Protein AF-0000000070119343 (afdb_homodimer)

Foldseek 3Di:
DFAEEAEDDQPDDLVCLLVLLALLVVLPHQEYEYEDAPPTDDRLVSQLSSPVSDDGHAYEYPAAALQPDALVVVLVSQQVSCQVPPPRYAYEYENHDQVSCVVVPRRFPDSLQSRLVSLVQSQCQLVQHQDADDTPGHGDDGDHDPRRHPHRHFYEYEDQDLVNLLSRLQRGQEYEYEEQDALVSLLVSVVSSVNSPHDLRYAYEYEAEFDADADPVVLCVFCVVVLCVVCVVVVHDSVSRQHNGHHLLCLQVRVVRRVVSPHNYYYYYYTDDDRSVRSSSNSVSNVD/DFAEEAEDDQPDDLVCLLVLLALLVVLPHQEYEYEDAPPTDDRLVSQLSSPVSDDGHAYEYPAAALQPDALVVVLVSQQVSCQVPPPRYAYEYENHDQVSCVVVPRRFPDSLQSRLVSLVQSQCQLVQHQDADDTPGHGDDGDHDPRRHPHRHFYEYEDQDLVNLLSRLQRGQEYEYEEQDALVSLLVSVVSSVNSPHDLRYAYEYEAEFDADADPVVLCVFCVVVLCVVCVVVVHDSVSRQHNGHHLLCLQVRVVRNVVSPHNYYYYYYTDDDRSVRSSSNSVSNVD

pLDDT: mean 97.84, std 2.14, range [75.31, 98.94]

Organism: Actinoplanes teichomyceticus (NCBI:txid1867)

Structure (mmCIF, N/CA/C/O backbone):
data_AF-0000000070119343-model_v1
#
loop_
_entity.id
_entity.type
_entity.pdbx_description
1 polymer 'Luciferase-like monooxygenase'
#
loop_
_atom_site.group_PDB
_atom_site.id
_atom_site.type_symbol
_atom_site.label_atom_id
_atom_site.label_alt_id
_atom_site.label_comp_id
_atom_site.label_asym_id
_atom_site.label_entity_id
_atom_site.label_seq_id
_atom_site.pdbx_PDB_ins_code
_atom_site.Cartn_x
_atom_site.Cartn_y
_atom_site.Cartn_z
_atom_site.occupancy
_atom_site.B_iso_or_equiv
_atom_site.auth_seq_id
_atom_site.auth_comp_id
_atom_site.auth_asym_id
_atom_site.auth_atom_id
_atom_site.pdbx_PDB_model_num
ATOM 1 N N . MET A 1 1 ? -13.539 -30.094 0.557 1 75.31 1 MET A N 1
ATOM 2 C CA . MET A 1 1 ? -13.406 -29.531 -0.785 1 75.31 1 MET A CA 1
ATOM 3 C C . MET A 1 1 ? -12.453 -28.344 -0.785 1 75.31 1 MET A C 1
ATOM 5 O O . MET A 1 1 ? -12.414 -27.562 0.171 1 75.31 1 MET A O 1
ATOM 9 N N . SER A 1 2 ? -11.508 -28.312 -1.777 1 90.38 2 SER A N 1
ATOM 10 C CA . SER A 1 2 ? -10.492 -27.266 -1.873 1 90.38 2 SER A CA 1
ATOM 11 C C . SER A 1 2 ? -11.117 -25.906 -2.176 1 90.38 2 SER A C 1
ATOM 13 O O . SER A 1 2 ? -12.219 -25.844 -2.732 1 90.38 2 SER A O 1
ATOM 15 N N . ARG A 1 3 ? -10.562 -24.875 -1.613 1 97.69 3 ARG A N 1
ATOM 16 C CA . ARG A 1 3 ? -10.938 -23.516 -1.998 1 97.69 3 ARG A CA 1
ATOM 17 C C . ARG A 1 3 ? -10.594 -23.25 -3.461 1 97.69 3 ARG A C 1
ATOM 19 O O . ARG A 1 3 ? -9.586 -23.734 -3.969 1 97.69 3 ARG A O 1
ATOM 26 N N . ILE A 1 4 ? -11.453 -22.547 -4.113 1 98.81 4 ILE A N 1
ATOM 27 C CA . ILE A 1 4 ? -11.203 -22.141 -5.496 1 98.81 4 ILE A CA 1
ATOM 28 C C . ILE A 1 4 ? -11.039 -20.625 -5.57 1 98.81 4 ILE A C 1
ATOM 30 O O . ILE A 1 4 ? -11.945 -19.875 -5.203 1 98.81 4 ILE A O 1
ATOM 34 N N . GLY A 1 5 ? -9.875 -20.219 -5.977 1 98.81 5 GLY A N 1
ATOM 35 C CA . GLY A 1 5 ? -9.594 -18.797 -6.176 1 98.81 5 GLY A CA 1
ATOM 36 C C . GLY A 1 5 ? -9.43 -18.422 -7.637 1 98.81 5 GLY A C 1
ATOM 37 O O . GLY A 1 5 ? -9.359 -19.297 -8.5 1 98.81 5 GLY A O 1
ATOM 38 N N . VAL A 1 6 ? -9.445 -17.203 -7.938 1 98.94 6 VAL A N 1
ATOM 39 C CA . VAL A 1 6 ? -9.227 -16.656 -9.273 1 98.94 6 VAL A CA 1
ATOM 40 C C . VAL A 1 6 ? -8.188 -15.539 -9.203 1 98.94 6 VAL A C 1
ATOM 42 O O . VAL A 1 6 ? -8.219 -14.719 -8.289 1 98.94 6 VAL A O 1
ATOM 45 N N . MET A 1 7 ? -7.301 -15.539 -10.141 1 98.81 7 MET A N 1
ATOM 46 C CA . MET A 1 7 ? -6.27 -14.508 -10.18 1 98.81 7 MET A CA 1
ATOM 47 C C . MET A 1 7 ? -6.672 -13.375 -11.125 1 98.81 7 MET A C 1
ATOM 49 O O . MET A 1 7 ? -7.156 -13.625 -12.227 1 98.81 7 MET A O 1
ATOM 53 N N . PHE A 1 8 ? -6.586 -12.172 -10.688 1 98.75 8 PHE A N 1
ATOM 54 C CA . PHE A 1 8 ? -6.633 -11 -11.562 1 98.75 8 PHE A CA 1
ATOM 55 C C . PHE A 1 8 ? -5.301 -10.812 -12.281 1 98.75 8 PHE A C 1
ATOM 57 O O . PHE A 1 8 ? -4.301 -10.453 -11.656 1 98.75 8 PHE A O 1
ATOM 64 N N . ASP A 1 9 ? -5.344 -11.039 -13.531 1 97.06 9 ASP A N 1
ATOM 65 C CA . ASP A 1 9 ? -4.098 -11.008 -14.297 1 97.06 9 ASP A CA 1
ATOM 66 C C . ASP A 1 9 ? -3.477 -9.609 -14.281 1 97.06 9 ASP A C 1
ATOM 68 O O . ASP A 1 9 ? -4.184 -8.609 -14.422 1 97.06 9 ASP A O 1
ATOM 72 N N . ARG A 1 10 ? -2.184 -9.539 -14.188 1 95 10 ARG A N 1
ATOM 73 C CA . ARG A 1 10 ? -1.462 -8.273 -14.031 1 95 10 ARG A CA 1
ATOM 74 C C . ARG A 1 10 ? -1.562 -7.434 -15.297 1 95 10 ARG A C 1
ATOM 76 O O . ARG A 1 10 ? -1.349 -6.219 -15.266 1 95 10 ARG A O 1
ATOM 83 N N . ASP A 1 11 ? -1.849 -8.062 -16.453 1 95.5 11 ASP A N 1
ATOM 84 C CA . ASP A 1 11 ? -1.909 -7.332 -17.719 1 95.5 11 ASP A CA 1
ATOM 85 C C . ASP A 1 11 ? -3.238 -6.594 -17.859 1 95.5 11 ASP A C 1
ATOM 87 O O . ASP A 1 11 ? -3.383 -5.723 -18.719 1 95.5 11 ASP A O 1
ATOM 91 N N . LEU A 1 12 ? -4.238 -7 -17.062 1 97.19 12 LEU A N 1
ATOM 92 C CA . LEU A 1 12 ? -5.512 -6.285 -17.078 1 97.19 12 LEU A CA 1
ATOM 93 C C . LEU A 1 12 ? -5.363 -4.891 -16.484 1 97.19 12 LEU A C 1
ATOM 95 O O . LEU A 1 12 ? -4.508 -4.668 -15.625 1 97.19 12 LEU A O 1
ATOM 99 N N . SER A 1 13 ? -6.203 -3.994 -16.969 1 97.38 13 SER A N 1
ATOM 100 C CA . SER A 1 13 ? -6.152 -2.625 -16.469 1 97.38 13 SER A CA 1
ATOM 101 C C . SER A 1 13 ? -6.566 -2.562 -15 1 97.38 13 SER A C 1
ATOM 103 O O . SER A 1 13 ? -7.582 -3.146 -14.609 1 97.38 13 SER A O 1
ATOM 105 N N . PRO A 1 14 ? -5.797 -1.797 -14.188 1 98.38 14 PRO A N 1
ATOM 106 C CA . PRO A 1 14 ? -6.129 -1.702 -12.766 1 98.38 14 PRO A CA 1
ATOM 107 C C . PRO A 1 14 ? -7.57 -1.261 -12.523 1 98.38 14 PRO A C 1
ATOM 109 O O . PRO A 1 14 ? -8.203 -1.705 -11.562 1 98.38 14 PRO A O 1
ATOM 112 N N . GLU A 1 15 ? -8.156 -0.382 -13.359 1 97.94 15 GLU A N 1
ATOM 113 C CA . GLU A 1 15 ? -9.508 0.128 -13.156 1 97.94 15 GLU A CA 1
ATOM 114 C C . GLU A 1 15 ? -10.555 -0.965 -13.383 1 97.94 15 GLU A C 1
ATOM 116 O O . GLU A 1 15 ? -11.719 -0.793 -13.039 1 97.94 15 GLU A O 1
ATOM 121 N N . ASP A 1 16 ? -10.148 -2.16 -13.938 1 98.12 16 ASP A N 1
ATOM 122 C CA . ASP A 1 16 ? -11.062 -3.277 -14.133 1 98.12 16 ASP A CA 1
ATOM 123 C C . ASP A 1 16 ? -11.133 -4.16 -12.891 1 98.12 16 ASP A C 1
ATOM 125 O O . ASP A 1 16 ? -12 -5.027 -12.789 1 98.12 16 ASP A O 1
ATOM 129 N N . LEU A 1 17 ? -10.273 -3.955 -11.93 1 98.75 17 LEU A N 1
ATOM 130 C CA . LEU A 1 17 ? -10.086 -4.859 -10.805 1 98.75 17 LEU A CA 1
ATOM 131 C C . LEU A 1 17 ? -11.367 -4.961 -9.969 1 98.75 17 LEU A C 1
ATOM 133 O O . LEU A 1 17 ? -11.797 -6.062 -9.617 1 98.75 17 LEU A O 1
ATOM 137 N N . GLN A 1 18 ? -11.977 -3.82 -9.641 1 98.81 18 GLN A N 1
ATOM 138 C CA . GLN A 1 18 ? -13.133 -3.836 -8.75 1 98.81 18 GLN A CA 1
ATOM 139 C C . GLN A 1 18 ? -14.312 -4.57 -9.383 1 98.81 18 GLN A C 1
ATOM 141 O O . GLN A 1 18 ? -14.945 -5.41 -8.742 1 98.81 18 GLN A O 1
ATOM 146 N N . THR A 1 19 ? -14.594 -4.262 -10.68 1 98.56 19 THR A N 1
ATOM 147 C CA . THR A 1 19 ? -15.664 -4.953 -11.391 1 98.56 19 THR A CA 1
ATOM 148 C C . THR A 1 19 ? -15.359 -6.441 -11.516 1 98.56 19 THR A C 1
ATOM 150 O O . THR A 1 19 ? -16.234 -7.285 -11.352 1 98.56 19 THR A O 1
ATOM 153 N N . PHE A 1 20 ? -14.117 -6.738 -11.797 1 98.81 20 PHE A N 1
ATOM 154 C CA . PHE A 1 20 ? -13.664 -8.117 -11.875 1 98.81 20 PHE A CA 1
ATOM 155 C C . PHE A 1 20 ? -13.875 -8.836 -10.547 1 98.81 20 PHE A C 1
ATOM 157 O O . PHE A 1 20 ? -14.383 -9.961 -10.523 1 98.81 20 PHE A O 1
ATOM 164 N N . ALA A 1 21 ? -13.5 -8.227 -9.43 1 98.94 21 ALA A N 1
ATOM 165 C CA . ALA A 1 21 ? -13.617 -8.797 -8.094 1 98.94 21 ALA A CA 1
ATOM 166 C C . ALA A 1 21 ? -15.07 -9.125 -7.77 1 98.94 21 ALA A C 1
ATOM 168 O O . ALA A 1 21 ? -15.367 -10.211 -7.254 1 98.94 21 ALA A O 1
ATOM 169 N N . VAL A 1 22 ? -15.961 -8.234 -8.078 1 98.81 22 VAL A N 1
ATOM 170 C CA . VAL A 1 22 ? -17.391 -8.43 -7.832 1 98.81 22 VAL A CA 1
ATOM 171 C C . VAL A 1 22 ? -17.891 -9.625 -8.648 1 98.81 22 VAL A C 1
ATOM 173 O O . VAL A 1 22 ? -18.594 -10.484 -8.117 1 98.81 22 VAL A O 1
ATOM 176 N N . ALA A 1 23 ? -17.469 -9.672 -9.906 1 98.75 23 ALA A N 1
ATOM 177 C CA . ALA A 1 23 ? -17.891 -10.758 -10.789 1 98.75 23 ALA A CA 1
ATOM 178 C C . ALA A 1 23 ? -17.406 -12.109 -10.273 1 98.75 23 ALA A C 1
ATOM 180 O O . ALA A 1 23 ? -18.156 -13.094 -10.297 1 98.75 23 ALA A O 1
ATOM 181 N N . VAL A 1 24 ? -16.188 -12.156 -9.836 1 98.69 24 VAL A N 1
ATOM 182 C CA . VAL A 1 24 ? -15.586 -13.375 -9.328 1 98.69 24 VAL A CA 1
ATOM 183 C C . VAL A 1 24 ? -16.312 -13.828 -8.062 1 98.69 24 VAL A C 1
ATOM 185 O O . VAL A 1 24 ? -16.609 -15.008 -7.898 1 98.69 24 VAL A O 1
ATOM 188 N N . GLU A 1 25 ? -16.594 -12.891 -7.152 1 98.69 25 GLU A N 1
ATOM 189 C CA . GLU A 1 25 ? -17.328 -13.195 -5.938 1 98.69 25 GLU A CA 1
ATOM 190 C C . GLU A 1 25 ? -18.734 -13.719 -6.266 1 98.69 25 GLU A C 1
ATOM 192 O O . GLU A 1 25 ? -19.172 -14.719 -5.703 1 98.69 25 GLU A O 1
ATOM 197 N N . GLU A 1 26 ? -19.406 -13.047 -7.203 1 98.25 26 GLU A N 1
ATOM 198 C CA . GLU A 1 26 ? -20.766 -13.438 -7.605 1 98.25 26 GLU A CA 1
ATOM 199 C C . GLU A 1 26 ? -20.766 -14.812 -8.258 1 98.25 26 GLU A C 1
ATOM 201 O O . GLU A 1 26 ? -21.734 -15.562 -8.117 1 98.25 26 GLU A O 1
ATOM 206 N N . ALA A 1 27 ? -19.656 -15.156 -8.914 1 98.19 27 ALA A N 1
ATOM 207 C CA . ALA A 1 27 ? -19.547 -16.438 -9.602 1 98.19 27 ALA A CA 1
ATOM 208 C C . ALA A 1 27 ? -19.328 -17.578 -8.602 1 98.19 27 ALA A C 1
ATOM 210 O O . ALA A 1 27 ? -19.453 -18.75 -8.961 1 98.19 27 ALA A O 1
ATOM 211 N N . GLY A 1 28 ? -19 -17.234 -7.379 1 98.06 28 GLY A N 1
ATOM 212 C CA . GLY A 1 28 ? -18.938 -18.234 -6.34 1 98.06 28 GLY A CA 1
ATOM 213 C C . GLY A 1 28 ? -17.516 -18.641 -5.977 1 98.06 28 GLY A C 1
ATOM 214 O O . GLY A 1 28 ? -17.297 -19.672 -5.336 1 98.06 28 GLY A O 1
ATOM 215 N N . ALA A 1 29 ? -16.531 -17.875 -6.379 1 98.75 29 ALA A N 1
ATOM 216 C CA . ALA A 1 29 ? -15.141 -18.156 -5.996 1 98.75 29 ALA A CA 1
ATOM 217 C C . ALA A 1 29 ? -14.938 -17.938 -4.5 1 98.75 29 ALA A C 1
ATOM 219 O O . ALA A 1 29 ? -15.648 -17.156 -3.873 1 98.75 29 ALA A O 1
ATOM 220 N N . ASP A 1 30 ? -14.008 -18.609 -3.934 1 98.75 30 ASP A N 1
ATOM 221 C CA . ASP A 1 30 ? -13.656 -18.484 -2.523 1 98.75 30 ASP A CA 1
ATOM 222 C C . ASP A 1 30 ? -12.625 -17.375 -2.318 1 98.75 30 ASP A C 1
ATOM 224 O O . ASP A 1 30 ? -12.578 -16.75 -1.255 1 98.75 30 ASP A O 1
ATOM 228 N N . ASP A 1 31 ? -11.766 -17.172 -3.35 1 98.81 31 ASP A N 1
ATOM 229 C CA . ASP A 1 31 ? -10.672 -16.219 -3.244 1 98.81 31 ASP A CA 1
ATOM 230 C C . ASP A 1 31 ? -10.523 -15.406 -4.527 1 98.81 31 ASP A C 1
ATOM 232 O O . ASP A 1 31 ? -10.883 -15.883 -5.609 1 98.81 31 ASP A O 1
ATOM 236 N N . LEU A 1 32 ? -10.016 -14.234 -4.387 1 98.94 32 LEU A N 1
ATOM 237 C CA . LEU A 1 32 ? -9.406 -13.453 -5.449 1 98.94 32 LEU A CA 1
ATOM 238 C C . LEU A 1 32 ? -7.938 -13.164 -5.141 1 98.94 32 LEU A C 1
ATOM 240 O O . LEU A 1 32 ? -7.598 -12.758 -4.031 1 98.94 32 LEU A O 1
ATOM 244 N N . TRP A 1 33 ? -7.086 -13.438 -6.129 1 98.94 33 TRP A N 1
ATOM 245 C CA . TRP A 1 33 ? -5.66 -13.234 -5.906 1 98.94 33 TRP A CA 1
ATOM 246 C C . TRP A 1 33 ? -5.121 -12.133 -6.809 1 98.94 33 TRP A C 1
ATOM 248 O O . TRP A 1 33 ? -5.473 -12.062 -7.988 1 98.94 33 TRP A O 1
ATOM 258 N N . VAL A 1 34 ? -4.352 -11.219 -6.23 1 98.88 34 VAL A N 1
ATOM 259 C CA . VAL A 1 34 ? -3.639 -10.172 -6.953 1 98.88 34 VAL A CA 1
ATOM 260 C C . VAL A 1 34 ? -2.133 -10.422 -6.863 1 98.88 34 VAL A C 1
ATOM 262 O O . VAL A 1 34 ? -1.676 -11.219 -6.047 1 98.88 34 VAL A O 1
ATOM 265 N N . VAL A 1 35 ? -1.377 -9.773 -7.711 1 97.56 35 VAL A N 1
ATOM 266 C CA . VAL A 1 35 ? 0.054 -10.047 -7.785 1 97.56 35 VAL A CA 1
ATOM 267 C C . VAL A 1 35 ? 0.831 -8.727 -7.809 1 97.56 35 VAL A C 1
ATOM 269 O O . VAL A 1 35 ? 0.301 -7.695 -8.219 1 97.56 35 VAL A O 1
ATOM 272 N N . GLU A 1 36 ? 2.014 -8.719 -7.293 1 98.5 36 GLU A N 1
ATOM 273 C CA . GLU A 1 36 ? 2.959 -7.605 -7.34 1 98.5 36 GLU A CA 1
ATOM 274 C C . GLU A 1 36 ? 4.223 -7.988 -8.109 1 98.5 36 GLU A C 1
ATOM 276 O O . GLU A 1 36 ? 5.094 -8.68 -7.57 1 98.5 36 GLU A O 1
ATOM 281 N N . ASP A 1 37 ? 4.293 -7.652 -9.352 1 98.19 37 ASP A N 1
ATOM 282 C CA . ASP A 1 37 ? 5.473 -7.754 -10.203 1 98.19 37 ASP A CA 1
ATOM 283 C C . ASP A 1 37 ? 6.039 -6.375 -10.523 1 98.19 37 ASP A C 1
ATOM 285 O O . ASP A 1 37 ? 5.293 -5.398 -10.625 1 98.19 37 ASP A O 1
ATOM 289 N N . LEU A 1 38 ? 7.34 -6.312 -10.633 1 98.69 38 LEU A N 1
ATOM 290 C CA . LEU A 1 38 ? 7.961 -5.023 -10.906 1 98.69 38 LEU A CA 1
ATOM 291 C C . LEU A 1 38 ? 7.426 -4.426 -12.203 1 98.69 38 LEU A C 1
ATOM 293 O O . LEU A 1 38 ? 7.418 -5.094 -13.242 1 98.69 38 LEU A O 1
ATOM 297 N N . GLY A 1 39 ? 6.941 -3.246 -12.102 1 98.69 39 GLY A N 1
ATOM 298 C CA . GLY A 1 39 ? 6.469 -2.52 -13.266 1 98.69 39 GLY A CA 1
ATOM 299 C C . GLY A 1 39 ? 4.965 -2.594 -13.445 1 98.69 39 GLY A C 1
ATOM 300 O O . GLY A 1 39 ? 4.391 -1.834 -14.227 1 98.69 39 GLY A O 1
ATOM 301 N N . TRP A 1 40 ? 4.305 -3.451 -12.766 1 98.56 40 TRP A N 1
ATOM 302 C CA . TRP A 1 40 ? 2.854 -3.586 -12.844 1 98.56 40 TRP A CA 1
ATOM 303 C C . TRP A 1 40 ? 2.182 -2.936 -11.633 1 98.56 40 TRP A C 1
ATOM 305 O O . TRP A 1 40 ? 2.619 -1.88 -11.172 1 98.56 40 TRP A O 1
ATOM 315 N N . ALA A 1 41 ? 1.044 -3.455 -11.195 1 98.38 41 ALA A N 1
ATOM 316 C CA . ALA A 1 41 ? 0.293 -2.885 -10.086 1 98.38 41 ALA A CA 1
ATOM 317 C C . ALA A 1 41 ? 0.941 -3.238 -8.75 1 98.38 41 ALA A C 1
ATOM 319 O O . ALA A 1 41 ? 1.562 -4.297 -8.609 1 98.38 41 ALA A O 1
ATOM 320 N N . GLY A 1 42 ? 0.848 -2.336 -7.809 1 98.44 42 GLY A N 1
ATOM 321 C CA . GLY A 1 42 ? 1.185 -2.688 -6.441 1 98.44 42 GLY A CA 1
ATOM 322 C C . GLY A 1 42 ? 0.166 -3.605 -5.793 1 98.44 42 GLY A C 1
ATOM 323 O O . GLY A 1 42 ? -1.017 -3.572 -6.137 1 98.44 42 GLY A O 1
ATOM 324 N N . SER A 1 43 ? 0.597 -4.359 -4.828 1 98.62 43 SER A N 1
ATOM 325 C CA . SER A 1 43 ? -0.262 -5.395 -4.262 1 98.62 43 SER A CA 1
ATOM 326 C C . SER A 1 43 ? -1.165 -4.828 -3.17 1 98.62 43 SER A C 1
ATOM 328 O O . SER A 1 43 ? -2.309 -5.262 -3.016 1 98.62 43 SER A O 1
ATOM 330 N N . ILE A 1 44 ? -0.645 -3.889 -2.348 1 98.94 44 ILE A N 1
ATOM 331 C CA . ILE A 1 44 ? -1.421 -3.361 -1.23 1 98.94 44 ILE A CA 1
ATOM 332 C C . ILE A 1 44 ? -2.617 -2.574 -1.76 1 98.94 44 ILE A C 1
ATOM 334 O O . ILE A 1 44 ? -3.746 -2.77 -1.302 1 98.94 44 ILE A O 1
ATOM 338 N N . SER A 1 45 ? -2.361 -1.71 -2.75 1 98.94 45 SER A N 1
ATOM 339 C CA . SER A 1 45 ? -3.447 -0.968 -3.381 1 98.94 45 SER A CA 1
ATOM 340 C C . SER A 1 45 ? -4.461 -1.91 -4.023 1 98.94 45 SER A C 1
ATOM 342 O O . SER A 1 45 ? -5.668 -1.77 -3.814 1 98.94 45 SER A O 1
ATOM 344 N N . ALA A 1 46 ? -3.969 -2.93 -4.758 1 98.94 46 ALA A N 1
ATOM 345 C CA . ALA A 1 46 ? -4.852 -3.871 -5.445 1 98.94 46 ALA A CA 1
ATOM 346 C C . ALA A 1 46 ? -5.695 -4.656 -4.449 1 98.94 46 ALA A C 1
ATOM 348 O O . ALA A 1 46 ? -6.906 -4.812 -4.637 1 98.94 46 ALA A O 1
ATOM 349 N N . ALA A 1 47 ? -5.059 -5.148 -3.424 1 98.94 47 ALA A N 1
ATOM 350 C CA . ALA A 1 47 ? -5.789 -5.906 -2.408 1 98.94 47 ALA A CA 1
ATOM 351 C C . ALA A 1 47 ? -6.848 -5.039 -1.733 1 98.94 47 ALA A C 1
ATOM 353 O O . ALA A 1 47 ? -7.977 -5.488 -1.511 1 98.94 47 ALA A O 1
ATOM 354 N N . ALA A 1 48 ? -6.473 -3.801 -1.369 1 98.94 48 ALA A N 1
ATOM 355 C CA . ALA A 1 48 ? -7.414 -2.881 -0.735 1 98.94 48 ALA A CA 1
ATOM 356 C C . ALA A 1 48 ? -8.633 -2.643 -1.623 1 98.94 48 ALA A C 1
ATOM 358 O O . ALA A 1 48 ? -9.766 -2.666 -1.147 1 98.94 48 ALA A O 1
ATOM 359 N N . LEU A 1 49 ? -8.391 -2.404 -2.918 1 98.94 49 LEU A N 1
ATOM 360 C CA . LEU A 1 49 ? -9.461 -2.143 -3.875 1 98.94 49 LEU A CA 1
ATOM 361 C C . LEU A 1 49 ? -10.383 -3.352 -4.004 1 98.94 49 LEU A C 1
ATOM 363 O O . LEU A 1 49 ? -11.609 -3.205 -4.039 1 98.94 49 LEU A O 1
ATOM 367 N N . ALA A 1 50 ? -9.773 -4.535 -4.086 1 98.94 50 ALA A N 1
ATOM 368 C CA . ALA A 1 50 ? -10.555 -5.766 -4.195 1 98.94 50 ALA A CA 1
ATOM 369 C C . ALA A 1 50 ? -11.398 -5.996 -2.939 1 98.94 50 ALA A C 1
ATOM 371 O O . ALA A 1 50 ? -12.578 -6.336 -3.027 1 98.94 50 ALA A O 1
ATOM 372 N N . LEU A 1 51 ? -10.789 -5.844 -1.768 1 98.94 51 LEU A N 1
ATOM 373 C CA . LEU A 1 51 ? -11.484 -6.023 -0.497 1 98.94 51 LEU A CA 1
ATOM 374 C C . LEU A 1 51 ? -12.641 -5.043 -0.367 1 98.94 51 LEU A C 1
ATOM 376 O O . LEU A 1 51 ? -13.742 -5.43 0.038 1 98.94 51 LEU A O 1
ATOM 380 N N . ALA A 1 52 ? -12.406 -3.807 -0.744 1 98.81 52 ALA A N 1
ATOM 381 C CA . ALA A 1 52 ? -13.422 -2.762 -0.613 1 98.81 52 ALA A CA 1
ATOM 382 C C . ALA A 1 52 ? -14.594 -3.02 -1.553 1 98.81 52 ALA A C 1
ATOM 384 O O . ALA A 1 52 ? -15.727 -2.609 -1.272 1 98.81 52 ALA A O 1
ATOM 385 N N . ALA A 1 53 ? -14.375 -3.732 -2.664 1 98.81 53 ALA A N 1
ATOM 386 C CA . ALA A 1 53 ? -15.391 -3.938 -3.695 1 98.81 53 ALA A CA 1
ATOM 387 C C . ALA A 1 53 ? -16.219 -5.184 -3.406 1 98.81 53 ALA A C 1
ATOM 389 O O . ALA A 1 53 ? -17.219 -5.449 -4.09 1 98.81 53 ALA A O 1
ATOM 390 N N . THR A 1 54 ? -15.781 -6.023 -2.428 1 98.88 54 THR A N 1
ATOM 391 C CA . THR A 1 54 ? -16.422 -7.312 -2.168 1 98.88 54 THR A CA 1
ATOM 392 C C . THR A 1 54 ? -16.781 -7.445 -0.694 1 98.88 54 THR A C 1
ATOM 394 O O . THR A 1 54 ? -16.422 -6.602 0.123 1 98.88 54 THR A O 1
ATOM 397 N N . SER A 1 55 ? -17.5 -8.508 -0.312 1 98.19 55 SER A N 1
ATOM 398 C CA . SER A 1 55 ? -18.016 -8.594 1.048 1 98.19 55 SER A CA 1
ATOM 399 C C . SER A 1 55 ? -17.656 -9.93 1.691 1 98.19 55 SER A C 1
ATOM 401 O O . SER A 1 55 ? -17.672 -10.055 2.918 1 98.19 55 SER A O 1
ATOM 403 N N . ARG A 1 56 ? -17.281 -10.938 0.89 1 97.5 56 ARG A N 1
ATOM 404 C CA . ARG A 1 56 ? -17.156 -12.273 1.459 1 97.5 56 ARG A CA 1
ATOM 405 C C . ARG A 1 56 ? -15.852 -12.938 1.033 1 97.5 56 ARG A C 1
ATOM 407 O O . ARG A 1 56 ? -15.227 -13.656 1.817 1 97.5 56 ARG A O 1
ATOM 414 N N . ILE A 1 57 ? -15.438 -12.656 -0.201 1 98.5 57 ILE A N 1
ATOM 415 C CA . ILE A 1 57 ? -14.32 -13.375 -0.8 1 98.5 57 ILE A CA 1
ATOM 416 C C . ILE A 1 57 ? -13.031 -13.047 -0.051 1 98.5 57 ILE A C 1
ATOM 418 O O . ILE A 1 57 ? -12.844 -11.914 0.41 1 98.5 57 ILE A O 1
ATOM 422 N N . ARG A 1 58 ? -12.203 -14.031 0.163 1 98.75 58 ARG A N 1
ATOM 423 C CA . ARG A 1 58 ? -10.844 -13.812 0.655 1 98.75 58 ARG A CA 1
ATOM 424 C C . ARG A 1 58 ? -9.953 -13.242 -0.442 1 98.75 58 ARG A C 1
ATOM 426 O O . ARG A 1 58 ? -10.039 -13.656 -1.6 1 98.75 58 ARG A O 1
ATOM 433 N N . VAL A 1 59 ? -9.141 -12.305 -0.111 1 98.94 59 VAL A N 1
ATOM 434 C CA . VAL A 1 59 ? -8.219 -11.711 -1.073 1 98.94 59 VAL A CA 1
ATOM 435 C C . VAL A 1 59 ? -6.785 -12.102 -0.72 1 98.94 59 VAL A C 1
ATOM 437 O O . VAL A 1 59 ? -6.328 -11.867 0.401 1 98.94 59 VAL A O 1
ATOM 440 N N . GLY A 1 60 ? -6.094 -12.758 -1.64 1 98.94 60 GLY A N 1
ATOM 441 C CA . GLY A 1 60 ? -4.707 -13.148 -1.464 1 98.94 60 GLY A CA 1
ATOM 442 C C . GLY A 1 60 ? -3.742 -12.328 -2.301 1 98.94 60 GLY A C 1
ATOM 443 O O . GLY A 1 60 ? -4.082 -11.898 -3.404 1 98.94 60 GLY A O 1
ATOM 444 N N . ILE A 1 61 ? -2.59 -12.109 -1.766 1 98.94 61 ILE A N 1
ATOM 445 C CA . ILE A 1 61 ? -1.484 -11.508 -2.504 1 98.94 61 ILE A CA 1
ATOM 446 C C . ILE A 1 61 ? -0.48 -12.586 -2.902 1 98.94 61 ILE A C 1
ATOM 448 O O . ILE A 1 61 ? 0.099 -13.25 -2.041 1 98.94 61 ILE A O 1
ATOM 452 N N . GLY A 1 62 ? -0.321 -12.859 -4.137 1 98.5 62 GLY A N 1
ATOM 453 C CA . GLY A 1 62 ? 0.621 -13.852 -4.637 1 98.5 62 GLY A CA 1
ATOM 454 C C . GLY A 1 62 ? 1.66 -13.266 -5.574 1 98.5 62 GLY A C 1
ATOM 455 O O . GLY A 1 62 ? 1.572 -13.438 -6.793 1 98.5 62 GLY A O 1
ATOM 456 N N . ILE A 1 63 ? 2.506 -12.477 -5.008 1 98.06 63 ILE A N 1
ATOM 457 C CA . ILE A 1 63 ? 3.158 -12.289 -3.717 1 98.06 63 ILE A CA 1
ATOM 458 C C . ILE A 1 63 ? 3.744 -10.883 -3.639 1 98.06 63 ILE A C 1
ATOM 460 O O . ILE A 1 63 ? 3.842 -10.188 -4.652 1 98.06 63 ILE A O 1
ATOM 464 N N . THR A 1 64 ? 4.082 -10.438 -2.479 1 98.44 64 THR A N 1
ATOM 465 C CA . THR A 1 64 ? 4.91 -9.258 -2.252 1 98.44 64 THR A CA 1
ATOM 466 C C . THR A 1 64 ? 6.387 -9.633 -2.219 1 98.44 64 THR A C 1
ATOM 468 O O . THR A 1 64 ? 6.809 -10.438 -1.385 1 98.44 64 THR A O 1
ATOM 471 N N . PRO A 1 65 ? 7.242 -9.094 -3.141 1 98.81 65 PRO A N 1
ATOM 472 C CA . PRO A 1 65 ? 8.68 -9.32 -2.99 1 98.81 65 PRO A CA 1
ATOM 473 C C . PRO A 1 65 ? 9.25 -8.695 -1.717 1 98.81 65 PRO A C 1
ATOM 475 O O . PRO A 1 65 ? 9.117 -7.484 -1.506 1 98.81 65 PRO A O 1
ATOM 478 N N . ALA A 1 66 ? 9.883 -9.438 -0.887 1 98.75 66 ALA A N 1
ATOM 479 C CA . ALA A 1 66 ? 10.297 -9.062 0.462 1 98.75 66 ALA A CA 1
ATOM 480 C C . ALA A 1 66 ? 11.242 -7.863 0.433 1 98.75 66 ALA A C 1
ATOM 482 O O . ALA A 1 66 ? 11.133 -6.961 1.264 1 98.75 66 ALA A O 1
ATOM 483 N N . PRO A 1 67 ? 12.125 -7.742 -0.567 1 98.62 67 PRO A N 1
ATOM 484 C CA . PRO A 1 67 ? 13.148 -6.695 -0.475 1 98.62 67 PRO A CA 1
ATOM 485 C C . PRO A 1 67 ? 12.609 -5.316 -0.856 1 98.62 67 PRO A C 1
ATOM 487 O O . PRO A 1 67 ? 13.289 -4.309 -0.642 1 98.62 67 PRO A O 1
ATOM 490 N N . LEU A 1 68 ? 11.422 -5.227 -1.391 1 98.81 68 LEU A N 1
ATOM 491 C CA . LEU A 1 68 ? 10.984 -3.986 -2.023 1 98.81 68 LEU A CA 1
ATOM 492 C C . LEU A 1 68 ? 10.555 -2.965 -0.977 1 98.81 68 LEU A C 1
ATOM 494 O O . LEU A 1 68 ? 10.344 -1.791 -1.297 1 98.81 68 LEU A O 1
ATOM 498 N N . ARG A 1 69 ? 10.375 -3.359 0.267 1 98.81 69 ARG A N 1
ATOM 499 C CA . ARG A 1 69 ? 9.961 -2.457 1.335 1 98.81 69 ARG A CA 1
ATOM 500 C C . ARG A 1 69 ? 10.461 -2.945 2.691 1 98.81 69 ARG A C 1
ATOM 502 O O . ARG A 1 69 ? 10.836 -4.109 2.836 1 98.81 69 ARG A O 1
ATOM 509 N N . SER A 1 70 ? 10.461 -2.066 3.656 1 98.81 70 SER A N 1
ATOM 510 C CA . SER A 1 70 ? 10.695 -2.459 5.043 1 98.81 70 SER A CA 1
ATOM 511 C C . SER A 1 70 ? 9.633 -3.443 5.523 1 98.81 70 SER A C 1
ATOM 513 O O . SER A 1 70 ? 8.445 -3.268 5.254 1 98.81 70 SER A O 1
ATOM 515 N N . PRO A 1 71 ? 10.078 -4.516 6.281 1 98.88 71 PRO A N 1
ATOM 516 C CA . PRO A 1 71 ? 9.078 -5.422 6.855 1 98.88 71 PRO A CA 1
ATOM 517 C C . PRO A 1 71 ? 8.102 -4.703 7.777 1 98.88 71 PRO A C 1
ATOM 519 O O . PRO A 1 71 ? 6.934 -5.102 7.875 1 98.88 71 PRO A O 1
ATOM 522 N N . ALA A 1 72 ? 8.57 -3.666 8.453 1 98.94 72 ALA A N 1
ATOM 523 C CA . ALA A 1 72 ? 7.68 -2.893 9.312 1 98.94 72 ALA A CA 1
ATOM 524 C C . ALA A 1 72 ? 6.57 -2.232 8.5 1 98.94 72 ALA A C 1
ATOM 526 O O . ALA A 1 72 ? 5.398 -2.27 8.891 1 98.94 72 ALA A O 1
ATOM 527 N N . LEU A 1 73 ? 6.918 -1.656 7.375 1 98.94 73 LEU A N 1
ATOM 528 C CA . LEU A 1 73 ? 5.918 -1.041 6.508 1 98.94 73 LEU A CA 1
ATOM 529 C C . LEU A 1 73 ? 4.926 -2.082 6 1 98.94 73 LEU A C 1
ATOM 531 O O . LEU A 1 73 ? 3.721 -1.825 5.949 1 98.94 73 LEU A O 1
ATOM 535 N N . LEU A 1 74 ? 5.477 -3.225 5.594 1 98.94 74 LEU A N 1
ATOM 536 C CA . LEU A 1 74 ? 4.582 -4.277 5.129 1 98.94 74 LEU A CA 1
ATOM 537 C C . LEU A 1 74 ? 3.576 -4.652 6.215 1 98.94 74 LEU A C 1
ATOM 539 O O . LEU A 1 74 ? 2.383 -4.789 5.941 1 98.94 74 LEU A O 1
ATOM 543 N N . ALA A 1 75 ? 4.035 -4.809 7.414 1 98.94 75 ALA A N 1
ATOM 544 C CA . ALA A 1 75 ? 3.154 -5.137 8.531 1 98.94 75 ALA A CA 1
ATOM 545 C C . ALA A 1 75 ? 2.105 -4.047 8.742 1 98.94 75 ALA A C 1
ATOM 547 O O . ALA A 1 75 ? 0.94 -4.34 9.016 1 98.94 75 ALA A O 1
ATOM 548 N N . MET A 1 76 ? 2.498 -2.768 8.672 1 98.94 76 MET A N 1
ATOM 549 C CA . MET A 1 76 ? 1.577 -1.646 8.828 1 98.94 76 MET A CA 1
ATOM 550 C C . MET A 1 76 ? 0.463 -1.708 7.789 1 98.94 76 MET A C 1
ATOM 552 O O . MET A 1 76 ? -0.713 -1.549 8.125 1 98.94 76 MET A O 1
ATOM 556 N N . GLU A 1 77 ? 0.834 -1.94 6.527 1 98.94 77 GLU A N 1
ATOM 557 C CA . GLU A 1 77 ? -0.121 -2.025 5.426 1 98.94 77 GLU A CA 1
ATOM 558 C C . GLU A 1 77 ? -1.074 -3.203 5.613 1 98.94 77 GLU A C 1
ATOM 560 O O . GLU A 1 77 ? -2.291 -3.049 5.496 1 98.94 77 GLU A O 1
ATOM 565 N N . LEU A 1 78 ? -0.524 -4.359 5.926 1 98.94 78 LEU A N 1
ATOM 566 C CA . LEU A 1 78 ? -1.329 -5.562 6.109 1 98.94 78 LEU A CA 1
ATOM 567 C C . LEU A 1 78 ? -2.26 -5.418 7.309 1 98.94 78 LEU A C 1
ATOM 569 O O . LEU A 1 78 ? -3.426 -5.816 7.25 1 98.94 78 LEU A O 1
ATOM 573 N N . ALA A 1 79 ? -1.754 -4.875 8.383 1 98.94 79 ALA A N 1
ATOM 574 C CA . ALA A 1 79 ? -2.555 -4.68 9.586 1 98.94 79 ALA A CA 1
ATOM 575 C C . ALA A 1 79 ? -3.738 -3.754 9.32 1 98.94 79 ALA A C 1
ATOM 577 O O . ALA A 1 79 ? -4.848 -4 9.797 1 98.94 79 ALA A O 1
ATOM 578 N N . THR A 1 80 ? -3.512 -2.705 8.57 1 98.94 80 THR A N 1
ATOM 579 C CA . THR A 1 80 ? -4.578 -1.775 8.219 1 98.94 80 THR A CA 1
ATOM 580 C C . THR A 1 80 ? -5.711 -2.498 7.496 1 98.94 80 THR A C 1
ATOM 582 O O . THR A 1 80 ? -6.875 -2.385 7.879 1 98.94 80 THR A O 1
ATOM 585 N N . LEU A 1 81 ? -5.367 -3.271 6.492 1 98.94 81 LEU A N 1
ATOM 586 C CA . LEU A 1 81 ? -6.371 -3.996 5.719 1 98.94 81 LEU A CA 1
ATOM 587 C C . LEU A 1 81 ? -7.066 -5.047 6.582 1 98.94 81 LEU A C 1
ATOM 589 O O . LEU A 1 81 ? -8.281 -5.219 6.492 1 98.94 81 LEU A O 1
ATOM 593 N N . ALA A 1 82 ? -6.324 -5.727 7.43 1 98.88 82 ALA A N 1
ATOM 594 C CA . ALA A 1 82 ? -6.879 -6.793 8.258 1 98.88 82 ALA A CA 1
ATOM 595 C C . ALA A 1 82 ? -7.809 -6.223 9.328 1 98.88 82 ALA A C 1
ATOM 597 O O . ALA A 1 82 ? -8.75 -6.895 9.758 1 98.88 82 ALA A O 1
ATOM 598 N N . ARG A 1 83 ? -7.527 -4.98 9.844 1 98.75 83 ARG A N 1
ATOM 599 C CA . ARG A 1 83 ? -8.414 -4.316 10.789 1 98.75 83 ARG A CA 1
ATOM 600 C C . ARG A 1 83 ? -9.75 -3.963 10.133 1 98.75 83 ARG A C 1
ATOM 602 O O . ARG A 1 83 ? -10.805 -4.094 10.758 1 98.75 83 ARG A O 1
ATOM 609 N N . VAL A 1 84 ? -9.688 -3.549 8.922 1 98.81 84 VAL A N 1
ATOM 610 C CA . VAL A 1 84 ? -10.883 -3.102 8.211 1 98.81 84 VAL A CA 1
ATOM 611 C C . VAL A 1 84 ? -11.664 -4.309 7.703 1 98.81 84 VAL A C 1
ATOM 613 O O . VAL A 1 84 ? -12.898 -4.289 7.672 1 98.81 84 VAL A O 1
ATOM 616 N N . TYR A 1 85 ? -10.977 -5.383 7.301 1 98.81 85 TYR A N 1
ATOM 617 C CA . TYR A 1 85 ? -11.586 -6.582 6.73 1 98.81 85 TYR A CA 1
ATOM 618 C C . TYR A 1 85 ? -11.086 -7.836 7.43 1 98.81 85 TYR A C 1
ATOM 620 O O . TYR A 1 85 ? -10.383 -8.656 6.828 1 98.81 85 TYR A O 1
ATOM 628 N N . PRO A 1 86 ? -11.508 -8.094 8.664 1 98.56 86 PRO A N 1
ATOM 629 C CA . PRO A 1 86 ? -10.977 -9.219 9.445 1 98.56 86 PRO A CA 1
ATOM 630 C C . PRO A 1 86 ? -11.266 -10.57 8.797 1 98.56 86 PRO A C 1
ATOM 632 O O . PRO A 1 86 ? -12.406 -10.852 8.422 1 98.56 86 PRO A O 1
ATOM 635 N N . GLY A 1 87 ? -10.195 -11.32 8.586 1 98.56 87 GLY A N 1
ATOM 636 C CA . GLY A 1 87 ? -10.336 -12.695 8.156 1 98.56 87 GLY A CA 1
ATOM 637 C C . GLY A 1 87 ? -10.383 -12.852 6.645 1 98.56 87 GLY A C 1
ATOM 638 O O . GLY A 1 87 ? -10.547 -13.961 6.129 1 98.56 87 GLY A O 1
ATOM 639 N N . ARG A 1 88 ? -10.148 -11.797 5.891 1 98.81 88 ARG A N 1
ATOM 640 C CA . ARG A 1 88 ? -10.359 -11.891 4.449 1 98.81 88 ARG A CA 1
ATOM 641 C C . ARG A 1 88 ? -9.07 -11.648 3.684 1 98.81 88 ARG A C 1
ATOM 643 O O . ARG A 1 88 ? -9.086 -11.5 2.459 1 98.81 88 ARG A O 1
ATOM 650 N N . LEU A 1 89 ? -7.957 -11.562 4.371 1 98.94 89 LEU A N 1
ATOM 651 C CA . LEU A 1 89 ? -6.688 -11.258 3.719 1 98.94 89 LEU A CA 1
ATOM 652 C C . LEU A 1 89 ? -5.695 -12.406 3.9 1 98.94 89 LEU A C 1
ATOM 654 O O . LEU A 1 89 ? -5.574 -12.961 4.996 1 98.94 89 LEU A O 1
ATOM 658 N N . VAL A 1 90 ? -5.016 -12.82 2.824 1 98.94 90 VAL A N 1
ATOM 659 C CA . VAL A 1 90 ? -3.861 -13.719 2.838 1 98.94 90 VAL A CA 1
ATOM 660 C C . VAL A 1 90 ? -2.646 -13 2.252 1 98.94 90 VAL A C 1
ATOM 662 O O . VAL A 1 90 ? -2.705 -12.477 1.139 1 98.94 90 VAL A O 1
ATOM 665 N N . ALA A 1 91 ? -1.62 -12.938 2.975 1 98.88 91 ALA A N 1
ATOM 666 C CA . ALA A 1 91 ? -0.44 -12.188 2.547 1 98.88 91 ALA A CA 1
ATOM 667 C C . ALA A 1 91 ? 0.657 -13.133 2.059 1 98.88 91 ALA A C 1
ATOM 669 O O . ALA A 1 91 ? 1.275 -13.836 2.855 1 98.88 91 ALA A O 1
ATOM 670 N N . GLY A 1 92 ? 0.877 -13.102 0.764 1 98.94 92 GLY A N 1
ATOM 671 C CA . GLY A 1 92 ? 1.965 -13.883 0.203 1 98.94 92 GLY A CA 1
ATOM 672 C C . GLY A 1 92 ? 3.246 -13.094 0.028 1 98.94 92 GLY A C 1
ATOM 673 O O . GLY A 1 92 ? 3.225 -11.969 -0.488 1 98.94 92 GLY A O 1
ATOM 674 N N . LEU A 1 93 ? 4.32 -13.672 0.464 1 98.94 93 LEU A N 1
ATOM 675 C CA . LEU A 1 93 ? 5.652 -13.086 0.34 1 98.94 93 LEU A CA 1
ATOM 676 C C . LEU A 1 93 ? 6.57 -14 -0.464 1 98.94 93 LEU A C 1
ATOM 678 O O . LEU A 1 93 ? 6.363 -15.211 -0.512 1 98.94 93 LEU A O 1
ATOM 682 N N . GLY A 1 94 ? 7.504 -13.453 -1.071 1 98.75 94 GLY A N 1
ATOM 683 C CA . GLY A 1 94 ? 8.531 -14.195 -1.785 1 98.75 94 GLY A CA 1
ATOM 684 C C . GLY A 1 94 ? 9.82 -13.406 -1.957 1 98.75 94 GLY A C 1
ATOM 685 O O . GLY A 1 94 ? 9.953 -12.297 -1.435 1 98.75 94 GLY A O 1
ATOM 686 N N . HIS A 1 95 ? 10.781 -13.977 -2.664 1 97.94 95 HIS A N 1
ATOM 687 C CA . HIS A 1 95 ? 12.109 -13.398 -2.84 1 97.94 95 HIS A CA 1
ATOM 688 C C . HIS A 1 95 ? 12.078 -12.258 -3.852 1 97.94 95 HIS A C 1
ATOM 690 O O . HIS A 1 95 ? 12.961 -11.391 -3.846 1 97.94 95 HIS A O 1
ATOM 696 N N . GLY A 1 96 ? 11.055 -12.281 -4.711 1 97.19 96 GLY A N 1
ATOM 697 C CA . GLY A 1 96 ? 11.117 -11.461 -5.91 1 97.19 96 GLY A CA 1
ATOM 698 C C . GLY A 1 96 ? 12.023 -12.047 -6.98 1 97.19 96 GLY A C 1
ATOM 699 O O . GLY A 1 96 ? 12.812 -12.945 -6.707 1 97.19 96 GLY A O 1
ATOM 700 N N . VAL A 1 97 ? 11.797 -11.641 -8.242 1 97 97 VAL A N 1
ATOM 701 C CA . VAL A 1 97 ? 12.68 -12.023 -9.344 1 97 97 VAL A CA 1
ATOM 702 C C . VAL A 1 97 ? 14.039 -11.352 -9.18 1 97 97 VAL A C 1
ATOM 704 O O . VAL A 1 97 ? 14.125 -10.117 -9.133 1 97 97 VAL A O 1
ATOM 707 N N . PRO A 1 98 ? 15.141 -12.125 -9.094 1 97 98 PRO A N 1
ATOM 708 C CA . PRO A 1 98 ? 16.453 -11.547 -8.781 1 97 98 PRO A CA 1
ATOM 709 C C . PRO A 1 98 ? 16.828 -10.414 -9.719 1 97 98 PRO A C 1
ATOM 711 O O . PRO A 1 98 ? 17.328 -9.375 -9.273 1 97 98 PRO A O 1
ATOM 714 N N . GLU A 1 99 ? 16.594 -10.586 -11 1 97.56 99 GLU A N 1
ATOM 715 C CA . GLU A 1 99 ? 16.906 -9.562 -11.992 1 97.56 99 GLU A CA 1
ATOM 716 C C . GLU A 1 99 ? 16.156 -8.266 -11.719 1 97.56 99 GLU A C 1
ATOM 718 O O . GLU A 1 99 ? 16.719 -7.176 -11.875 1 97.56 99 GLU A O 1
ATOM 723 N N . TRP A 1 100 ? 14.922 -8.352 -11.32 1 98.62 100 TRP A N 1
ATOM 724 C CA . TRP A 1 100 ? 14.117 -7.172 -11.023 1 98.62 100 TRP A CA 1
ATOM 725 C C . TRP A 1 100 ? 14.594 -6.488 -9.742 1 98.62 100 TRP A C 1
ATOM 727 O O . TRP A 1 100 ? 14.617 -5.262 -9.664 1 98.62 100 TRP A O 1
ATOM 737 N N . MET A 1 101 ? 14.961 -7.246 -8.734 1 98.62 101 MET A N 1
ATOM 738 C CA . MET A 1 101 ? 15.484 -6.676 -7.5 1 98.62 101 MET A CA 1
ATOM 739 C C . MET A 1 101 ? 16.766 -5.895 -7.762 1 98.62 101 MET A C 1
ATOM 741 O O . MET A 1 101 ? 16.969 -4.816 -7.203 1 98.62 101 MET A O 1
ATOM 745 N N . ARG A 1 102 ? 17.578 -6.441 -8.656 1 98.19 102 ARG A N 1
ATOM 746 C CA . ARG A 1 102 ? 18.812 -5.762 -9.031 1 98.19 102 ARG A CA 1
ATOM 747 C C . ARG A 1 102 ? 18.516 -4.461 -9.773 1 98.19 102 ARG A C 1
ATOM 749 O O . ARG A 1 102 ? 19.188 -3.451 -9.562 1 98.19 102 ARG A O 1
ATOM 756 N N . GLN A 1 103 ? 17.5 -4.488 -10.617 1 98.38 103 GLN A N 1
ATOM 757 C CA . GLN A 1 103 ? 17.109 -3.34 -11.422 1 98.38 103 GLN A CA 1
ATOM 758 C C . GLN A 1 103 ? 16.766 -2.141 -10.547 1 98.38 103 GLN A C 1
ATOM 760 O O . GLN A 1 103 ? 16.906 -0.992 -10.969 1 98.38 103 GLN A O 1
ATOM 765 N N . VAL A 1 104 ? 16.297 -2.486 -9.312 1 98.75 104 VAL A N 1
ATOM 766 C CA . VAL A 1 104 ? 15.859 -1.371 -8.477 1 98.75 104 VAL A CA 1
ATOM 767 C C . VAL A 1 104 ? 16.75 -1.273 -7.238 1 98.75 104 VAL A C 1
ATOM 769 O O . VAL A 1 104 ? 16.375 -0.647 -6.242 1 98.75 104 VAL A O 1
ATOM 772 N N . GLY A 1 105 ? 17.859 -1.938 -7.23 1 98.12 105 GLY A N 1
ATOM 773 C CA . GLY A 1 105 ? 18.938 -1.729 -6.277 1 98.12 105 GLY A CA 1
ATOM 774 C C . GLY A 1 105 ? 18.672 -2.344 -4.918 1 98.12 105 GLY A C 1
ATOM 775 O O . GLY A 1 105 ? 19.219 -1.896 -3.908 1 98.12 105 GLY A O 1
ATOM 776 N N . VAL A 1 106 ? 17.766 -3.377 -4.852 1 98.31 106 VAL A N 1
ATOM 777 C CA . VAL A 1 106 ? 17.391 -3.883 -3.533 1 98.31 106 VAL A CA 1
ATOM 778 C C . VAL A 1 106 ? 17.734 -5.367 -3.438 1 98.31 106 VAL A C 1
ATOM 780 O O . VAL A 1 106 ? 17.234 -6.074 -2.561 1 98.31 106 VAL A O 1
ATOM 783 N N . GLU A 1 107 ? 18.516 -5.898 -4.34 1 98.25 107 GLU A N 1
ATOM 784 C CA . GLU A 1 107 ? 18.906 -7.305 -4.273 1 98.25 107 GLU A CA 1
ATOM 785 C C . GLU A 1 107 ? 19.594 -7.621 -2.953 1 98.25 107 GLU A C 1
ATOM 787 O O . GLU A 1 107 ? 20.609 -7.012 -2.619 1 98.25 107 GLU A O 1
ATOM 792 N N . PRO A 1 108 ? 19.078 -8.555 -2.223 1 98.31 108 PRO A N 1
ATOM 793 C CA . PRO A 1 108 ? 19.734 -8.914 -0.962 1 98.31 108 PRO A CA 1
ATOM 794 C C . PRO A 1 108 ? 20.984 -9.766 -1.17 1 98.31 108 PRO A C 1
ATOM 796 O O . PRO A 1 108 ? 21.172 -10.344 -2.244 1 98.31 108 PRO A O 1
ATOM 799 N N . LYS A 1 109 ? 21.844 -9.828 -0.103 1 97.81 109 LYS A N 1
ATOM 800 C CA . LYS A 1 109 ? 22.984 -10.75 -0.108 1 97.81 109 LYS A CA 1
ATOM 801 C C . LYS A 1 109 ? 22.516 -12.195 0.06 1 97.81 109 LYS A C 1
ATOM 803 O O . LYS A 1 109 ? 23.016 -13.094 -0.609 1 97.81 109 LYS A O 1
ATOM 808 N N . SER A 1 110 ? 21.516 -12.359 0.874 1 98.44 110 SER A N 1
ATOM 809 C CA . SER A 1 110 ? 20.906 -13.664 1.099 1 98.44 110 SER A CA 1
ATOM 810 C C . SER A 1 110 ? 19.391 -13.602 0.929 1 98.44 110 SER A C 1
ATOM 812 O O . SER A 1 110 ? 18.688 -13.109 1.81 1 98.44 110 SER A O 1
ATOM 814 N N . LYS A 1 111 ? 18.953 -14.195 -0.152 1 97.81 111 LYS A N 1
ATOM 815 C CA . LYS A 1 111 ? 17.516 -14.18 -0.429 1 97.81 111 LYS A CA 1
ATOM 816 C C . LYS A 1 111 ? 16.75 -14.945 0.638 1 97.81 111 LYS A C 1
ATOM 818 O O . LYS A 1 111 ? 15.648 -14.539 1.024 1 97.81 111 LYS A O 1
ATOM 823 N N . LEU A 1 112 ? 17.312 -16.062 1.121 1 98.44 112 LEU A N 1
ATOM 824 C CA . LEU A 1 112 ? 16.656 -16.891 2.131 1 98.44 112 LEU A CA 1
ATOM 825 C C . LEU A 1 112 ? 16.547 -16.141 3.455 1 98.44 112 LEU A C 1
ATOM 827 O O . LEU A 1 112 ? 15.484 -16.141 4.086 1 98.44 112 LEU A O 1
ATOM 831 N N . ALA A 1 113 ? 17.641 -15.461 3.846 1 98.75 113 ALA A N 1
ATOM 832 C CA . ALA A 1 113 ? 17.625 -14.695 5.086 1 98.75 113 ALA A CA 1
ATOM 833 C C . ALA A 1 113 ? 16.641 -13.523 4.992 1 98.75 113 ALA A C 1
ATOM 835 O O . ALA A 1 113 ? 15.898 -13.25 5.938 1 98.75 113 ALA A O 1
ATOM 836 N N . MET A 1 114 ? 16.672 -12.891 3.844 1 98.81 114 MET A N 1
ATOM 837 C CA . MET A 1 114 ? 15.766 -11.773 3.635 1 98.81 114 MET A CA 1
ATOM 838 C C . MET A 1 114 ? 14.312 -12.211 3.803 1 98.81 114 MET A C 1
ATOM 840 O O . MET A 1 114 ? 13.547 -11.57 4.52 1 98.81 114 MET A O 1
ATOM 844 N N . LEU A 1 115 ? 13.961 -13.297 3.186 1 98.88 115 LEU A N 1
ATOM 845 C CA . LEU A 1 115 ? 12.586 -13.789 3.246 1 98.88 115 LEU A CA 1
ATOM 846 C C . LEU A 1 115 ? 12.227 -14.227 4.664 1 98.88 115 LEU A C 1
ATOM 848 O O . LEU A 1 115 ? 11.195 -13.82 5.203 1 98.88 115 LEU A O 1
ATOM 852 N N . GLU A 1 116 ? 13.07 -15.016 5.293 1 98.88 116 GLU A N 1
ATOM 853 C CA . GLU A 1 116 ? 12.805 -15.539 6.633 1 98.88 116 GLU A CA 1
ATOM 854 C C . GLU A 1 116 ? 12.664 -14.406 7.645 1 98.88 116 GLU A C 1
ATOM 856 O O . GLU A 1 116 ? 11.688 -14.352 8.398 1 98.88 116 GLU A O 1
ATOM 861 N N . GLU A 1 117 ? 13.641 -13.516 7.66 1 98.94 117 GLU A N 1
ATOM 862 C CA . GLU A 1 117 ? 13.656 -12.43 8.633 1 98.94 117 GLU A CA 1
ATOM 863 C C . GLU A 1 117 ? 12.477 -11.484 8.422 1 98.94 117 GLU A C 1
ATOM 865 O O . GLU A 1 117 ? 11.891 -10.984 9.391 1 98.94 117 GLU A O 1
ATOM 870 N N . THR A 1 118 ? 12.078 -11.25 7.156 1 98.94 118 THR A N 1
ATOM 871 C CA . THR A 1 118 ? 10.898 -10.445 6.863 1 98.94 118 THR A CA 1
ATOM 872 C C . THR A 1 118 ? 9.641 -11.102 7.426 1 98.94 118 THR A C 1
ATOM 874 O O . THR A 1 118 ? 8.836 -10.445 8.086 1 98.94 118 THR A O 1
ATOM 877 N N . ILE A 1 119 ? 9.5 -12.398 7.191 1 98.94 119 ILE A N 1
ATOM 878 C CA . ILE A 1 119 ? 8.312 -13.125 7.641 1 98.94 119 ILE A CA 1
ATOM 879 C C . ILE A 1 119 ? 8.219 -13.07 9.164 1 98.94 119 ILE A C 1
ATOM 881 O O . ILE A 1 119 ? 7.156 -12.789 9.719 1 98.94 119 ILE A O 1
ATOM 885 N N . LEU A 1 120 ? 9.312 -13.289 9.844 1 98.88 120 LEU A N 1
ATOM 886 C CA . LEU A 1 120 ? 9.336 -13.297 11.297 1 98.88 120 LEU A CA 1
ATOM 887 C C . LEU A 1 120 ? 8.945 -11.93 11.859 1 98.88 120 LEU A C 1
ATOM 889 O O . LEU A 1 120 ? 8.156 -11.844 12.797 1 98.88 120 LEU A O 1
ATOM 893 N N . VAL A 1 121 ? 9.5 -10.906 11.289 1 98.94 121 VAL A N 1
ATOM 894 C CA . VAL A 1 121 ? 9.203 -9.555 11.734 1 98.94 121 VAL A CA 1
ATOM 895 C C . VAL A 1 121 ? 7.723 -9.242 11.5 1 98.94 121 VAL A C 1
ATOM 897 O O . VAL A 1 121 ? 7.027 -8.781 12.406 1 98.94 121 VAL A O 1
ATOM 900 N N . VAL A 1 122 ? 7.223 -9.516 10.289 1 98.94 122 VAL A N 1
ATOM 901 C CA . VAL A 1 122 ? 5.844 -9.203 9.922 1 98.94 122 VAL A CA 1
ATOM 902 C C . VAL A 1 122 ? 4.879 -9.969 10.82 1 98.94 122 VAL A C 1
ATOM 904 O O . VAL A 1 122 ? 3.92 -9.398 11.344 1 98.94 122 VAL A O 1
ATOM 907 N N . GLN A 1 123 ? 5.141 -11.234 11.062 1 98.88 123 GLN A N 1
ATOM 908 C CA . GLN A 1 123 ? 4.285 -12.047 11.922 1 98.88 123 GLN A CA 1
ATOM 909 C C . GLN A 1 123 ? 4.246 -11.492 13.344 1 98.88 123 GLN A C 1
ATOM 911 O O . GLN A 1 123 ? 3.168 -11.352 13.93 1 98.88 123 GLN A O 1
ATOM 916 N N . GLY A 1 124 ? 5.438 -11.211 13.906 1 98.88 124 GLY A N 1
ATOM 917 C CA . GLY A 1 124 ? 5.492 -10.648 15.242 1 98.88 124 GLY A CA 1
ATOM 918 C C . GLY A 1 124 ? 4.715 -9.352 15.375 1 98.88 124 GLY A C 1
ATOM 919 O O . GLY A 1 124 ? 3.953 -9.18 16.328 1 98.88 124 GLY A O 1
ATOM 920 N N . LEU A 1 125 ? 4.879 -8.461 14.438 1 98.94 125 LEU A N 1
ATOM 921 C CA . LEU A 1 125 ? 4.195 -7.172 14.469 1 98.94 125 LEU A CA 1
ATOM 922 C C . LEU A 1 125 ? 2.686 -7.355 14.328 1 98.94 125 LEU A C 1
ATOM 924 O O . LEU A 1 125 ? 1.91 -6.707 15.031 1 98.94 125 LEU A O 1
ATOM 928 N N . LEU A 1 126 ? 2.252 -8.258 13.445 1 98.94 126 LEU A N 1
ATOM 929 C CA . LEU A 1 126 ? 0.826 -8.492 13.242 1 98.94 126 LEU A CA 1
ATOM 930 C C . LEU A 1 126 ? 0.194 -9.109 14.484 1 98.94 126 LEU A C 1
ATOM 932 O O . LEU A 1 126 ? -0.983 -8.875 14.773 1 98.94 126 LEU A O 1
ATOM 936 N N . ARG A 1 127 ? 0.932 -9.844 15.242 1 98.75 127 ARG A N 1
ATOM 937 C CA . ARG A 1 127 ? 0.442 -10.445 16.484 1 98.75 127 ARG A CA 1
ATOM 938 C C . ARG A 1 127 ? 0.428 -9.43 17.609 1 98.75 127 ARG A C 1
ATOM 940 O O . ARG A 1 127 ? 0.084 -9.758 18.75 1 98.75 127 ARG A O 1
ATOM 947 N N . GLY A 1 128 ? 0.905 -8.203 17.391 1 98.75 128 GLY A N 1
ATOM 948 C CA . GLY A 1 128 ? 0.886 -7.148 18.391 1 98.75 128 GLY A CA 1
ATOM 949 C C . GLY A 1 128 ? 2.111 -7.148 19.281 1 98.75 128 GLY A C 1
ATOM 950 O O . GLY A 1 128 ? 2.137 -6.473 20.312 1 98.75 128 GLY A O 1
ATOM 951 N N . GLU A 1 129 ? 3.15 -7.867 18.906 1 98.88 129 GLU A N 1
ATOM 952 C CA . GLU A 1 129 ? 4.371 -7.957 19.703 1 98.88 129 GLU A CA 1
ATOM 953 C C . GLU A 1 129 ? 5.289 -6.762 19.438 1 98.88 129 GLU A C 1
ATOM 955 O O . GLU A 1 129 ? 5.172 -6.102 18.406 1 98.88 129 GLU A O 1
ATOM 960 N N . THR A 1 130 ? 6.109 -6.402 20.453 1 98.88 130 THR A N 1
ATOM 961 C CA . THR A 1 130 ? 7.273 -5.559 20.188 1 98.88 130 THR A CA 1
ATOM 962 C C . THR A 1 130 ? 8.406 -6.379 19.578 1 98.88 130 THR A C 1
ATOM 964 O O . THR A 1 130 ? 8.891 -7.332 20.203 1 98.88 130 THR A O 1
ATOM 967 N N . VAL A 1 131 ? 8.852 -6.039 18.406 1 98.88 131 VAL A N 1
ATOM 968 C CA . VAL A 1 131 ? 9.789 -6.887 17.672 1 98.88 131 VAL A CA 1
ATOM 969 C C . VAL A 1 131 ? 11.172 -6.223 17.641 1 98.88 131 VAL A C 1
ATOM 971 O O . VAL A 1 131 ? 11.281 -5.027 17.375 1 98.88 131 VAL A O 1
ATOM 974 N N . THR A 1 132 ? 12.172 -6.895 17.984 1 98.88 132 THR A N 1
ATOM 975 C CA . THR A 1 132 ? 13.578 -6.594 17.797 1 98.88 132 THR A CA 1
ATOM 976 C C . THR A 1 132 ? 14.281 -7.734 17.062 1 98.88 132 THR A C 1
ATOM 978 O O . THR A 1 132 ? 14.133 -8.898 17.438 1 98.88 132 THR A O 1
ATOM 981 N N . LEU A 1 133 ? 14.844 -7.449 16 1 98.75 133 LEU A N 1
ATOM 982 C CA . LEU A 1 133 ? 15.586 -8.414 15.203 1 98.75 133 LEU A CA 1
ATOM 983 C C . LEU A 1 133 ? 16.812 -7.773 14.578 1 98.75 133 LEU A C 1
ATOM 985 O O . LEU A 1 133 ? 16.719 -6.758 13.883 1 98.75 133 LEU A O 1
ATOM 989 N N . ASN A 1 134 ? 17.922 -8.219 14.906 1 98.31 134 ASN A N 1
ATOM 990 C CA . ASN A 1 134 ? 19.172 -7.883 14.234 1 98.31 134 ASN A CA 1
ATOM 991 C C . ASN A 1 134 ? 19.672 -9.039 13.383 1 98.31 134 ASN A C 1
ATOM 993 O O . ASN A 1 134 ? 20.562 -9.789 13.797 1 98.31 134 ASN A O 1
ATOM 997 N N . GLY A 1 135 ? 19.047 -9.125 12.227 1 98.5 135 GLY A N 1
ATOM 998 C CA . GLY A 1 135 ? 19.328 -10.258 11.359 1 98.5 135 GLY A CA 1
ATOM 999 C C . GLY A 1 135 ? 20.438 -9.984 10.359 1 98.5 135 GLY A C 1
ATOM 1000 O O . GLY A 1 135 ? 21.156 -8.992 10.477 1 98.5 135 GLY A O 1
ATOM 1001 N N . ARG A 1 136 ? 20.625 -10.922 9.398 1 98.25 136 ARG A N 1
ATOM 1002 C CA . ARG A 1 136 ? 21.594 -10.789 8.32 1 98.25 136 ARG A CA 1
ATOM 1003 C C . ARG A 1 136 ? 21.172 -9.719 7.324 1 98.25 136 ARG A C 1
ATOM 1005 O O . ARG A 1 136 ? 22 -8.969 6.812 1 98.25 136 ARG A O 1
ATOM 1012 N N . GLU A 1 137 ? 19.828 -9.68 7.035 1 98.62 137 GLU A N 1
ATOM 1013 C CA . GLU A 1 137 ? 19.312 -8.82 5.977 1 98.62 137 GLU A CA 1
ATOM 1014 C C . GLU A 1 137 ? 18.375 -7.754 6.543 1 98.62 137 GLU A C 1
ATOM 1016 O O . GLU A 1 137 ? 18.188 -6.695 5.938 1 98.62 137 GLU A O 1
ATOM 1021 N N . VAL A 1 138 ? 17.75 -8.023 7.77 1 98.69 138 VAL A N 1
ATOM 1022 C CA . VAL A 1 138 ? 16.719 -7.148 8.32 1 98.69 138 VAL A CA 1
ATOM 1023 C C . VAL A 1 138 ? 17.125 -6.672 9.711 1 98.69 138 VAL A C 1
ATOM 1025 O O . VAL A 1 138 ? 17.656 -7.449 10.508 1 98.69 138 VAL A O 1
ATOM 1028 N N . CYS A 1 139 ? 16.906 -5.391 9.891 1 98.38 139 CYS A N 1
ATOM 1029 C CA . CYS A 1 139 ? 17.109 -4.809 11.211 1 98.38 139 CYS A CA 1
ATOM 1030 C C . CYS A 1 139 ? 15.828 -4.129 11.703 1 98.38 139 CYS A C 1
ATOM 1032 O O . CYS A 1 139 ? 15.234 -3.328 10.977 1 98.38 139 CYS A O 1
ATOM 1034 N N . ILE A 1 140 ? 15.367 -4.477 12.828 1 98.75 140 ILE A N 1
ATOM 1035 C CA . ILE A 1 140 ? 14.227 -3.895 13.531 1 98.75 140 ILE A CA 1
ATOM 1036 C C . ILE A 1 140 ? 14.562 -3.738 15.008 1 98.75 140 ILE A C 1
ATOM 1038 O O . ILE A 1 140 ? 14.992 -4.695 15.664 1 98.75 140 ILE A O 1
ATOM 1042 N N . ASP A 1 141 ? 14.367 -2.561 15.477 1 98.75 141 ASP A N 1
ATOM 1043 C CA . ASP A 1 141 ? 14.719 -2.285 16.859 1 98.75 141 ASP A CA 1
ATOM 1044 C C . ASP A 1 141 ? 13.516 -1.769 17.641 1 98.75 141 ASP A C 1
ATOM 1046 O O . ASP A 1 141 ? 13.281 -0.56 17.703 1 98.75 141 ASP A O 1
ATOM 1050 N N . GLY A 1 142 ? 12.789 -2.596 18.266 1 98.75 142 GLY A N 1
ATOM 1051 C CA . GLY A 1 142 ? 11.742 -2.248 19.219 1 98.75 142 GLY A CA 1
ATOM 1052 C C . GLY A 1 142 ? 10.539 -1.604 18.562 1 98.75 142 GLY A C 1
ATOM 1053 O O . GLY A 1 142 ? 10.062 -0.564 19.016 1 98.75 142 GLY A O 1
ATOM 1054 N N . VAL A 1 143 ? 9.992 -2.195 17.547 1 98.88 143 VAL A N 1
ATOM 1055 C CA . VAL A 1 143 ? 8.828 -1.648 16.859 1 98.88 143 VAL A CA 1
ATOM 1056 C C . VAL A 1 143 ? 7.578 -2.438 17.234 1 98.88 143 VAL A C 1
ATOM 1058 O O . VAL A 1 143 ? 7.633 -3.66 17.391 1 98.88 143 VAL A O 1
ATOM 1061 N N . ARG A 1 144 ? 6.535 -1.792 17.484 1 98.88 144 ARG A N 1
ATOM 1062 C CA . ARG A 1 144 ? 5.227 -2.375 17.766 1 98.88 144 ARG A CA 1
ATOM 1063 C C . ARG A 1 144 ? 4.125 -1.633 17.016 1 98.88 144 ARG A C 1
ATOM 1065 O O . ARG A 1 144 ? 4.156 -0.405 16.906 1 98.88 144 ARG A O 1
ATOM 1072 N N . LEU A 1 145 ? 3.176 -2.354 16.531 1 98.88 145 LEU A N 1
ATOM 1073 C CA . LEU A 1 145 ? 2.047 -1.704 15.875 1 98.88 145 LEU A CA 1
ATOM 1074 C C . LEU A 1 145 ? 1.103 -1.086 16.906 1 98.88 145 LEU A C 1
ATOM 1076 O O . LEU A 1 145 ? 0.844 -1.68 17.953 1 98.88 145 LEU A O 1
ATOM 1080 N N . VAL A 1 146 ? 0.544 0.038 16.578 1 98.81 146 VAL A N 1
ATOM 1081 C CA . VAL A 1 146 ? -0.446 0.709 17.422 1 98.81 146 VAL A CA 1
ATOM 1082 C C . VAL A 1 146 ? -1.81 0.047 17.234 1 98.81 146 VAL A C 1
ATOM 1084 O O . VAL A 1 146 ? -2.586 -0.057 18.188 1 98.81 146 VAL A O 1
ATOM 1087 N N . HIS A 1 147 ? -2.08 -0.384 15.961 1 98.5 147 HIS A N 1
ATOM 1088 C CA . HIS A 1 147 ? -3.357 -1.004 15.625 1 98.5 147 HIS A CA 1
ATOM 1089 C C . HIS A 1 147 ? -3.156 -2.418 15.086 1 98.5 147 HIS A C 1
ATOM 1091 O O . HIS A 1 147 ? -3.488 -2.699 13.93 1 98.5 147 HIS A O 1
ATOM 1097 N N . PRO A 1 148 ? -2.682 -3.33 15.906 1 98.62 148 PRO A N 1
ATOM 1098 C CA . PRO A 1 148 ? -2.586 -4.699 15.398 1 98.62 148 PRO A CA 1
ATOM 1099 C C . PRO A 1 148 ? -3.939 -5.277 14.992 1 98.62 148 PRO A C 1
ATOM 1101 O O . PRO A 1 148 ? -4.973 -4.871 15.531 1 98.62 148 PRO A O 1
ATOM 1104 N N . PRO A 1 149 ? -3.928 -6.152 14.07 1 98.5 149 PRO A N 1
ATOM 1105 C CA . PRO A 1 149 ? -5.207 -6.699 13.617 1 98.5 149 PRO A CA 1
ATOM 1106 C C . PRO A 1 149 ? -5.883 -7.574 14.664 1 98.5 149 PRO A C 1
ATOM 1108 O O . PRO A 1 149 ? -5.203 -8.156 15.516 1 98.5 149 PRO A O 1
ATOM 1111 N N . VAL A 1 150 ? -7.195 -7.641 14.586 1 97.25 150 VAL A N 1
ATOM 1112 C CA . VAL A 1 150 ? -7.984 -8.523 15.445 1 97.25 150 VAL A CA 1
ATOM 1113 C C . VAL A 1 150 ? -7.816 -9.969 14.984 1 97.25 150 VAL A C 1
ATOM 1115 O O . VAL A 1 150 ? -7.684 -10.875 15.812 1 97.25 150 VAL A O 1
ATOM 1118 N N . ALA A 1 151 ? -7.859 -10.188 13.727 1 97.94 151 ALA A N 1
ATOM 1119 C CA . ALA A 1 151 ? -7.559 -11.469 13.086 1 97.94 151 ALA A CA 1
ATOM 1120 C C . ALA A 1 151 ? -6.277 -11.383 12.266 1 97.94 151 ALA A C 1
ATOM 1122 O O . ALA A 1 151 ? -6.25 -10.734 11.211 1 97.94 151 ALA A O 1
ATOM 1123 N N . VAL A 1 152 ? -5.25 -12.062 12.711 1 98.69 152 VAL A N 1
ATOM 1124 C CA . VAL A 1 152 ? -3.963 -12.031 12.016 1 98.69 152 VAL A CA 1
ATOM 1125 C C . VAL A 1 152 ? -4.086 -12.734 10.664 1 98.69 152 VAL A C 1
ATOM 1127 O O . VAL A 1 152 ? -4.477 -13.898 10.602 1 98.69 152 VAL A O 1
ATOM 1130 N N . PRO A 1 153 ? -3.789 -12.016 9.602 1 98.81 153 PRO A N 1
ATOM 1131 C CA . PRO A 1 153 ? -3.848 -12.703 8.305 1 98.81 153 PRO A CA 1
ATOM 1132 C C . PRO A 1 153 ? -2.766 -13.766 8.148 1 98.81 153 PRO A C 1
ATOM 1134 O O . PRO A 1 153 ? -1.643 -13.586 8.633 1 98.81 153 PRO A O 1
ATOM 1137 N N . PRO A 1 154 ? -3.1 -14.906 7.488 1 98.75 154 PRO A N 1
ATOM 1138 C CA . PRO A 1 154 ? -2.057 -15.891 7.188 1 98.75 154 PRO A CA 1
ATOM 1139 C C . PRO A 1 154 ? -0.936 -15.312 6.324 1 98.75 154 PRO A C 1
ATOM 1141 O O . PRO A 1 154 ? -1.198 -14.531 5.41 1 98.75 154 PRO A O 1
ATOM 1144 N N . ILE A 1 155 ? 0.25 -15.664 6.668 1 98.88 155 ILE A N 1
ATOM 1145 C CA . ILE A 1 155 ? 1.424 -15.375 5.855 1 98.88 155 ILE A CA 1
ATOM 1146 C C . ILE A 1 155 ? 1.848 -16.625 5.086 1 98.88 155 ILE A C 1
ATOM 1148 O O . ILE A 1 155 ? 2.189 -17.641 5.688 1 98.88 155 ILE A O 1
ATOM 1152 N N . VAL A 1 156 ? 1.796 -16.531 3.785 1 98.94 156 VAL A N 1
ATOM 1153 C CA . VAL A 1 156 ? 2.211 -17.641 2.938 1 98.94 156 VAL A CA 1
ATOM 1154 C C . VAL A 1 156 ? 3.41 -17.234 2.09 1 98.94 156 VAL A C 1
ATOM 1156 O O . VAL A 1 156 ? 3.764 -16.047 2.039 1 98.94 156 VAL A O 1
ATOM 1159 N N . THR A 1 157 ? 4.094 -18.203 1.503 1 98.94 157 THR A N 1
ATOM 1160 C CA . THR A 1 157 ? 5.281 -17.891 0.717 1 98.94 157 THR A CA 1
ATOM 1161 C C . THR A 1 157 ? 5.16 -18.438 -0.698 1 98.94 157 THR A C 1
ATOM 1163 O O . THR A 1 157 ? 4.633 -19.531 -0.897 1 98.94 157 THR A O 1
ATOM 1166 N N . GLY A 1 158 ? 5.449 -17.625 -1.68 1 98.69 158 GLY A N 1
ATOM 1167 C CA . GLY A 1 158 ? 5.664 -18.125 -3.033 1 98.69 158 GLY A CA 1
ATOM 1168 C C . GLY A 1 158 ? 7.105 -18.516 -3.303 1 98.69 158 GLY A C 1
ATOM 1169 O O . GLY A 1 158 ? 7.957 -17.656 -3.535 1 98.69 158 GLY A O 1
ATOM 1170 N N . VAL A 1 159 ? 7.398 -19.812 -3.291 1 98.19 159 VAL A N 1
ATOM 1171 C CA . VAL A 1 159 ? 8.773 -20.297 -3.406 1 98.19 159 VAL A CA 1
ATOM 1172 C C . VAL A 1 159 ? 8.797 -21.578 -4.223 1 98.19 159 VAL A C 1
ATOM 1174 O O . VAL A 1 159 ? 7.77 -22.25 -4.371 1 98.19 159 VAL A O 1
ATOM 1177 N N . VAL A 1 160 ? 9.922 -21.953 -4.75 1 94.81 160 VAL A N 1
ATOM 1178 C CA . VAL A 1 160 ? 9.984 -23.062 -5.688 1 94.81 160 VAL A CA 1
ATOM 1179 C C . VAL A 1 160 ? 11.047 -24.078 -5.238 1 94.81 160 VAL A C 1
ATOM 1181 O O . VAL A 1 160 ? 10.797 -25.281 -5.211 1 94.81 160 VAL A O 1
ATOM 1184 N N . ARG A 1 161 ? 12.281 -23.625 -4.797 1 96.12 161 ARG A N 1
ATOM 1185 C CA . ARG A 1 161 ? 13.43 -24.5 -4.586 1 96.12 161 ARG A CA 1
ATOM 1186 C C . ARG A 1 161 ? 13.359 -25.188 -3.223 1 96.12 161 ARG A C 1
ATOM 1188 O O . ARG A 1 161 ? 12.727 -24.672 -2.297 1 96.12 161 ARG A O 1
ATOM 1195 N N . PRO A 1 162 ? 14.008 -26.312 -3.098 1 97.81 162 PRO A N 1
ATOM 1196 C CA . PRO A 1 162 ? 13.891 -27.141 -1.892 1 97.81 162 PRO A CA 1
ATOM 1197 C C . PRO A 1 162 ? 14.188 -26.359 -0.614 1 97.81 162 PRO A C 1
ATOM 1199 O O . PRO A 1 162 ? 13.438 -26.438 0.356 1 97.81 162 PRO A O 1
ATOM 1202 N N . ARG A 1 163 ? 15.32 -25.641 -0.567 1 97.88 163 ARG A N 1
ATOM 1203 C CA . ARG A 1 163 ? 15.688 -24.906 0.643 1 97.88 163 ARG A CA 1
ATOM 1204 C C . ARG A 1 163 ? 14.617 -23.891 1.01 1 97.88 163 ARG A C 1
ATOM 1206 O O . ARG A 1 163 ? 14.32 -23.688 2.189 1 97.88 163 ARG A O 1
ATOM 1213 N N . SER A 1 164 ? 14.031 -23.203 0.001 1 98.69 164 SER A N 1
ATOM 1214 C CA . SER A 1 164 ? 12.977 -22.219 0.241 1 98.69 164 SER A CA 1
ATOM 1215 C C . SER A 1 164 ? 11.672 -22.891 0.652 1 98.69 164 SER A C 1
ATOM 1217 O O . SER A 1 164 ? 10.906 -22.344 1.447 1 98.69 164 SER A O 1
ATOM 1219 N N . LEU A 1 165 ? 11.445 -24.047 0.086 1 98.81 165 LEU A N 1
ATOM 1220 C CA . LEU A 1 165 ? 10.258 -24.812 0.484 1 98.81 165 LEU A CA 1
ATOM 1221 C C . LEU A 1 165 ? 10.367 -25.25 1.939 1 98.81 165 LEU A C 1
ATOM 1223 O O . LEU A 1 165 ? 9.383 -25.203 2.68 1 98.81 165 LEU A O 1
ATOM 1227 N N . GLU A 1 166 ? 11.508 -25.688 2.316 1 98.88 166 GLU A N 1
ATOM 1228 C CA . GLU A 1 166 ? 11.727 -26.047 3.713 1 98.88 166 GLU A CA 1
ATOM 1229 C C . GLU A 1 166 ? 11.578 -24.844 4.633 1 98.88 166 GLU A C 1
ATOM 1231 O O . GLU A 1 166 ? 10.992 -24.938 5.711 1 98.88 166 GLU A O 1
ATOM 1236 N N . LEU A 1 167 ? 12.125 -23.703 4.191 1 98.81 167 LEU A N 1
ATOM 1237 C CA . LEU A 1 167 ? 11.945 -22.469 4.938 1 98.81 167 LEU A CA 1
ATOM 1238 C C . LEU A 1 167 ? 10.461 -22.156 5.109 1 98.81 167 LEU A C 1
ATOM 1240 O O . LEU A 1 167 ? 10.031 -21.766 6.195 1 98.81 167 LEU A O 1
ATOM 1244 N N . SER A 1 168 ? 9.727 -22.266 4.039 1 98.88 168 SER A N 1
ATOM 1245 C CA . SER A 1 168 ? 8.281 -22.047 4.09 1 98.88 168 SER A CA 1
ATOM 1246 C C . SER A 1 168 ? 7.625 -22.906 5.16 1 98.88 168 SER A C 1
ATOM 1248 O O . SER A 1 168 ? 6.828 -22.406 5.961 1 98.88 168 SER A O 1
ATOM 1250 N N . GLY A 1 169 ? 7.969 -24.156 5.121 1 98.81 169 GLY A N 1
ATOM 1251 C CA . GLY A 1 169 ? 7.426 -25.078 6.113 1 98.81 169 GLY A CA 1
ATOM 1252 C C . GLY A 1 169 ? 7.73 -24.656 7.539 1 98.81 169 GLY A C 1
ATOM 1253 O O . GLY A 1 169 ? 6.918 -24.875 8.445 1 98.81 169 GLY A O 1
ATOM 1254 N N . ARG A 1 170 ? 8.852 -24.062 7.719 1 98.5 170 ARG A N 1
ATOM 1255 C CA . ARG A 1 170 ? 9.328 -23.703 9.047 1 98.5 170 ARG A CA 1
ATOM 1256 C C . ARG A 1 170 ? 8.633 -22.438 9.562 1 98.5 170 ARG A C 1
ATOM 1258 O O . ARG A 1 170 ? 8.312 -22.344 10.75 1 98.5 170 ARG A O 1
ATOM 1265 N N . VAL A 1 171 ? 8.289 -21.484 8.672 1 98.5 171 VAL A N 1
ATOM 1266 C CA . VAL A 1 171 ? 7.984 -20.188 9.242 1 98.5 171 VAL A CA 1
ATOM 1267 C C . VAL A 1 171 ? 6.641 -19.688 8.711 1 98.5 171 VAL A C 1
ATOM 1269 O O . VAL A 1 171 ? 6.059 -18.75 9.25 1 98.5 171 VAL A O 1
ATOM 1272 N N . ALA A 1 172 ? 6.141 -20.219 7.617 1 98.75 172 ALA A N 1
ATOM 1273 C CA . ALA A 1 172 ? 4.957 -19.656 6.973 1 98.75 172 ALA A CA 1
ATOM 1274 C C . ALA A 1 172 ? 3.713 -20.484 7.305 1 98.75 172 ALA A C 1
ATOM 1276 O O . ALA A 1 172 ? 3.816 -21.625 7.758 1 98.75 172 ALA A O 1
ATOM 1277 N N . ASP A 1 173 ? 2.568 -19.906 7.09 1 98.69 173 ASP A N 1
ATOM 1278 C CA . ASP A 1 173 ? 1.286 -20.562 7.297 1 98.69 173 ASP A CA 1
ATOM 1279 C C . ASP A 1 173 ? 0.877 -21.375 6.062 1 98.69 173 ASP A C 1
ATOM 1281 O O . ASP A 1 173 ? -0.039 -22.188 6.125 1 98.69 173 ASP A O 1
ATOM 1285 N N . GLY A 1 174 ? 1.531 -21.156 4.961 1 98.88 174 GLY A N 1
ATOM 1286 C CA . GLY A 1 174 ? 1.232 -21.828 3.705 1 98.88 174 GLY A CA 1
ATOM 1287 C C . GLY A 1 174 ? 2.26 -21.547 2.623 1 98.88 174 GLY A C 1
ATOM 1288 O O . GLY A 1 174 ? 3.195 -20.766 2.832 1 98.88 174 GLY A O 1
ATOM 1289 N N . THR A 1 175 ? 2.121 -22.203 1.53 1 98.94 175 THR A N 1
ATOM 1290 C CA . THR A 1 175 ? 3.031 -22.078 0.397 1 98.94 175 THR A CA 1
ATOM 1291 C C . THR A 1 175 ? 2.252 -21.953 -0.91 1 98.94 175 THR A C 1
ATOM 1293 O O . THR A 1 175 ? 1.28 -22.672 -1.132 1 98.94 175 THR A O 1
ATOM 1296 N N . ILE A 1 176 ? 2.613 -21.016 -1.717 1 98.94 176 ILE A N 1
ATOM 1297 C CA . ILE A 1 176 ? 2.078 -20.828 -3.062 1 98.94 176 ILE A CA 1
ATOM 1298 C C . ILE A 1 176 ? 2.988 -21.516 -4.074 1 98.94 176 ILE A C 1
ATOM 1300 O O . ILE A 1 176 ? 4.188 -21.234 -4.133 1 98.94 176 ILE A O 1
ATOM 1304 N N . ILE A 1 177 ? 2.434 -22.375 -4.863 1 98.69 177 ILE A N 1
ATOM 1305 C CA . ILE A 1 177 ? 3.148 -23.062 -5.93 1 98.69 177 ILE A CA 1
ATOM 1306 C C . ILE A 1 177 ? 2.752 -22.469 -7.281 1 98.69 177 ILE A C 1
ATOM 1308 O O . ILE A 1 177 ? 1.564 -22.297 -7.566 1 98.69 177 ILE A O 1
ATOM 1312 N N . ALA A 1 178 ? 3.719 -22.203 -8.125 1 97.75 178 ALA A N 1
ATOM 1313 C CA . ALA A 1 178 ? 3.531 -21.5 -9.391 1 97.75 178 ALA A CA 1
ATOM 1314 C C . ALA A 1 178 ? 2.762 -22.344 -10.391 1 97.75 178 ALA A C 1
ATOM 1316 O O . ALA A 1 178 ? 2.656 -23.562 -10.219 1 97.75 178 ALA A O 1
ATOM 1317 N N . GLU A 1 179 ? 2.307 -21.719 -11.375 1 98 179 GLU A N 1
ATOM 1318 C CA . GLU A 1 179 ? 1.564 -22.375 -12.453 1 98 179 GLU A CA 1
ATOM 1319 C C . GLU A 1 179 ? 2.393 -23.469 -13.102 1 98 179 GLU A C 1
ATOM 1321 O O . GLU A 1 179 ? 3.621 -23.391 -13.156 1 98 179 GLU A O 1
ATOM 1326 N N . GLY A 1 180 ? 1.725 -24.453 -13.594 1 98.19 180 GLY A N 1
ATOM 1327 C CA . GLY A 1 180 ? 2.375 -25.5 -14.367 1 98.19 180 GLY A CA 1
ATOM 1328 C C . GLY A 1 180 ? 2.715 -26.734 -13.539 1 98.19 180 GLY A C 1
ATOM 1329 O O . GLY A 1 180 ? 2.996 -27.797 -14.086 1 98.19 180 GLY A O 1
ATOM 1330 N N . ASN A 1 181 ? 2.748 -26.594 -12.273 1 98.06 181 ASN A N 1
ATOM 1331 C CA . ASN A 1 181 ? 3.008 -27.719 -11.383 1 98.06 181 ASN A CA 1
ATOM 1332 C C . ASN A 1 181 ? 1.754 -28.562 -11.164 1 98.06 181 ASN A C 1
ATOM 1334 O O . ASN A 1 181 ? 0.699 -28.031 -10.805 1 98.06 181 ASN A O 1
ATOM 1338 N N . GLY A 1 182 ? 1.896 -29.875 -11.422 1 97.88 182 GLY A N 1
ATOM 1339 C CA . GLY A 1 182 ? 0.805 -30.812 -11.227 1 97.88 182 GLY A CA 1
ATOM 1340 C C . GLY A 1 182 ? 0.942 -31.625 -9.953 1 97.88 182 GLY A C 1
ATOM 1341 O O . GLY A 1 182 ? 1.698 -31.266 -9.055 1 97.88 182 GLY A O 1
ATOM 1342 N N . PRO A 1 183 ? 0.121 -32.688 -9.891 1 98.19 183 PRO A N 1
ATOM 1343 C CA . PRO A 1 183 ? 0.049 -33.5 -8.664 1 98.19 183 PRO A CA 1
ATOM 1344 C C . PRO A 1 183 ? 1.412 -34.031 -8.219 1 98.19 183 PRO A C 1
ATOM 1346 O O . PRO A 1 183 ? 1.742 -33.969 -7.035 1 98.19 183 PRO A O 1
ATOM 1349 N N . ALA A 1 184 ? 2.209 -34.438 -9.141 1 97 184 ALA A N 1
ATOM 1350 C CA . ALA A 1 184 ? 3.512 -35 -8.781 1 97 184 ALA A CA 1
ATOM 1351 C C . ALA A 1 184 ? 4.418 -33.938 -8.18 1 97 184 ALA A C 1
ATOM 1353 O O . ALA A 1 184 ? 5.074 -34.188 -7.16 1 97 184 ALA A O 1
ATOM 1354 N N . GLN A 1 185 ? 4.48 -32.812 -8.844 1 97.12 185 GLN A N 1
ATOM 1355 C CA . GLN A 1 185 ? 5.301 -31.703 -8.352 1 97.12 185 GLN A CA 1
ATOM 1356 C C . GLN A 1 185 ? 4.797 -31.203 -6.996 1 97.12 185 GLN A C 1
ATOM 1358 O O . GLN A 1 185 ? 5.594 -30.812 -6.141 1 97.12 185 GLN A O 1
ATOM 1363 N N . LEU A 1 186 ? 3.457 -31.188 -6.801 1 98.06 186 LEU A N 1
ATOM 1364 C CA . LEU A 1 186 ? 2.887 -30.797 -5.516 1 98.06 186 LEU A CA 1
ATOM 1365 C C . LEU A 1 186 ? 3.332 -31.734 -4.41 1 98.06 186 LEU A C 1
ATOM 1367 O O . LEU A 1 186 ? 3.689 -31.297 -3.314 1 98.06 186 LEU A O 1
ATOM 1371 N N . ALA A 1 187 ? 3.271 -33.031 -4.684 1 97.44 187 ALA A N 1
ATOM 1372 C CA . ALA A 1 187 ? 3.701 -34 -3.705 1 97.44 187 ALA A CA 1
ATOM 1373 C C . ALA A 1 187 ? 5.164 -33.812 -3.324 1 97.44 187 ALA A C 1
ATOM 1375 O O . ALA A 1 187 ? 5.523 -33.906 -2.148 1 97.44 187 ALA A O 1
ATOM 1376 N N . ASP A 1 188 ? 5.961 -33.562 -4.332 1 97.38 188 ASP A N 1
ATOM 1377 C CA . ASP A 1 188 ? 7.379 -33.281 -4.09 1 97.38 188 ASP A CA 1
ATOM 1378 C C . ASP A 1 188 ? 7.566 -32.062 -3.221 1 97.38 188 ASP A C 1
ATOM 1380 O O . ASP A 1 188 ? 8.352 -32.062 -2.268 1 97.38 188 ASP A O 1
ATOM 1384 N N . ALA A 1 189 ? 6.875 -30.984 -3.596 1 98.25 189 ALA A N 1
ATOM 1385 C CA . ALA A 1 189 ? 6.953 -29.734 -2.83 1 98.25 189 ALA A CA 1
ATOM 1386 C C . ALA A 1 189 ? 6.543 -29.953 -1.379 1 98.25 189 ALA A C 1
ATOM 1388 O O . ALA A 1 189 ? 7.211 -29.484 -0.458 1 98.25 189 ALA A O 1
ATOM 1389 N N . LEU A 1 190 ? 5.469 -30.703 -1.181 1 98.12 190 LEU A N 1
ATOM 1390 C CA . LEU A 1 190 ? 4.977 -30.984 0.163 1 98.12 190 LEU A CA 1
ATOM 1391 C C . LEU A 1 190 ? 6.012 -31.75 0.976 1 98.12 190 LEU A C 1
ATOM 1393 O O . LEU A 1 190 ? 6.121 -31.562 2.189 1 98.12 190 LEU A O 1
ATOM 1397 N N . GLY A 1 191 ? 6.707 -32.656 0.308 1 98.19 191 GLY A N 1
ATOM 1398 C CA . GLY A 1 191 ? 7.785 -33.344 0.985 1 98.19 191 GLY A CA 1
ATOM 1399 C C . GLY A 1 191 ? 8.812 -32.406 1.597 1 98.19 191 GLY A C 1
ATOM 1400 O O . GLY A 1 191 ? 9.188 -32.562 2.76 1 98.19 191 GLY A O 1
ATOM 1401 N N . HIS A 1 192 ? 9.289 -31.438 0.843 1 98.62 192 HIS A N 1
ATOM 1402 C CA . HIS A 1 192 ? 10.258 -30.453 1.325 1 98.62 192 HIS A CA 1
ATOM 1403 C C . HIS A 1 192 ? 9.656 -29.578 2.42 1 98.62 192 HIS A C 1
ATOM 1405 O O . HIS A 1 192 ? 10.312 -29.297 3.424 1 98.62 192 HIS A O 1
ATOM 1411 N N . ILE A 1 193 ? 8.414 -29.156 2.236 1 98.81 193 ILE A N 1
ATOM 1412 C CA . ILE A 1 193 ? 7.715 -28.297 3.188 1 98.81 193 ILE A CA 1
ATOM 1413 C C . ILE A 1 193 ? 7.605 -29.016 4.535 1 98.81 193 ILE A C 1
ATOM 1415 O O . ILE A 1 193 ? 7.875 -28.422 5.582 1 98.81 193 ILE A O 1
ATOM 1419 N N . ARG A 1 194 ? 7.27 -30.281 4.492 1 98.38 194 ARG A N 1
ATOM 1420 C CA . ARG A 1 194 ? 7.145 -31.078 5.711 1 98.38 194 ARG A CA 1
ATOM 1421 C C . ARG A 1 194 ? 8.5 -31.266 6.383 1 98.38 194 ARG A C 1
ATOM 1423 O O . ARG A 1 194 ? 8.602 -31.25 7.609 1 98.38 194 ARG A O 1
ATOM 1430 N N . ARG A 1 195 ? 9.484 -31.438 5.605 1 98.31 195 ARG A N 1
ATOM 1431 C CA . ARG A 1 195 ? 10.836 -31.547 6.148 1 98.31 195 ARG A CA 1
ATOM 1432 C C . ARG A 1 195 ? 11.227 -30.281 6.895 1 98.31 195 ARG A C 1
ATOM 1434 O O . ARG A 1 195 ? 11.984 -30.328 7.863 1 98.31 195 ARG A O 1
ATOM 1441 N N . GLY A 1 196 ? 10.664 -29.203 6.445 1 98.31 196 GLY A N 1
ATOM 1442 C CA . GLY A 1 196 ? 10.906 -27.922 7.098 1 98.31 196 GLY A CA 1
ATOM 1443 C C . GLY A 1 196 ? 10.164 -27.766 8.414 1 98.31 196 GLY A C 1
ATOM 1444 O O . GLY A 1 196 ? 10.414 -26.828 9.172 1 98.31 196 GLY A O 1
ATOM 1445 N N . GLY A 1 197 ? 9.156 -28.594 8.633 1 97.88 197 GLY A N 1
ATOM 1446 C CA . GLY A 1 197 ? 8.469 -28.562 9.914 1 97.88 197 GLY A CA 1
ATOM 1447 C C . GLY A 1 197 ? 6.996 -28.234 9.805 1 97.88 197 GLY A C 1
ATOM 1448 O O . GLY A 1 197 ? 6.309 -28.078 10.812 1 97.88 197 GLY A O 1
ATOM 1449 N N . ALA A 1 198 ? 6.535 -28.156 8.578 1 96.75 198 ALA A N 1
ATOM 1450 C CA . ALA A 1 198 ? 5.125 -27.828 8.398 1 96.75 198 ALA A CA 1
ATOM 1451 C C . ALA A 1 198 ? 4.23 -28.906 9.008 1 96.75 198 ALA A C 1
ATOM 1453 O O . ALA A 1 198 ? 4.531 -30.094 8.922 1 96.75 198 ALA A O 1
ATOM 1454 N N . THR A 1 199 ? 3.131 -28.422 9.562 1 91.38 199 THR A N 1
ATOM 1455 C CA . THR A 1 199 ? 2.117 -29.328 10.109 1 91.38 199 THR A CA 1
ATOM 1456 C C . THR A 1 199 ? 0.905 -29.391 9.18 1 91.38 199 THR A C 1
ATOM 1458 O O . THR A 1 199 ? 0.921 -28.844 8.086 1 91.38 199 THR A O 1
ATOM 1461 N N . GLY A 1 200 ? -0.171 -30.109 9.656 1 88.69 200 GLY A N 1
ATOM 1462 C CA . GLY A 1 200 ? -1.381 -30.297 8.867 1 88.69 200 GLY A CA 1
ATOM 1463 C C . GLY A 1 200 ? -2.115 -28.984 8.602 1 88.69 200 GLY A C 1
ATOM 1464 O O . GLY A 1 200 ? -2.951 -28.922 7.695 1 88.69 200 GLY A O 1
ATOM 1465 N N . GLY A 1 201 ? -1.799 -27.906 9.242 1 94.12 201 GLY A N 1
ATOM 1466 C CA . GLY A 1 201 ? -2.467 -26.625 9.062 1 94.12 201 GLY A CA 1
ATOM 1467 C C . GLY A 1 201 ? -1.821 -25.766 7.988 1 94.12 201 GLY A C 1
ATOM 1468 O O . GLY A 1 201 ? -2.355 -24.719 7.621 1 94.12 201 GLY A O 1
ATOM 1469 N N . HIS A 1 202 ? -0.718 -26.203 7.441 1 98.31 202 HIS A N 1
ATOM 1470 C CA . HIS A 1 202 ? -0.019 -25.469 6.391 1 98.31 202 HIS A CA 1
ATOM 1471 C C . HIS A 1 202 ? -0.796 -25.516 5.082 1 98.31 202 HIS A C 1
ATOM 1473 O O . HIS A 1 202 ? -1.015 -26.594 4.516 1 98.31 202 HIS A O 1
ATOM 1479 N N . GLU A 1 203 ? -1.19 -24.406 4.582 1 98.62 203 GLU A N 1
ATOM 1480 C CA . GLU A 1 203 ? -2.047 -24.328 3.402 1 98.62 203 GLU A CA 1
ATOM 1481 C C . GLU A 1 203 ? -1.222 -24.375 2.119 1 98.62 203 GLU A C 1
ATOM 1483 O O . GLU A 1 203 ? -0.393 -23.5 1.872 1 98.62 203 GLU A O 1
ATOM 1488 N N . LEU A 1 204 ? -1.419 -25.391 1.346 1 98.75 204 LEU A N 1
ATOM 1489 C CA . LEU A 1 204 ? -0.805 -25.453 0.024 1 98.75 204 LEU A CA 1
ATOM 1490 C C . LEU A 1 204 ? -1.71 -24.812 -1.024 1 98.75 204 LEU A C 1
ATOM 1492 O O . LEU A 1 204 ? -2.824 -25.281 -1.261 1 98.75 204 LEU A O 1
ATOM 1496 N N . ILE A 1 205 ? -1.28 -23.75 -1.654 1 98.94 205 ILE A N 1
ATOM 1497 C CA . ILE A 1 205 ? -1.989 -22.984 -2.674 1 98.94 205 ILE A CA 1
ATOM 1498 C C . ILE A 1 205 ? -1.317 -23.188 -4.031 1 98.94 205 ILE A C 1
ATOM 1500 O O . ILE A 1 205 ? -0.105 -23 -4.164 1 98.94 205 ILE A O 1
ATOM 1504 N N . VAL A 1 206 ? -2.033 -23.578 -5.008 1 98.81 206 VAL A N 1
ATOM 1505 C CA . VAL A 1 206 ? -1.433 -23.812 -6.316 1 98.81 206 VAL A CA 1
ATOM 1506 C C . VAL A 1 206 ? -2.104 -22.906 -7.355 1 98.81 206 VAL A C 1
ATOM 1508 O O . VAL A 1 206 ? -3.332 -22.859 -7.438 1 98.81 206 VAL A O 1
ATOM 1511 N N . LEU A 1 207 ? -1.338 -22.125 -8.07 1 98.75 207 LEU A N 1
ATOM 1512 C CA . LEU A 1 207 ? -1.815 -21.375 -9.227 1 98.75 207 LEU A CA 1
ATOM 1513 C C . LEU A 1 207 ? -1.876 -22.281 -10.461 1 98.75 207 LEU A C 1
ATOM 1515 O O . LEU A 1 207 ? -0.985 -23.094 -10.68 1 98.75 207 LEU A O 1
ATOM 1519 N N . THR A 1 208 ? -2.863 -22.156 -11.234 1 98.62 208 THR A N 1
ATOM 1520 C CA . THR A 1 208 ? -3.006 -22.969 -12.438 1 98.62 208 THR A CA 1
ATOM 1521 C C . THR A 1 208 ? -3.582 -22.141 -13.586 1 98.62 208 THR A C 1
ATOM 1523 O O . THR A 1 208 ? -4.531 -21.391 -13.398 1 98.62 208 THR A O 1
ATOM 1526 N N . TYR A 1 209 ? -3.023 -22.328 -14.797 1 98.56 209 TYR A N 1
ATOM 1527 C CA . TYR A 1 209 ? -3.553 -21.672 -15.984 1 98.56 209 TYR A CA 1
ATOM 1528 C C . TYR A 1 209 ? -4.941 -22.188 -16.328 1 98.56 209 TYR A C 1
ATOM 1530 O O . TYR A 1 209 ? -5.195 -23.391 -16.25 1 98.56 209 TYR A O 1
ATOM 1538 N N . LEU A 1 210 ? -5.785 -21.297 -16.688 1 98.81 210 LEU A N 1
ATOM 1539 C CA . LEU A 1 210 ? -7.133 -21.625 -17.141 1 98.81 210 LEU A CA 1
ATOM 1540 C C . LEU A 1 210 ? -7.387 -21.078 -18.531 1 98.81 210 LEU A C 1
ATOM 1542 O O . LEU A 1 210 ? -7.125 -19.906 -18.797 1 98.81 210 LEU A O 1
ATOM 1546 N N . HIS A 1 211 ? -7.875 -21.844 -19.422 1 98.62 211 HIS A N 1
ATOM 1547 C CA . HIS A 1 211 ? -8.445 -21.422 -20.688 1 98.62 211 HIS A CA 1
ATOM 1548 C C . HIS A 1 211 ? -9.516 -22.406 -21.172 1 98.62 211 HIS A C 1
ATOM 1550 O O . HIS A 1 211 ? -9.203 -23.5 -21.625 1 98.62 211 HIS A O 1
ATOM 1556 N N . VAL A 1 212 ? -10.742 -21.953 -21.094 1 98.25 212 VAL A N 1
ATOM 1557 C CA . VAL A 1 212 ? -11.859 -22.828 -21.469 1 98.25 212 VAL A CA 1
ATOM 1558 C C . VAL A 1 212 ? -12.094 -22.75 -22.969 1 98.25 212 VAL A C 1
ATOM 1560 O O . VAL A 1 212 ? -12.477 -21.688 -23.5 1 98.25 212 VAL A O 1
ATOM 1563 N N . ASN A 1 213 ? -11.836 -23.75 -23.625 1 96.94 213 ASN A N 1
ATOM 1564 C CA . ASN A 1 213 ? -11.945 -23.828 -25.078 1 96.94 213 ASN A CA 1
ATOM 1565 C C . ASN A 1 213 ? -12.086 -25.281 -25.547 1 96.94 213 ASN A C 1
ATOM 1567 O O . ASN A 1 213 ? -11.281 -26.125 -25.172 1 96.94 213 ASN A O 1
ATOM 1571 N N . ASP A 1 214 ? -13.062 -25.656 -26.453 1 96.81 214 ASP A N 1
ATOM 1572 C CA . ASP A 1 214 ? -13.352 -27.031 -26.891 1 96.81 214 ASP A CA 1
ATOM 1573 C C . ASP A 1 214 ? -12.469 -27.438 -28.062 1 96.81 214 ASP A C 1
ATOM 1575 O O . ASP A 1 214 ? -12.375 -28.609 -28.391 1 96.81 214 ASP A O 1
ATOM 1579 N N . ASP A 1 215 ? -11.852 -26.484 -28.672 1 96.94 215 ASP A N 1
ATOM 1580 C CA . ASP A 1 215 ? -10.984 -26.734 -29.828 1 96.94 215 ASP A CA 1
ATOM 1581 C C . ASP A 1 215 ? -9.508 -26.641 -29.438 1 96.94 215 ASP A C 1
ATOM 1583 O O . ASP A 1 215 ? -8.984 -25.531 -29.25 1 96.94 215 ASP A O 1
ATOM 1587 N N . PRO A 1 216 ? -8.859 -27.75 -29.375 1 94.44 216 PRO A N 1
ATOM 1588 C CA . PRO A 1 216 ? -7.469 -27.75 -28.938 1 94.44 216 PRO A CA 1
ATOM 1589 C C . PRO A 1 216 ? -6.574 -26.844 -29.781 1 94.44 216 PRO A C 1
ATOM 1591 O O . PRO A 1 216 ? -5.645 -26.219 -29.266 1 94.44 216 PRO A O 1
ATOM 1594 N N . ALA A 1 217 ? -6.824 -26.781 -31.047 1 96.44 217 ALA A N 1
ATOM 1595 C CA . ALA A 1 217 ? -6.012 -25.953 -31.938 1 96.44 217 ALA A CA 1
ATOM 1596 C C . ALA A 1 217 ? -6.211 -24.484 -31.641 1 96.44 217 ALA A C 1
ATOM 1598 O O . ALA A 1 217 ? -5.25 -23.703 -31.609 1 96.44 217 ALA A O 1
ATOM 1599 N N . ASP A 1 218 ? -7.422 -24.109 -31.422 1 96.06 218 ASP A N 1
ATOM 1600 C CA . ASP A 1 218 ? -7.723 -22.719 -31.078 1 96.06 218 ASP A CA 1
ATOM 1601 C C . ASP A 1 218 ? -7.141 -22.344 -29.719 1 96.06 218 ASP A C 1
ATOM 1603 O O . ASP A 1 218 ? -6.602 -21.25 -29.547 1 96.06 218 ASP A O 1
ATOM 1607 N N . ALA A 1 219 ? -7.246 -23.25 -28.734 1 96.31 219 ALA A N 1
ATOM 1608 C CA . ALA A 1 219 ? -6.68 -23.031 -27.406 1 96.31 219 ALA A CA 1
ATOM 1609 C C . ALA A 1 219 ? -5.172 -22.812 -27.484 1 96.31 219 ALA A C 1
ATOM 1611 O O . ALA A 1 219 ? -4.629 -21.922 -26.828 1 96.31 219 ALA A O 1
ATOM 1612 N N . ALA A 1 220 ? -4.516 -23.609 -28.281 1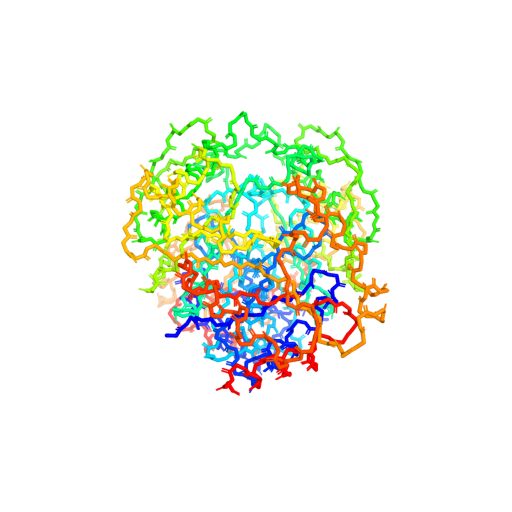 95.62 220 ALA A N 1
ATOM 1613 C CA . ALA A 1 220 ? -3.062 -23.531 -28.406 1 95.62 220 ALA A CA 1
ATOM 1614 C C . ALA A 1 220 ? -2.631 -22.203 -29.016 1 95.62 220 ALA A C 1
ATOM 1616 O O . ALA A 1 220 ? -1.577 -21.672 -28.672 1 95.62 220 ALA A O 1
ATOM 1617 N N . LYS A 1 221 ? -3.445 -21.688 -29.938 1 96.88 221 LYS A N 1
ATOM 1618 C CA . LYS A 1 221 ? -3.154 -20.391 -30.547 1 96.88 221 LYS A CA 1
ATOM 1619 C C . LYS A 1 221 ? -3.111 -19.281 -29.5 1 96.88 221 LYS A C 1
ATOM 1621 O O . LYS A 1 221 ? -2.283 -18.375 -29.578 1 96.88 221 LYS A O 1
ATOM 1626 N N . VAL A 1 222 ? -3.957 -19.453 -28.562 1 95.25 222 VAL A N 1
ATOM 1627 C CA . VAL A 1 222 ? -4.125 -18.406 -27.562 1 95.25 222 VAL A CA 1
ATOM 1628 C C . VAL A 1 222 ? -3.115 -18.594 -26.438 1 95.25 222 VAL A C 1
ATOM 1630 O O . VAL A 1 222 ? -2.547 -17.625 -25.922 1 95.25 222 VAL A O 1
ATOM 1633 N N . THR A 1 223 ? -2.832 -19.812 -26.062 1 96.69 223 THR A N 1
ATOM 1634 C CA . THR A 1 223 ? -2.158 -20.062 -24.797 1 96.69 223 THR A CA 1
ATOM 1635 C C . THR A 1 223 ? -0.75 -20.609 -25.031 1 96.69 223 THR A C 1
ATOM 1637 O O . THR A 1 223 ? 0.064 -20.656 -24.109 1 96.69 223 THR A O 1
ATOM 1640 N N . GLY A 1 224 ? -0.424 -21.047 -26.203 1 96.12 224 GLY A N 1
ATOM 1641 C CA . GLY A 1 224 ? 0.783 -21.797 -26.516 1 96.12 224 GLY A CA 1
ATOM 1642 C C . GLY A 1 224 ? 2.051 -21.094 -26.062 1 96.12 224 GLY A C 1
ATOM 1643 O O . GLY A 1 224 ? 2.926 -21.734 -25.469 1 96.12 224 GLY A O 1
ATOM 1644 N N . ALA A 1 225 ? 2.17 -19.844 -26.344 1 95.56 225 ALA A N 1
ATOM 1645 C CA . ALA A 1 225 ? 3.369 -19.078 -25.984 1 95.56 225 ALA A CA 1
ATOM 1646 C C . ALA A 1 225 ? 3.568 -19.031 -24.469 1 95.56 225 ALA A C 1
ATOM 1648 O O . ALA A 1 225 ? 4.688 -19.203 -23.984 1 95.56 225 ALA A O 1
ATOM 1649 N N . MET A 1 226 ? 2.504 -18.797 -23.719 1 95.31 226 MET A N 1
ATOM 1650 C CA . MET A 1 226 ? 2.574 -18.75 -22.266 1 95.31 226 MET A CA 1
ATOM 1651 C C . MET A 1 226 ? 2.969 -20.109 -21.688 1 95.31 226 MET A C 1
ATOM 1653 O O . MET A 1 226 ? 3.795 -20.188 -20.781 1 95.31 226 MET A O 1
ATOM 1657 N N . VAL A 1 227 ? 2.4 -21.109 -22.219 1 96.75 227 VAL A N 1
ATOM 1658 C CA . VAL A 1 227 ? 2.697 -22.469 -21.75 1 96.75 227 VAL A CA 1
ATOM 1659 C C . VAL A 1 227 ? 4.156 -22.812 -22.047 1 96.75 227 VAL A C 1
ATOM 1661 O O . VAL A 1 227 ? 4.848 -23.375 -21.203 1 96.75 227 VAL A O 1
ATOM 1664 N N . ALA A 1 228 ? 4.613 -22.422 -23.219 1 96.75 228 ALA A N 1
ATOM 1665 C CA . ALA A 1 228 ? 5.996 -22.672 -23.594 1 96.75 228 ALA A CA 1
ATOM 1666 C C . ALA A 1 228 ? 6.969 -21.938 -22.672 1 96.75 228 ALA A C 1
ATOM 1668 O O . ALA A 1 228 ? 7.984 -22.5 -22.266 1 96.75 228 ALA A O 1
ATOM 1669 N N . ASP A 1 229 ? 6.688 -20.734 -22.391 1 95.81 229 ASP A N 1
ATOM 1670 C CA . ASP A 1 229 ? 7.523 -19.938 -21.484 1 95.81 229 ASP A CA 1
ATOM 1671 C C . ASP A 1 229 ? 7.59 -20.562 -20.094 1 95.81 229 ASP A C 1
ATOM 1673 O O . ASP A 1 229 ? 8.664 -20.688 -19.516 1 95.81 229 ASP A O 1
ATOM 1677 N N . GLN A 1 230 ? 6.406 -20.969 -19.656 1 96.38 230 GLN A N 1
ATOM 1678 C CA . GLN A 1 230 ? 6.336 -21.578 -18.328 1 96.38 230 GLN A CA 1
ATOM 1679 C C . GLN A 1 230 ? 7.082 -22.906 -18.297 1 96.38 230 GLN A C 1
ATOM 1681 O O . GLN A 1 230 ? 7.754 -23.234 -17.312 1 96.38 230 GLN A O 1
ATOM 1686 N N . ALA A 1 231 ? 6.941 -23.672 -19.328 1 96.44 231 ALA A N 1
ATOM 1687 C CA . ALA A 1 231 ? 7.672 -24.922 -19.469 1 96.44 231 ALA A CA 1
ATOM 1688 C C . ALA A 1 231 ? 9.18 -24.703 -19.359 1 96.44 231 ALA A C 1
ATOM 1690 O O . ALA A 1 231 ? 9.867 -25.438 -18.656 1 96.44 231 ALA A O 1
ATOM 1691 N N . GLY A 1 232 ? 9.625 -23.672 -20.047 1 95.38 232 GLY A N 1
ATOM 1692 C CA . GLY A 1 232 ? 11.031 -23.312 -19.953 1 95.38 232 GLY A CA 1
ATOM 1693 C C . GLY A 1 232 ? 11.477 -22.969 -18.547 1 95.38 232 GLY A C 1
ATOM 1694 O O . GLY A 1 232 ? 12.523 -23.438 -18.094 1 95.38 232 GLY A O 1
ATOM 1695 N N . TRP A 1 233 ? 10.68 -22.203 -17.875 1 92.81 233 TRP A N 1
ATOM 1696 C CA . TRP A 1 233 ? 10.992 -21.781 -16.516 1 92.81 233 TRP A CA 1
ATOM 1697 C C . TRP A 1 233 ? 11.031 -22.969 -15.57 1 92.81 233 TRP A C 1
ATOM 1699 O O . TRP A 1 233 ? 11.875 -23.031 -14.68 1 92.81 233 TRP A O 1
ATOM 1709 N N . LEU A 1 234 ? 10.133 -23.953 -15.758 1 93.38 234 LEU A N 1
ATOM 1710 C CA . LEU A 1 234 ? 10.008 -25.094 -14.867 1 93.38 234 LEU A CA 1
ATOM 1711 C C . LEU A 1 234 ? 11 -26.188 -15.258 1 93.38 234 LEU A C 1
ATOM 1713 O O . LEU A 1 234 ? 11.227 -27.125 -14.484 1 93.38 234 LEU A O 1
ATOM 1717 N N . GLY A 1 235 ? 11.586 -26.078 -16.453 1 93.06 235 GLY A N 1
ATOM 1718 C CA . GLY A 1 235 ? 12.438 -27.141 -16.969 1 93.06 235 GLY A CA 1
ATOM 1719 C C . GLY A 1 235 ? 11.672 -28.391 -17.359 1 93.06 235 GLY A C 1
ATOM 1720 O O . GLY A 1 235 ? 12.141 -29.5 -17.125 1 93.06 235 GLY A O 1
ATOM 1721 N N . LEU A 1 236 ? 10.445 -28.219 -17.812 1 94 236 LEU A N 1
ATOM 1722 C CA . LEU A 1 236 ? 9.586 -29.312 -18.25 1 94 236 LEU A CA 1
ATOM 1723 C C . LEU A 1 236 ? 9.297 -29.203 -19.75 1 94 236 LEU A C 1
ATOM 1725 O O . LEU A 1 236 ? 9.352 -28.125 -20.328 1 94 236 LEU A O 1
ATOM 1729 N N . PRO A 1 237 ? 9.055 -30.391 -20.391 1 94.12 237 PRO A N 1
ATOM 1730 C CA . PRO A 1 237 ? 8.445 -30.281 -21.719 1 94.12 237 PRO A CA 1
ATOM 1731 C C . PRO A 1 237 ? 7.07 -29.625 -21.688 1 94.12 237 PRO A C 1
ATOM 1733 O O . PRO A 1 237 ? 6.312 -29.812 -20.734 1 94.12 237 PRO A O 1
ATOM 1736 N N . PRO A 1 238 ? 6.773 -28.844 -22.703 1 93.81 238 PRO A N 1
ATOM 1737 C CA . PRO A 1 238 ? 5.492 -28.125 -22.734 1 93.81 238 PRO A CA 1
ATOM 1738 C C . PRO A 1 238 ? 4.301 -29.047 -22.469 1 93.81 238 PRO A C 1
ATOM 1740 O O . PRO A 1 238 ? 3.342 -28.641 -21.812 1 93.81 238 PRO A O 1
ATOM 1743 N N . GLU A 1 239 ? 4.398 -30.25 -22.922 1 92.19 239 GLU A N 1
ATOM 1744 C CA . GLU A 1 239 ? 3.281 -31.188 -22.812 1 92.19 239 GLU A CA 1
ATOM 1745 C C . GLU A 1 239 ? 3.102 -31.672 -21.375 1 92.19 239 GLU A C 1
ATOM 1747 O O . GLU A 1 239 ? 2.062 -32.25 -21.031 1 92.19 239 GLU A O 1
ATOM 1752 N N . GLU A 1 240 ? 4.059 -31.406 -20.531 1 95.12 240 GLU A N 1
ATOM 1753 C CA . GLU A 1 240 ? 4.008 -31.859 -19.156 1 95.12 240 GLU A CA 1
ATOM 1754 C C . GLU A 1 240 ? 3.584 -30.734 -18.203 1 95.12 240 GLU A C 1
ATOM 1756 O O . GLU A 1 240 ? 3.406 -30.969 -17.016 1 95.12 240 GLU A O 1
ATOM 1761 N N . VAL A 1 241 ? 3.443 -29.547 -18.781 1 97.56 241 VAL A N 1
ATOM 1762 C CA . VAL A 1 241 ? 2.959 -28.422 -17.984 1 97.56 241 VAL A CA 1
ATOM 1763 C C . VAL A 1 241 ? 1.498 -28.656 -17.594 1 97.56 241 VAL A C 1
ATOM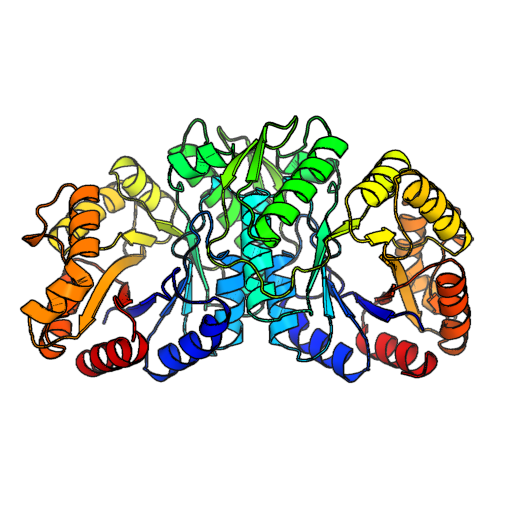 1765 O O . VAL A 1 241 ? 0.649 -28.859 -18.469 1 97.56 241 VAL A O 1
ATOM 1768 N N . PHE A 1 242 ? 1.229 -28.734 -16.328 1 98.44 242 PHE A N 1
ATOM 1769 C CA . PHE A 1 242 ? -0.134 -28.938 -15.852 1 98.44 242 PHE A CA 1
ATOM 1770 C C . PHE A 1 242 ? -0.976 -27.688 -16.062 1 98.44 242 PHE A C 1
ATOM 1772 O O . PHE A 1 242 ? -0.583 -26.578 -15.648 1 98.44 242 PHE A O 1
ATOM 1779 N N . THR A 1 243 ? -2.059 -27.766 -16.781 1 98.31 243 THR A N 1
ATOM 1780 C CA . THR A 1 243 ? -2.959 -26.656 -17.031 1 98.31 243 THR A CA 1
ATOM 1781 C C . THR A 1 243 ? -4.414 -27.109 -17 1 98.31 243 THR A C 1
ATOM 1783 O O . THR A 1 243 ? -4.691 -28.312 -16.938 1 98.31 243 THR A O 1
ATOM 1786 N N . LEU A 1 244 ? -5.305 -26.188 -16.922 1 98.5 244 LEU A N 1
ATOM 1787 C CA . LEU A 1 244 ? -6.734 -26.391 -17.109 1 98.5 244 LEU A CA 1
ATOM 1788 C C . LEU A 1 244 ? -7.199 -25.828 -18.453 1 98.5 244 LEU A C 1
ATOM 1790 O O . LEU A 1 244 ? -8.234 -25.172 -18.516 1 98.5 244 LEU A O 1
ATOM 1794 N N . ILE A 1 245 ? -6.398 -25.984 -19.469 1 98.12 245 ILE A N 1
ATOM 1795 C CA . ILE A 1 245 ? -6.715 -25.562 -20.812 1 98.12 245 ILE A CA 1
ATOM 1796 C C . ILE A 1 245 ? -7.473 -26.672 -21.547 1 98.12 245 ILE A C 1
ATOM 1798 O O . ILE A 1 245 ? -6.977 -27.781 -21.672 1 98.12 245 ILE A O 1
ATOM 1802 N N . GLY A 1 246 ? -8.641 -26.406 -22.047 1 97.75 246 GLY A N 1
ATOM 1803 C CA . GLY A 1 246 ? -9.484 -27.391 -22.688 1 97.75 246 GLY A CA 1
ATOM 1804 C C . GLY A 1 246 ? -10.953 -27.234 -22.359 1 97.75 246 GLY A C 1
ATOM 1805 O O . GLY A 1 246 ? -11.383 -26.172 -21.906 1 97.75 246 GLY A O 1
ATOM 1806 N N . PRO A 1 247 ? -11.766 -28.312 -22.641 1 97.94 247 PRO A N 1
ATOM 1807 C CA . PRO A 1 247 ? -13.195 -28.234 -22.344 1 97.94 247 PRO A CA 1
ATOM 1808 C C . PRO A 1 247 ? -13.484 -28.125 -20.859 1 97.94 247 PRO A C 1
ATOM 1810 O O . PRO A 1 247 ? -12.789 -28.719 -20.031 1 97.94 247 PRO A O 1
ATOM 1813 N N . ALA A 1 248 ? -14.516 -27.359 -20.5 1 98.12 248 ALA A N 1
ATOM 1814 C CA . ALA A 1 248 ? -14.922 -27.125 -19.109 1 98.12 248 ALA A CA 1
ATOM 1815 C C . ALA A 1 248 ? -15.18 -28.453 -18.391 1 98.12 248 ALA A C 1
ATOM 1817 O O . ALA A 1 248 ? -14.914 -28.578 -17.188 1 98.12 248 ALA A O 1
ATOM 1818 N N . ALA A 1 249 ? -15.625 -29.391 -19.141 1 97.69 249 ALA A N 1
ATOM 1819 C CA . ALA A 1 249 ? -16.016 -30.672 -18.578 1 97.69 249 ALA A CA 1
ATOM 1820 C C . ALA A 1 249 ? -14.828 -31.391 -17.953 1 97.69 249 ALA A C 1
ATOM 1822 O O . ALA A 1 249 ? -15 -32.281 -17.109 1 97.69 249 ALA A O 1
ATOM 1823 N N . GLU A 1 250 ? -13.617 -31.016 -18.281 1 97.88 250 GLU A N 1
ATOM 1824 C CA . GLU A 1 250 ? -12.414 -31.688 -17.797 1 97.88 250 GLU A CA 1
ATOM 1825 C C . GLU A 1 250 ? -11.891 -31.031 -16.531 1 97.88 250 GLU A C 1
ATOM 1827 O O . GLU A 1 250 ? -11.047 -31.594 -15.828 1 97.88 250 GLU A O 1
ATOM 1832 N N . ILE A 1 251 ? -12.344 -29.906 -16.188 1 98.5 251 ILE A N 1
ATOM 1833 C CA . ILE A 1 251 ? -11.789 -29.062 -15.141 1 98.5 251 ILE A CA 1
ATOM 1834 C C . ILE A 1 251 ? -11.969 -29.734 -13.781 1 98.5 251 ILE A C 1
ATOM 1836 O O . ILE A 1 251 ? -11.023 -29.844 -13 1 98.5 251 ILE A O 1
ATOM 1840 N N . PRO A 1 252 ? -13.156 -30.328 -13.453 1 98.38 252 PRO A N 1
ATOM 1841 C CA . PRO A 1 252 ? -13.336 -30.922 -12.125 1 98.38 252 PRO A CA 1
ATOM 1842 C C . PRO A 1 252 ? -12.352 -32.062 -11.852 1 98.38 252 PRO A C 1
ATOM 1844 O O . PRO A 1 252 ? -11.797 -32.125 -10.75 1 98.38 252 PRO A O 1
ATOM 1847 N N . GLY A 1 253 ? -12.172 -32.906 -12.859 1 98.44 253 GLY A N 1
ATOM 1848 C CA . GLY A 1 253 ? -11.234 -34 -12.688 1 98.44 253 GLY A CA 1
ATOM 1849 C C . GLY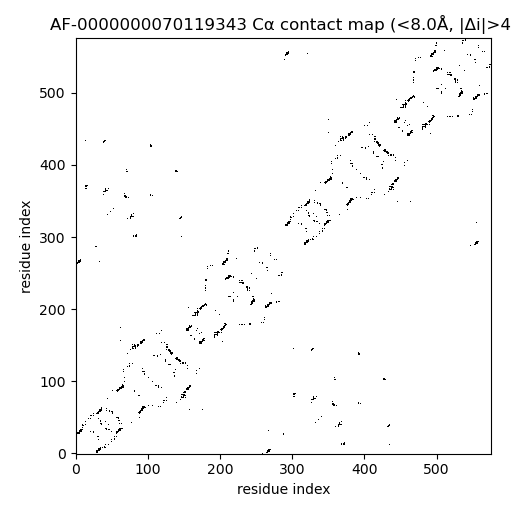 A 1 253 ? -9.812 -33.531 -12.438 1 98.44 253 GLY A C 1
ATOM 1850 O O . GLY A 1 253 ? -9.117 -34.094 -11.57 1 98.44 253 GLY A O 1
ATOM 1851 N N . ARG A 1 254 ? -9.359 -32.562 -13.156 1 98.25 254 ARG A N 1
ATOM 1852 C CA . ARG A 1 254 ? -8.008 -32.031 -13.008 1 98.25 254 ARG A CA 1
ATOM 1853 C C . ARG A 1 254 ? -7.844 -31.312 -11.672 1 98.25 254 ARG A C 1
ATOM 1855 O O . ARG A 1 254 ? -6.809 -31.453 -11.016 1 98.25 254 ARG A O 1
ATOM 1862 N N . VAL A 1 255 ? -8.812 -30.531 -11.234 1 98.62 255 VAL A N 1
ATOM 1863 C CA . VAL A 1 255 ? -8.766 -29.875 -9.938 1 98.62 255 VAL A CA 1
ATOM 1864 C C . VAL A 1 255 ? -8.727 -30.922 -8.82 1 98.62 255 VAL A C 1
ATOM 1866 O O . VAL A 1 255 ? -7.98 -30.766 -7.852 1 98.62 255 VAL A O 1
ATOM 1869 N N . ARG A 1 256 ? -9.547 -31.969 -8.969 1 98.38 256 ARG A N 1
ATOM 1870 C CA . ARG A 1 256 ? -9.555 -33.062 -7.988 1 98.38 256 ARG A CA 1
ATOM 1871 C C . ARG A 1 256 ? -8.172 -33.656 -7.848 1 98.38 256 ARG A C 1
ATOM 1873 O O . ARG A 1 256 ? -7.746 -34 -6.742 1 98.38 256 ARG A O 1
ATOM 1880 N N . SER A 1 257 ? -7.473 -33.844 -8.977 1 98.62 257 SER A N 1
ATOM 1881 C CA . SER A 1 257 ? -6.141 -34.438 -8.922 1 98.62 257 SER A CA 1
ATOM 1882 C C . SER A 1 257 ? -5.184 -33.562 -8.109 1 98.62 257 SER A C 1
ATOM 1884 O O . SER A 1 257 ? -4.316 -34.062 -7.402 1 98.62 257 SER A O 1
ATOM 1886 N N . LEU A 1 258 ? -5.293 -32.219 -8.203 1 98.62 258 LEU A N 1
ATOM 1887 C CA . LEU A 1 258 ? -4.48 -31.312 -7.41 1 98.62 258 LEU A CA 1
ATOM 1888 C C . LEU A 1 258 ? -4.855 -31.406 -5.934 1 98.62 258 LEU A C 1
ATOM 1890 O O . LEU A 1 258 ? -3.979 -31.438 -5.066 1 98.62 258 LEU A O 1
ATOM 1894 N N . THR A 1 259 ? -6.176 -31.469 -5.707 1 98.12 259 THR A N 1
ATOM 1895 C CA . THR A 1 259 ? -6.672 -31.531 -4.34 1 98.12 259 THR A CA 1
ATOM 1896 C C . THR A 1 259 ? -6.199 -32.812 -3.66 1 98.12 259 THR A C 1
ATOM 1898 O O . THR A 1 259 ? -5.773 -32.781 -2.502 1 98.12 259 THR A O 1
ATOM 1901 N N . GLU A 1 260 ? -6.258 -33.875 -4.383 1 98 260 GLU A N 1
ATOM 1902 C CA . GLU A 1 260 ? -5.812 -35.156 -3.859 1 98 260 GLU A CA 1
ATOM 1903 C C . GLU A 1 260 ? -4.312 -35.156 -3.582 1 98 260 GLU A C 1
ATOM 1905 O O . GLU A 1 260 ? -3.838 -35.875 -2.697 1 98 260 GLU A O 1
ATOM 1910 N N . ALA A 1 261 ? -3.604 -34.312 -4.316 1 97.88 261 ALA A N 1
ATOM 1911 C CA . ALA A 1 261 ? -2.158 -34.219 -4.133 1 97.88 261 ALA A CA 1
ATOM 1912 C C . ALA A 1 261 ? -1.821 -33.25 -2.986 1 97.88 261 ALA A C 1
ATOM 1914 O O . ALA A 1 261 ? -0.651 -33.094 -2.637 1 97.88 261 ALA A O 1
ATOM 1915 N N . GLY A 1 262 ? -2.824 -32.625 -2.408 1 96.94 262 GLY A N 1
ATOM 1916 C CA . GLY A 1 262 ? -2.576 -31.875 -1.189 1 96.94 262 GLY A CA 1
ATOM 1917 C C . GLY A 1 262 ? -2.938 -30.406 -1.313 1 96.94 262 GLY A C 1
ATOM 1918 O O . GLY A 1 262 ? -2.848 -29.656 -0.34 1 96.94 262 GLY A O 1
ATOM 1919 N N . ALA A 1 263 ? -3.385 -29.969 -2.49 1 98.31 263 ALA A N 1
ATOM 1920 C CA . ALA A 1 263 ? -3.742 -28.562 -2.668 1 98.31 263 ALA A CA 1
ATOM 1921 C C . ALA A 1 263 ? -4.965 -28.203 -1.831 1 98.31 263 ALA A C 1
ATOM 1923 O O . ALA A 1 263 ? -6.047 -28.766 -2.023 1 98.31 263 ALA A O 1
ATOM 1924 N N . ALA A 1 264 ? -4.738 -27.297 -0.898 1 98.31 264 ALA A N 1
ATOM 1925 C CA . ALA A 1 264 ? -5.855 -26.781 -0.107 1 98.31 264 ALA A CA 1
ATOM 1926 C C . ALA A 1 264 ? -6.621 -25.703 -0.872 1 98.31 264 ALA A C 1
ATOM 1928 O O . ALA A 1 264 ? -7.828 -25.531 -0.675 1 98.31 264 ALA A O 1
ATOM 1929 N N . THR A 1 265 ? -5.961 -24.969 -1.708 1 98.81 265 THR A N 1
ATOM 1930 C CA . THR A 1 265 ? -6.516 -23.906 -2.547 1 98.81 265 THR A CA 1
ATOM 1931 C C . THR A 1 265 ? -5.996 -24.016 -3.975 1 98.81 265 THR A C 1
ATOM 1933 O O . THR A 1 265 ? -4.793 -24.188 -4.191 1 98.81 265 THR A O 1
ATOM 1936 N N . VAL A 1 266 ? -6.855 -24.016 -4.93 1 98.88 266 VAL A N 1
ATOM 1937 C CA . VAL A 1 266 ? -6.512 -23.969 -6.348 1 98.88 266 VAL A CA 1
ATOM 1938 C C . VAL A 1 266 ? -6.922 -22.609 -6.922 1 98.88 266 VAL A C 1
ATOM 1940 O O . VAL A 1 266 ? -8.102 -22.25 -6.902 1 98.88 266 VAL A O 1
ATOM 1943 N N . VAL A 1 267 ? -5.969 -21.859 -7.402 1 98.94 267 VAL A N 1
ATOM 1944 C CA . VAL A 1 267 ? -6.219 -20.531 -7.938 1 98.94 267 VAL A CA 1
ATOM 1945 C C . VAL A 1 267 ? -6.164 -20.562 -9.461 1 98.94 267 VAL A C 1
ATOM 1947 O O . VAL A 1 267 ? -5.121 -20.859 -10.047 1 98.94 267 VAL A O 1
ATOM 1950 N N . LEU A 1 268 ? -7.25 -20.234 -10.062 1 98.88 268 LEU A N 1
ATOM 1951 C CA . LEU A 1 268 ? -7.379 -20.219 -11.516 1 98.88 268 LEU A CA 1
ATOM 1952 C C . LEU A 1 268 ? -6.863 -18.906 -12.102 1 98.88 268 LEU A C 1
ATOM 1954 O O . LEU A 1 268 ? -7.262 -17.828 -11.656 1 98.88 268 LEU A O 1
ATOM 1958 N N . ARG A 1 269 ? -5.984 -18.953 -13.023 1 98.62 269 ARG A N 1
ATOM 1959 C CA . ARG A 1 269 ? -5.473 -17.812 -13.773 1 98.62 269 ARG A CA 1
ATOM 1960 C C . ARG A 1 269 ? -5.926 -17.859 -15.227 1 98.62 269 ARG A C 1
ATOM 1962 O O . ARG A 1 269 ? -5.27 -18.469 -16.078 1 98.62 269 ARG A O 1
ATOM 1969 N N . PRO A 1 270 ? -7.004 -17.172 -15.516 1 98.31 270 PRO A N 1
ATOM 1970 C CA . PRO A 1 270 ? -7.512 -17.219 -16.891 1 98.31 270 PRO A CA 1
ATOM 1971 C C . PRO A 1 270 ? -6.555 -16.594 -17.891 1 98.31 270 PRO A C 1
ATOM 1973 O O . PRO A 1 270 ? -5.996 -15.523 -17.625 1 98.31 270 PRO A O 1
ATOM 1976 N N . LEU A 1 271 ? -6.336 -17.297 -18.969 1 97.06 271 LEU A N 1
ATOM 1977 C CA . LEU A 1 271 ? -5.539 -16.797 -20.078 1 97.06 271 LEU A CA 1
ATOM 1978 C C . LEU A 1 271 ? -6.438 -16.359 -21.234 1 97.06 271 LEU A C 1
ATOM 1980 O O . LEU A 1 271 ? -7.469 -16.969 -21.5 1 97.06 271 LEU A O 1
ATOM 1984 N N . GLY A 1 272 ? -5.996 -15.266 -21.906 1 91.5 272 GLY A N 1
ATOM 1985 C CA . GLY A 1 272 ? -6.762 -14.766 -23.031 1 91.5 272 GLY A CA 1
ATOM 1986 C C . GLY A 1 272 ? -7.594 -13.539 -22.688 1 91.5 272 GLY A C 1
ATOM 1987 O O . GLY A 1 272 ? -7.547 -13.047 -21.562 1 91.5 272 GLY A O 1
ATOM 1988 N N . PRO A 1 273 ? -8.312 -12.938 -23.594 1 87.62 273 PRO A N 1
ATOM 1989 C CA . PRO A 1 273 ? -8.93 -11.617 -23.469 1 87.62 273 PRO A CA 1
ATOM 1990 C C . PRO A 1 273 ? -10.227 -11.641 -22.656 1 87.62 273 PRO A C 1
ATOM 1992 O O . PRO A 1 273 ? -10.68 -10.602 -22.172 1 87.62 273 PRO A O 1
ATOM 1995 N N . ASP A 1 274 ? -10.906 -12.727 -22.469 1 91 274 ASP A N 1
ATOM 1996 C CA . ASP A 1 274 ? -12.211 -12.781 -21.797 1 91 274 ASP A CA 1
ATOM 1997 C C . ASP A 1 274 ? -12.164 -13.688 -20.578 1 91 274 ASP A C 1
ATOM 1999 O O . ASP A 1 274 ? -12.719 -14.789 -20.594 1 91 274 ASP A O 1
ATOM 2003 N N . PRO A 1 275 ? -11.68 -13.055 -19.484 1 97.12 275 PRO A N 1
ATOM 2004 C CA . PRO A 1 275 ? -11.438 -13.922 -18.328 1 97.12 275 PRO A CA 1
ATOM 2005 C C . PRO A 1 275 ? -12.727 -14.312 -17.609 1 97.12 275 PRO A C 1
ATOM 2007 O O . PRO A 1 275 ? -12.867 -15.453 -17.172 1 97.12 275 PRO A O 1
ATOM 2010 N N . ILE A 1 276 ? -13.734 -13.422 -17.531 1 98 276 ILE A N 1
ATOM 2011 C CA . ILE A 1 276 ? -14.875 -13.625 -16.641 1 98 276 ILE A CA 1
ATOM 2012 C C . ILE A 1 276 ? -15.727 -14.781 -17.172 1 98 276 ILE A C 1
ATOM 2014 O O . ILE A 1 276 ? -16.094 -15.68 -16.406 1 98 276 ILE A O 1
ATOM 2018 N N . PRO A 1 277 ? -16.047 -14.852 -18.5 1 97.81 277 PRO A N 1
ATOM 2019 C CA . PRO A 1 277 ? -16.781 -16.016 -19 1 97.81 277 PRO A CA 1
ATOM 2020 C C . PRO A 1 277 ? -16.078 -17.328 -18.719 1 97.81 277 PRO A C 1
ATOM 2022 O O . PRO A 1 277 ? -16.719 -18.328 -18.406 1 97.81 277 PRO A O 1
ATOM 2025 N N . GLN A 1 278 ? -14.773 -17.406 -18.797 1 97.88 278 GLN A N 1
ATOM 2026 C CA . GLN A 1 278 ? -14 -18.609 -18.5 1 97.88 278 GLN A CA 1
ATOM 2027 C C . GLN A 1 278 ? -14.125 -19 -17.031 1 97.88 278 GLN A C 1
ATOM 2029 O O . GLN A 1 278 ? -14.305 -20.172 -16.703 1 97.88 278 GLN A O 1
ATOM 2034 N N . VAL A 1 279 ? -14.008 -18 -16.156 1 98.38 279 VAL A N 1
ATOM 2035 C CA . VAL A 1 279 ? -14.109 -18.203 -14.719 1 98.38 279 VAL A CA 1
ATOM 2036 C C . VAL A 1 279 ? -15.484 -18.766 -14.367 1 98.38 279 VAL A C 1
ATOM 2038 O O . VAL A 1 279 ? -15.586 -19.734 -13.617 1 98.38 279 VAL A O 1
ATOM 2041 N N . ARG A 1 280 ? -16.516 -18.172 -14.961 1 98.44 280 ARG A N 1
ATOM 2042 C CA . ARG A 1 280 ? -17.875 -18.641 -14.711 1 98.44 280 ARG A CA 1
ATOM 2043 C C . ARG A 1 280 ? -18.047 -20.078 -15.164 1 98.44 280 ARG A C 1
ATOM 2045 O O . ARG A 1 280 ? -18.656 -20.891 -14.461 1 98.44 280 ARG A O 1
ATOM 2052 N N . ALA A 1 281 ? -17.547 -20.391 -16.344 1 98.12 281 ALA A N 1
ATOM 2053 C CA . ALA A 1 281 ? -17.641 -21.75 -16.875 1 98.12 281 ALA A CA 1
ATOM 2054 C C . ALA A 1 281 ? -16.922 -22.734 -15.977 1 98.12 281 ALA A C 1
ATOM 2056 O O . ALA A 1 281 ? -17.438 -23.828 -15.695 1 98.12 281 ALA A O 1
ATOM 2057 N N . ALA A 1 282 ? -15.727 -22.359 -15.555 1 98.62 282 ALA A N 1
ATOM 2058 C CA . ALA A 1 282 ? -14.93 -23.219 -14.695 1 98.62 282 ALA A CA 1
ATOM 2059 C C . ALA A 1 282 ? -15.625 -23.453 -13.359 1 98.62 282 ALA A C 1
ATOM 2061 O O . ALA A 1 282 ? -15.727 -24.594 -12.891 1 98.62 282 ALA A O 1
ATOM 2062 N N . LEU A 1 283 ? -16.109 -22.359 -12.727 1 98.5 283 LEU A N 1
ATOM 2063 C CA . LEU A 1 283 ? -16.766 -22.453 -11.43 1 98.5 283 LEU A CA 1
ATOM 2064 C C . LEU A 1 283 ? -18.062 -23.266 -11.531 1 98.5 283 LEU A C 1
ATOM 2066 O O . LEU A 1 283 ? -18.375 -24.062 -10.648 1 98.5 283 LEU A O 1
ATOM 2070 N N . GLN A 1 284 ? -18.766 -23.062 -12.633 1 98.12 284 GLN A N 1
ATOM 2071 C CA . GLN A 1 284 ? -19.969 -23.859 -12.875 1 98.12 284 GLN A CA 1
ATOM 2072 C C . GLN A 1 284 ? -19.625 -25.344 -12.977 1 98.12 284 GLN A C 1
ATOM 2074 O O . GLN A 1 284 ? -20.297 -26.188 -12.383 1 98.12 284 GLN A O 1
ATOM 2079 N N . ALA A 1 285 ? -18.625 -25.672 -13.734 1 98.31 285 ALA A N 1
ATOM 2080 C CA . ALA A 1 285 ? -18.188 -27.047 -13.883 1 98.31 285 ALA A CA 1
ATOM 2081 C C . ALA A 1 285 ? -17.781 -27.656 -12.539 1 98.31 285 ALA A C 1
ATOM 2083 O O . ALA A 1 285 ? -17.906 -28.859 -12.32 1 98.31 285 ALA A O 1
ATOM 2084 N N . LEU A 1 286 ? -17.297 -26.812 -11.625 1 98.06 286 LEU A N 1
ATOM 2085 C CA . LEU A 1 286 ? -16.812 -27.25 -10.32 1 98.06 286 LEU A CA 1
ATOM 2086 C C . LEU A 1 286 ? -17.969 -27.297 -9.312 1 98.06 286 LEU A C 1
ATOM 2088 O O . LEU A 1 286 ? -17.75 -27.594 -8.141 1 98.06 286 LEU A O 1
ATOM 2092 N N . GLY A 1 287 ? -19.109 -27 -9.734 1 96.12 287 GLY A N 1
ATOM 2093 C CA . GLY A 1 287 ? -20.297 -27.094 -8.898 1 96.12 287 GLY A CA 1
ATOM 2094 C C . GLY A 1 287 ? -20.484 -25.891 -8 1 96.12 287 GLY A C 1
ATOM 2095 O O . GLY A 1 287 ? -21.047 -26 -6.91 1 96.12 287 GLY A O 1
ATOM 2096 N N . ARG A 1 288 ? -19.859 -24.906 -8.367 1 93.88 288 ARG A N 1
ATOM 2097 C CA . ARG A 1 288 ? -20.047 -23.672 -7.621 1 93.88 288 ARG A CA 1
ATOM 2098 C C . ARG A 1 288 ? -21.203 -22.844 -8.195 1 93.88 288 ARG A C 1
ATOM 2100 O O . ARG A 1 288 ? -21.547 -22.984 -9.367 1 93.88 288 ARG A O 1
ATOM 2107 N N . MET B 1 1 ? -10.758 30.719 -3.344 1 75.56 1 MET B N 1
ATOM 2108 C CA . MET B 1 1 ? -10.922 30.156 -2.014 1 75.56 1 MET B CA 1
ATOM 2109 C C . MET B 1 1 ? -10.078 28.891 -1.855 1 75.56 1 MET B C 1
ATOM 2111 O O . MET B 1 1 ? -9.945 28.109 -2.799 1 75.56 1 MET B O 1
ATOM 2115 N N . SER B 1 2 ? -9.359 28.766 -0.708 1 90.19 2 SER B N 1
ATOM 2116 C CA . SER B 1 2 ? -8.477 27.641 -0.44 1 90.19 2 SER B CA 1
ATOM 2117 C C . SER B 1 2 ? -9.258 26.344 -0.291 1 90.19 2 SER B C 1
ATOM 2119 O O . SER B 1 2 ? -10.445 26.359 0.035 1 90.19 2 SER B O 1
ATOM 2121 N N . ARG B 1 3 ? -8.688 25.281 -0.736 1 97.69 3 ARG B N 1
ATOM 2122 C CA . ARG B 1 3 ? -9.234 23.953 -0.447 1 97.69 3 ARG B CA 1
ATOM 2123 C C . ARG B 1 3 ? -9.211 23.672 1.05 1 97.69 3 ARG B C 1
ATOM 2125 O O . ARG B 1 3 ? -8.281 24.078 1.751 1 97.69 3 ARG B O 1
ATOM 2132 N N . ILE B 1 4 ? -10.219 23.016 1.516 1 98.81 4 ILE B N 1
ATOM 2133 C CA . ILE B 1 4 ? -10.273 22.609 2.914 1 98.81 4 ILE B CA 1
ATOM 2134 C C . ILE B 1 4 ? -10.242 21.094 3.008 1 98.81 4 ILE B C 1
ATOM 2136 O O . ILE B 1 4 ? -11.117 20.406 2.467 1 98.81 4 ILE B O 1
ATOM 2140 N N . GLY B 1 5 ? -9.219 20.594 3.633 1 98.81 5 GLY B N 1
ATOM 2141 C CA . GLY B 1 5 ? -9.094 19.156 3.873 1 98.81 5 GLY B CA 1
ATOM 2142 C C . GLY B 1 5 ? -9.25 18.781 5.336 1 98.81 5 GLY B C 1
ATOM 2143 O O . GLY B 1 5 ? -9.281 19.656 6.207 1 98.81 5 GLY B O 1
ATOM 2144 N N . VAL B 1 6 ? -9.414 17.578 5.617 1 98.94 6 VAL B N 1
ATOM 2145 C CA . VAL B 1 6 ? -9.5 17.031 6.965 1 98.94 6 VAL B CA 1
ATOM 2146 C C . VAL B 1 6 ? -8.562 15.828 7.09 1 98.94 6 VAL B C 1
ATOM 2148 O O . VAL B 1 6 ? -8.477 15 6.18 1 98.94 6 VAL B O 1
ATOM 2151 N N . MET B 1 7 ? -7.879 15.766 8.18 1 98.81 7 MET B N 1
ATOM 2152 C CA . MET B 1 7 ? -6.961 14.656 8.414 1 98.81 7 MET B CA 1
ATOM 2153 C C . MET B 1 7 ? -7.621 13.57 9.25 1 98.81 7 MET B C 1
ATOM 2155 O O . MET B 1 7 ? -8.289 13.867 10.242 1 98.81 7 MET B O 1
ATOM 2159 N N . PHE B 1 8 ? -7.547 12.359 8.828 1 98.75 8 PHE B N 1
ATOM 2160 C CA . PHE B 1 8 ? -7.855 11.203 9.672 1 98.75 8 PHE B CA 1
ATOM 2161 C C . PHE B 1 8 ? -6.711 10.914 10.633 1 98.75 8 PHE B C 1
ATOM 2163 O O . PHE B 1 8 ? -5.641 10.477 10.219 1 98.75 8 PHE B O 1
ATOM 2170 N N . ASP B 1 9 ? -6.973 11.156 11.859 1 97.12 9 ASP B N 1
ATOM 2171 C CA . ASP B 1 9 ? -5.91 11.039 12.852 1 97.12 9 ASP B CA 1
ATOM 2172 C C . ASP B 1 9 ? -5.41 9.602 12.945 1 97.12 9 ASP B C 1
ATOM 2174 O O . ASP B 1 9 ? -6.207 8.656 12.945 1 97.12 9 ASP B O 1
ATOM 2178 N N . ARG B 1 10 ? -4.133 9.414 13.117 1 95 10 ARG B N 1
ATOM 2179 C CA . ARG B 1 10 ? -3.498 8.102 13.102 1 95 10 ARG B CA 1
ATOM 2180 C C . ARG B 1 10 ? -3.91 7.281 14.32 1 95 10 ARG B C 1
ATOM 2182 O O . ARG B 1 10 ? -3.791 6.055 14.32 1 95 10 ARG B O 1
ATOM 2189 N N . ASP B 1 11 ? -4.363 7.953 15.398 1 95.44 11 ASP B N 1
ATOM 2190 C CA . ASP B 1 11 ? -4.73 7.238 16.609 1 95.44 11 ASP B CA 1
ATOM 2191 C C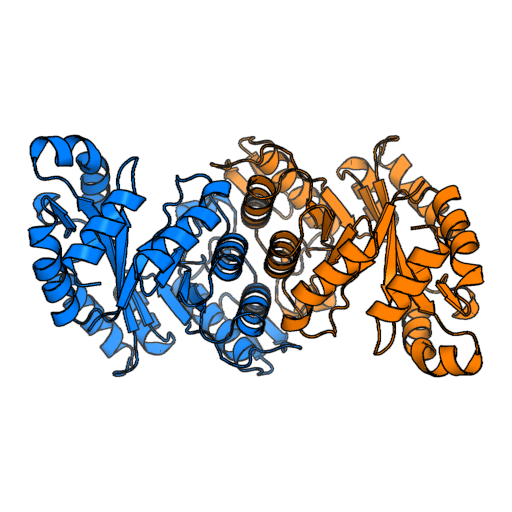 . ASP B 1 11 ? -6.113 6.602 16.484 1 95.44 11 ASP B C 1
ATOM 2193 O O . ASP B 1 11 ? -6.488 5.75 17.297 1 95.44 11 ASP B O 1
ATOM 2197 N N . LEU B 1 12 ? -6.898 7.074 15.516 1 97.19 12 LEU B N 1
ATOM 2198 C CA . LEU B 1 12 ? -8.203 6.461 15.281 1 97.19 12 LEU B CA 1
ATOM 2199 C C . LEU B 1 12 ? -8.047 5.055 14.711 1 97.19 12 LEU B C 1
ATOM 2201 O O . LEU B 1 12 ? -7.059 4.762 14.031 1 97.19 12 LEU B O 1
ATOM 2205 N N . SER B 1 13 ? -9.031 4.223 15.008 1 97.31 13 SER B N 1
ATOM 2206 C CA . SER B 1 13 ? -8.984 2.852 14.508 1 97.31 13 SER B CA 1
ATOM 2207 C C . SER B 1 13 ? -9.109 2.812 12.992 1 97.31 13 SER B C 1
ATOM 2209 O O . SER B 1 13 ? -9.984 3.471 12.414 1 97.31 13 SER B O 1
ATOM 2211 N N . PRO B 1 14 ? -8.258 1.982 12.344 1 98.38 14 PRO B N 1
ATOM 2212 C CA . PRO B 1 14 ? -8.312 1.903 10.883 1 98.38 14 PRO B CA 1
ATOM 2213 C C . PRO B 1 14 ? -9.703 1.572 10.359 1 98.38 14 PRO B C 1
ATOM 2215 O O . PRO B 1 14 ? -10.102 2.057 9.297 1 98.38 14 PRO B O 1
ATOM 2218 N N . GLU B 1 15 ? -10.516 0.754 11.062 1 97.94 15 GLU B N 1
ATOM 2219 C CA . GLU B 1 15 ? -11.836 0.347 10.594 1 97.94 15 GLU B CA 1
ATOM 2220 C C . GLU B 1 15 ? -12.812 1.517 10.617 1 97.94 15 GLU B C 1
ATOM 2222 O O . GLU B 1 15 ? -13.906 1.432 10.055 1 97.94 15 GLU B O 1
ATOM 2227 N N . ASP B 1 16 ? -12.43 2.678 11.258 1 98.12 16 ASP B N 1
ATOM 2228 C CA . ASP B 1 16 ? -13.281 3.865 11.281 1 98.12 16 ASP B CA 1
ATOM 2229 C C . ASP B 1 16 ? -13.039 4.738 10.047 1 98.12 16 ASP B C 1
ATOM 2231 O O . ASP B 1 16 ? -13.805 5.668 9.789 1 98.12 16 ASP B O 1
ATOM 2235 N N . LEU B 1 17 ? -12.031 4.465 9.273 1 98.75 17 LEU B N 1
ATOM 2236 C CA . LEU B 1 17 ? -11.562 5.34 8.203 1 98.75 17 LEU B CA 1
ATOM 2237 C C . LEU B 1 17 ? -12.641 5.535 7.145 1 98.75 17 LEU B C 1
ATOM 2239 O O . LEU B 1 17 ? -12.906 6.664 6.723 1 98.75 17 LEU B O 1
ATOM 2243 N N . GLN B 1 18 ? -13.266 4.441 6.688 1 98.81 18 GLN B N 1
ATOM 2244 C CA . GLN B 1 18 ? -14.219 4.539 5.586 1 98.81 18 GLN B CA 1
ATOM 2245 C C . GLN B 1 18 ? -15.438 5.367 5.988 1 98.81 18 GLN B C 1
ATOM 2247 O O . GLN B 1 18 ? -15.867 6.242 5.242 1 98.81 18 GLN B O 1
ATOM 2252 N N . THR B 1 19 ? -15.984 5.094 7.203 1 98.5 19 THR B N 1
ATOM 2253 C CA . THR B 1 19 ? -17.125 5.867 7.699 1 98.5 19 THR B CA 1
ATOM 2254 C C . THR B 1 19 ? -16.719 7.332 7.895 1 98.5 19 THR B C 1
ATOM 2256 O O . THR B 1 19 ? -17.5 8.234 7.566 1 98.5 19 THR B O 1
ATOM 2259 N N . PHE B 1 20 ? -15.547 7.527 8.414 1 98.81 20 PHE B N 1
ATOM 2260 C CA . PHE B 1 20 ? -15.016 8.875 8.586 1 98.81 20 PHE B CA 1
ATOM 2261 C C . PHE B 1 20 ? -14.906 9.594 7.25 1 98.81 20 PHE B C 1
ATOM 2263 O O . PHE B 1 20 ? -15.312 10.75 7.129 1 98.81 20 PHE B O 1
ATOM 2270 N N . ALA B 1 21 ? -14.367 8.945 6.219 1 98.94 21 ALA B N 1
ATOM 2271 C CA . ALA B 1 21 ? -14.18 9.516 4.887 1 98.94 21 ALA B CA 1
ATOM 2272 C C . ALA B 1 21 ? -15.516 9.953 4.285 1 98.94 21 ALA B C 1
ATOM 2274 O O . ALA B 1 21 ? -15.625 11.047 3.729 1 98.94 21 ALA B O 1
ATOM 2275 N N . VAL B 1 22 ? -16.516 9.125 4.418 1 98.81 22 VAL B N 1
ATOM 2276 C CA . VAL B 1 22 ? -17.844 9.438 3.902 1 98.81 22 VAL B CA 1
ATOM 2277 C C . VAL B 1 22 ? -18.406 10.672 4.605 1 98.81 22 VAL B C 1
ATOM 2279 O O . VAL B 1 22 ? -18.922 11.578 3.959 1 98.81 22 VAL B O 1
ATOM 2282 N N . ALA B 1 23 ? -18.234 10.703 5.922 1 98.75 23 ALA B N 1
ATOM 2283 C CA . ALA B 1 23 ? -18.734 11.82 6.711 1 98.75 23 ALA B CA 1
ATOM 2284 C C . ALA B 1 23 ? -18.062 13.125 6.309 1 98.75 23 ALA B C 1
ATOM 2286 O O . ALA B 1 23 ? -18.719 14.164 6.199 1 98.75 23 ALA B O 1
ATOM 2287 N N . VAL B 1 24 ? -16.781 13.07 6.121 1 98.69 24 VAL B N 1
ATOM 2288 C CA . VAL B 1 24 ? -15.984 14.234 5.75 1 98.69 24 VAL B CA 1
ATOM 2289 C C . VAL B 1 24 ? -16.422 14.734 4.367 1 98.69 24 VAL B C 1
ATOM 2291 O O . VAL B 1 24 ? -16.594 15.938 4.16 1 98.69 24 VAL B O 1
ATOM 2294 N N . GLU B 1 25 ? -16.578 13.812 3.424 1 98.69 25 GLU B N 1
ATOM 2295 C CA . GLU B 1 25 ? -17.047 14.164 2.088 1 98.69 25 GLU B CA 1
ATOM 2296 C C . GLU B 1 25 ? -18.438 14.789 2.141 1 98.69 25 GLU B C 1
ATOM 2298 O O . GLU B 1 25 ? -18.688 15.82 1.511 1 98.69 25 GLU B O 1
ATOM 2303 N N . GLU B 1 26 ? -19.344 14.195 2.918 1 98.25 26 GLU B N 1
ATOM 2304 C CA . GLU B 1 26 ? -20.703 14.688 3.049 1 98.25 26 GLU B CA 1
ATOM 2305 C C . GLU B 1 26 ? -20.734 16.078 3.695 1 98.25 26 GLU B C 1
ATOM 2307 O O . GLU B 1 26 ? -21.594 16.891 3.375 1 98.25 26 GLU B O 1
ATOM 2312 N N . ALA B 1 27 ? -19.75 16.328 4.559 1 98.19 27 ALA B N 1
ATOM 2313 C CA . ALA B 1 27 ? -19.672 17.609 5.262 1 98.19 27 ALA B CA 1
ATOM 2314 C C . ALA B 1 27 ? -19.188 18.719 4.336 1 98.19 27 ALA B C 1
ATOM 2316 O O . ALA B 1 27 ? -19.281 19.906 4.668 1 98.19 27 ALA B O 1
ATOM 2317 N N . GLY B 1 28 ? -18.641 18.328 3.199 1 98.06 28 GLY B N 1
ATOM 2318 C CA . GLY B 1 28 ? -18.297 19.328 2.199 1 98.06 28 GLY B CA 1
ATOM 2319 C C . GLY B 1 28 ? -16.812 19.609 2.123 1 98.06 28 GLY B C 1
ATOM 2320 O O . GLY B 1 28 ? -16.391 20.609 1.545 1 98.06 28 GLY B O 1
ATOM 2321 N N . ALA B 1 29 ? -15.984 18.781 2.715 1 98.75 29 ALA B N 1
ATOM 2322 C CA . ALA B 1 29 ? -14.531 18.938 2.611 1 98.75 29 ALA B CA 1
ATOM 2323 C C . ALA B 1 29 ? -14.055 18.703 1.181 1 98.75 29 ALA B C 1
ATOM 2325 O O . ALA B 1 29 ? -14.688 17.953 0.425 1 98.75 29 ALA B O 1
ATOM 2326 N N . ASP B 1 30 ? -12.992 19.312 0.816 1 98.75 30 ASP B N 1
ATOM 2327 C CA . ASP B 1 30 ? -12.383 19.125 -0.5 1 98.75 30 ASP B CA 1
ATOM 2328 C C . ASP B 1 30 ? -11.422 17.938 -0.507 1 98.75 30 ASP B C 1
ATOM 2330 O O . ASP B 1 30 ? -11.219 17.312 -1.544 1 98.75 30 ASP B O 1
ATOM 2334 N N . ASP B 1 31 ? -10.797 17.688 0.67 1 98.81 31 ASP B N 1
ATOM 2335 C CA . ASP B 1 31 ? -9.781 16.656 0.772 1 98.81 31 ASP B CA 1
ATOM 2336 C C . ASP B 1 31 ? -9.945 15.844 2.057 1 98.81 31 ASP B C 1
ATOM 2338 O O . ASP B 1 31 ? -10.461 16.359 3.055 1 98.81 31 ASP B O 1
ATOM 2342 N N . LEU B 1 32 ? -9.516 14.633 2.004 1 98.94 32 LEU B N 1
ATOM 2343 C CA . LEU B 1 32 ? -9.18 13.812 3.16 1 98.94 32 LEU B CA 1
ATOM 2344 C C . LEU B 1 32 ? -7.707 13.414 3.139 1 98.94 32 LEU B C 1
ATOM 2346 O O . LEU B 1 32 ? -7.195 12.969 2.109 1 98.94 32 LEU B O 1
ATOM 2350 N N . TRP B 1 33 ? -7.051 13.625 4.277 1 98.94 33 TRP B N 1
ATOM 2351 C CA . TRP B 1 33 ? -5.625 13.312 4.336 1 98.94 33 TRP B CA 1
ATOM 2352 C C . TRP B 1 33 ? -5.359 12.172 5.316 1 98.94 33 TRP B C 1
ATOM 2354 O O . TRP B 1 33 ? -5.938 12.141 6.406 1 98.94 33 TRP B O 1
ATOM 2364 N N . VAL B 1 34 ? -4.562 11.203 4.883 1 98.88 34 VAL B N 1
ATOM 2365 C CA . VAL B 1 34 ? -4.09 10.109 5.719 1 98.88 34 VAL B CA 1
ATOM 2366 C C . VAL B 1 34 ? -2.58 10.234 5.926 1 98.88 34 VAL B C 1
ATOM 2368 O O . VAL B 1 34 ? -1.91 10.984 5.215 1 98.88 34 VAL B O 1
ATOM 2371 N N . VAL B 1 35 ? -2.061 9.547 6.91 1 97.56 35 VAL B N 1
ATOM 2372 C CA . VAL B 1 35 ? -0.654 9.711 7.266 1 97.56 35 VAL B CA 1
ATOM 2373 C C . VAL B 1 35 ? 0.001 8.336 7.43 1 97.56 35 VAL B C 1
ATOM 2375 O O . VAL B 1 35 ? -0.677 7.352 7.719 1 97.56 35 VAL B O 1
ATOM 2378 N N . GLU B 1 36 ? 1.257 8.234 7.148 1 98.5 36 GLU B N 1
ATOM 2379 C CA . GLU B 1 36 ? 2.086 7.051 7.367 1 98.5 36 GLU B CA 1
ATOM 2380 C C . GLU B 1 36 ? 3.203 7.336 8.367 1 98.5 36 GLU B C 1
ATOM 2382 O O . GLU B 1 36 ? 4.215 7.945 8.016 1 98.5 36 GLU B O 1
ATOM 2387 N N . ASP B 1 37 ? 3.012 7.016 9.602 1 98.19 37 ASP B N 1
ATOM 2388 C CA . ASP B 1 37 ? 4.004 7.031 10.672 1 98.19 37 ASP B CA 1
ATOM 2389 C C . ASP B 1 37 ? 4.391 5.609 11.078 1 98.19 37 ASP B C 1
ATOM 2391 O O . ASP B 1 37 ? 3.572 4.695 11.016 1 98.19 37 ASP B O 1
ATOM 2395 N N . LEU B 1 38 ? 5.637 5.453 11.438 1 98.69 38 LEU B N 1
ATOM 2396 C CA . LEU B 1 38 ? 6.09 4.117 11.82 1 98.69 38 LEU B CA 1
ATOM 2397 C C . LEU B 1 38 ? 5.27 3.574 12.984 1 98.69 38 LEU B C 1
ATOM 2399 O O . LEU B 1 38 ? 5.113 4.246 14.008 1 98.69 38 LEU B O 1
ATOM 2403 N N . GLY B 1 39 ? 4.727 2.438 12.773 1 98.69 39 GLY B N 1
ATOM 2404 C CA . GLY B 1 39 ? 3.982 1.754 13.82 1 98.69 39 GLY B CA 1
ATOM 2405 C C . GLY B 1 39 ? 2.482 1.945 13.711 1 98.69 39 GLY B C 1
ATOM 2406 O O . GLY B 1 39 ? 1.711 1.241 14.367 1 98.69 39 GLY B O 1
ATOM 2407 N N . TRP B 1 40 ? 2.033 2.844 12.914 1 98.56 40 TRP B N 1
ATOM 2408 C CA . TRP B 1 40 ? 0.608 3.09 12.719 1 98.56 40 TRP B CA 1
ATOM 2409 C C . TRP B 1 40 ? 0.13 2.482 11.406 1 98.56 40 TRP B C 1
ATOM 2411 O O . TRP B 1 40 ? 0.561 1.391 11.023 1 98.56 40 TRP B O 1
ATOM 2421 N N . ALA B 1 41 ? -0.862 3.092 10.75 1 98.38 41 ALA B N 1
ATOM 2422 C CA . ALA B 1 41 ? -1.428 2.572 9.508 1 98.38 41 ALA B CA 1
ATOM 2423 C C . ALA B 1 41 ? -0.507 2.857 8.328 1 98.38 41 ALA B C 1
ATOM 2425 O O . ALA B 1 41 ? 0.211 3.861 8.32 1 98.38 41 ALA B O 1
ATOM 2426 N N . GLY B 1 42 ? -0.489 1.955 7.387 1 98.38 42 GLY B N 1
ATOM 2427 C CA . GLY B 1 42 ? 0.131 2.268 6.109 1 98.38 42 GLY B CA 1
ATOM 2428 C C . GLY B 1 42 ? -0.667 3.262 5.285 1 98.38 42 GLY B C 1
ATOM 2429 O O . GLY B 1 42 ? -1.893 3.332 5.402 1 98.38 42 GLY B O 1
ATOM 2430 N N . SER B 1 43 ? -0.001 3.971 4.426 1 98.62 43 SER B N 1
ATOM 2431 C CA . SER B 1 43 ? -0.652 5.066 3.715 1 98.62 43 SER B CA 1
ATOM 2432 C C . SER B 1 43 ? -1.357 4.566 2.459 1 98.62 43 SER B C 1
ATOM 2434 O O . SER B 1 43 ? -2.408 5.086 2.082 1 98.62 43 SER B O 1
ATOM 2436 N N . ILE B 1 44 ? -0.755 3.586 1.738 1 98.94 44 ILE B N 1
ATOM 2437 C CA . ILE B 1 44 ? -1.334 3.113 0.485 1 98.94 44 ILE B CA 1
ATOM 2438 C C . ILE B 1 44 ? -2.668 2.426 0.76 1 98.94 44 ILE B C 1
ATOM 2440 O O . ILE B 1 44 ? -3.668 2.701 0.091 1 98.94 44 ILE B O 1
ATOM 2444 N N . SER B 1 45 ? -2.682 1.544 1.772 1 98.94 45 SER B N 1
ATOM 2445 C CA . SER B 1 45 ? -3.924 0.891 2.17 1 98.94 45 SER B CA 1
ATOM 2446 C C . SER B 1 45 ? -4.969 1.912 2.613 1 98.94 45 SER B C 1
ATOM 2448 O O . SER B 1 45 ? -6.117 1.862 2.172 1 98.94 45 SER B O 1
ATOM 2450 N N . ALA B 1 46 ? -4.551 2.896 3.443 1 98.94 46 ALA B N 1
ATOM 2451 C CA . ALA B 1 46 ? -5.477 3.906 3.953 1 98.94 46 ALA B CA 1
ATOM 2452 C C . ALA B 1 46 ? -6.047 4.75 2.816 1 98.94 46 ALA B C 1
ATOM 2454 O O . ALA B 1 46 ? -7.254 5 2.768 1 98.94 46 ALA B O 1
ATOM 2455 N N . ALA B 1 47 ? -5.188 5.18 1.938 1 98.94 47 ALA B N 1
ATOM 2456 C CA . ALA B 1 47 ? -5.645 5.984 0.807 1 98.94 47 ALA B CA 1
ATOM 2457 C C . ALA B 1 47 ? -6.613 5.199 -0.07 1 98.94 47 ALA B C 1
ATOM 2459 O O . ALA B 1 47 ? -7.637 5.73 -0.505 1 98.94 47 ALA B O 1
ATOM 2460 N N . ALA B 1 48 ? -6.27 3.924 -0.361 1 98.94 48 ALA B N 1
ATOM 2461 C CA . ALA B 1 48 ? -7.137 3.076 -1.175 1 98.94 48 ALA B CA 1
ATOM 2462 C C . ALA B 1 48 ? -8.523 2.939 -0.544 1 98.94 48 ALA B C 1
ATOM 2464 O O . ALA B 1 48 ? -9.539 3.051 -1.233 1 98.94 48 ALA B O 1
ATOM 2465 N N . LEU B 1 49 ? -8.562 2.699 0.771 1 98.94 49 LEU B N 1
ATOM 2466 C CA . LEU B 1 49 ? -9.812 2.529 1.498 1 98.94 49 LEU B CA 1
ATOM 2467 C C . LEU B 1 49 ? -10.641 3.809 1.456 1 98.94 49 LEU B C 1
ATOM 2469 O O . LEU B 1 49 ? -11.859 3.758 1.249 1 98.94 49 LEU B O 1
ATOM 2473 N N . ALA B 1 50 ? -9.969 4.941 1.664 1 98.94 50 ALA B N 1
ATOM 2474 C CA . ALA B 1 50 ? -10.664 6.23 1.63 1 98.94 50 ALA B CA 1
ATOM 2475 C C . ALA B 1 50 ? -11.219 6.516 0.239 1 98.94 50 ALA B C 1
ATOM 2477 O O . ALA B 1 50 ? -12.367 6.949 0.099 1 98.94 50 ALA B O 1
ATOM 2478 N N . LEU B 1 51 ? -10.414 6.309 -0.795 1 98.94 51 LEU B N 1
ATOM 2479 C CA . LEU B 1 51 ? -10.828 6.535 -2.176 1 98.94 51 LEU B CA 1
ATOM 2480 C C . LEU B 1 51 ? -12.016 5.648 -2.537 1 98.94 51 LEU B C 1
ATOM 2482 O O . LEU B 1 51 ? -12.984 6.117 -3.145 1 98.94 51 LEU B O 1
ATOM 2486 N N . ALA B 1 52 ? -11.953 4.398 -2.127 1 98.81 52 ALA B N 1
ATOM 2487 C CA . ALA B 1 52 ? -13 3.439 -2.463 1 98.81 52 ALA B CA 1
ATOM 2488 C C . ALA B 1 52 ? -14.312 3.793 -1.765 1 98.81 52 ALA B C 1
ATOM 2490 O O . ALA B 1 52 ? -15.391 3.469 -2.26 1 98.81 52 ALA B O 1
ATOM 2491 N N . ALA B 1 53 ? -14.258 4.492 -0.626 1 98.81 53 ALA B N 1
ATOM 2492 C CA . ALA B 1 53 ? -15.43 4.781 0.193 1 98.81 53 ALA B CA 1
ATOM 2493 C C . ALA B 1 53 ? -16.094 6.086 -0.24 1 98.81 53 ALA B C 1
ATOM 2495 O O . ALA B 1 53 ? -17.172 6.43 0.241 1 98.81 53 ALA B O 1
ATOM 2496 N N . THR B 1 54 ? -15.414 6.883 -1.115 1 98.88 54 THR B N 1
ATOM 2497 C CA . THR B 1 54 ? -15.891 8.211 -1.482 1 98.88 54 THR B CA 1
ATOM 2498 C C . THR B 1 54 ? -15.945 8.367 -2.998 1 98.88 54 THR B C 1
ATOM 2500 O O . THR B 1 54 ? -15.5 7.484 -3.736 1 98.88 54 THR B O 1
ATOM 2503 N N . SER B 1 55 ? -16.469 9.477 -3.502 1 98.25 55 SER B N 1
ATOM 2504 C CA . SER B 1 55 ? -16.703 9.602 -4.938 1 98.25 55 SER B CA 1
ATOM 2505 C C . SER B 1 55 ? -16.125 10.898 -5.484 1 98.25 55 SER B C 1
ATOM 2507 O O . SER B 1 55 ? -15.875 11.016 -6.688 1 98.25 55 SER B O 1
ATOM 2509 N N . ARG B 1 56 ? -15.836 11.875 -4.617 1 97.56 56 ARG B N 1
ATOM 2510 C CA . ARG B 1 56 ? -15.508 13.195 -5.137 1 97.56 56 ARG B CA 1
ATOM 2511 C C . ARG B 1 56 ? -14.258 13.758 -4.461 1 97.56 56 ARG B C 1
ATOM 2513 O O . ARG B 1 56 ? -13.438 14.414 -5.105 1 97.56 56 ARG B O 1
ATOM 2520 N N . ILE B 1 57 ? -14.117 13.461 -3.17 1 98.5 57 ILE B N 1
ATOM 2521 C CA . ILE B 1 57 ? -13.078 14.102 -2.363 1 98.5 57 ILE B CA 1
ATOM 2522 C C . ILE B 1 57 ? -11.703 13.656 -2.85 1 98.5 57 ILE B C 1
ATOM 2524 O O . ILE B 1 57 ? -11.523 12.508 -3.271 1 98.5 57 ILE B O 1
ATOM 2528 N N . ARG B 1 58 ? -10.781 14.562 -2.895 1 98.75 58 ARG B N 1
ATOM 2529 C CA . ARG B 1 58 ? -9.375 14.234 -3.111 1 98.75 58 ARG B CA 1
ATOM 2530 C C . ARG B 1 58 ? -8.766 13.609 -1.864 1 98.75 58 ARG B C 1
ATOM 2532 O O . ARG B 1 58 ? -9.055 14.031 -0.743 1 98.75 58 ARG B O 1
ATOM 2539 N N . VAL B 1 59 ? -7.977 12.609 -2.039 1 98.94 59 VAL B N 1
ATOM 2540 C CA . VAL B 1 59 ? -7.309 11.961 -0.92 1 98.94 59 VAL B CA 1
ATOM 2541 C C . VAL B 1 59 ? -5.809 12.234 -0.983 1 98.94 59 VAL 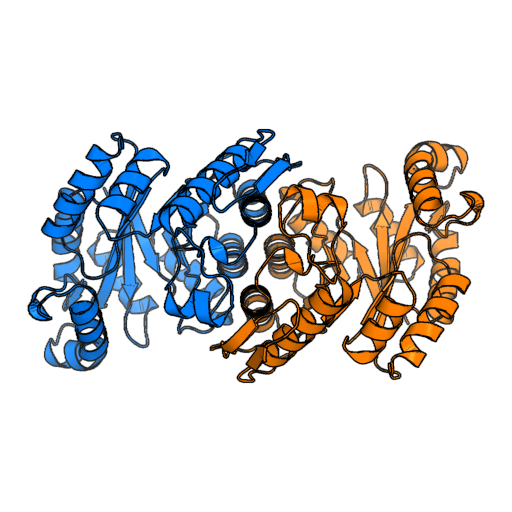B C 1
ATOM 2543 O O . VAL B 1 59 ? -5.16 11.953 -1.995 1 98.94 59 VAL B O 1
ATOM 2546 N N . GLY B 1 60 ? -5.258 12.844 0.053 1 98.94 60 GLY B N 1
ATOM 2547 C CA . GLY B 1 60 ? -3.836 13.133 0.155 1 98.94 60 GLY B CA 1
ATOM 2548 C C . GLY B 1 60 ? -3.123 12.242 1.154 1 98.94 60 GLY B C 1
ATOM 2549 O O . GLY B 1 60 ? -3.701 11.852 2.17 1 98.94 60 GLY B O 1
ATOM 2550 N N . ILE B 1 61 ? -1.908 11.914 0.854 1 98.94 61 ILE B N 1
ATOM 2551 C CA . ILE B 1 61 ? -1.018 11.234 1.786 1 98.94 61 ILE B CA 1
ATOM 2552 C C . ILE B 1 61 ? -0.027 12.234 2.379 1 98.94 61 ILE B C 1
ATOM 2554 O O . ILE B 1 61 ? 0.759 12.844 1.651 1 98.94 61 ILE B O 1
ATOM 2558 N N . GLY B 1 62 ? -0.096 12.508 3.625 1 98.56 62 GLY B N 1
ATOM 2559 C CA . GLY B 1 62 ? 0.804 13.43 4.301 1 98.56 62 GLY B CA 1
ATOM 2560 C C . GLY B 1 62 ? 1.604 12.773 5.41 1 98.56 62 GLY B C 1
ATOM 2561 O O . GLY B 1 62 ? 1.296 12.945 6.594 1 98.56 62 GLY B O 1
ATOM 2562 N N . ILE B 1 63 ? 2.486 11.922 5.016 1 98.12 63 ILE B N 1
ATOM 2563 C CA . ILE B 1 63 ? 3.361 11.672 3.873 1 98.12 63 ILE B CA 1
ATOM 2564 C C . ILE B 1 63 ? 3.844 10.227 3.896 1 98.12 63 ILE B C 1
ATOM 2566 O O . ILE B 1 63 ? 3.689 9.523 4.902 1 98.12 63 ILE B O 1
ATOM 2570 N N . THR B 1 64 ? 4.359 9.75 2.826 1 98.5 64 THR B N 1
ATOM 2571 C CA . THR B 1 64 ? 5.121 8.508 2.756 1 98.5 64 THR B CA 1
ATOM 2572 C C . THR B 1 64 ? 6.602 8.766 3.02 1 98.5 64 THR B C 1
ATOM 2574 O O . THR B 1 64 ? 7.242 9.539 2.299 1 98.5 64 THR B O 1
ATOM 2577 N N . PRO B 1 65 ? 7.219 8.164 4.082 1 98.81 65 PRO B N 1
ATOM 2578 C CA . PRO B 1 65 ? 8.672 8.273 4.223 1 98.81 65 PRO B CA 1
ATOM 2579 C C . PRO B 1 65 ? 9.43 7.602 3.078 1 98.81 65 PRO B C 1
ATOM 2581 O O . PRO B 1 65 ? 9.25 6.402 2.834 1 98.81 65 PRO B O 1
ATOM 2584 N N . ALA B 1 66 ? 10.266 8.289 2.398 1 98.75 66 ALA B N 1
ATOM 2585 C CA . ALA B 1 66 ? 10.906 7.875 1.152 1 98.75 66 ALA B CA 1
ATOM 2586 C C . ALA B 1 66 ? 11.727 6.605 1.353 1 98.75 66 ALA B C 1
ATOM 2588 O O . ALA B 1 66 ? 11.711 5.711 0.506 1 98.75 66 ALA B O 1
ATOM 2589 N N . PRO B 1 67 ? 12.375 6.418 2.512 1 98.62 67 PRO B N 1
ATOM 2590 C CA . PRO B 1 67 ? 13.312 5.297 2.611 1 98.62 67 PRO B CA 1
ATOM 2591 C C . PRO B 1 67 ? 12.609 3.965 2.867 1 98.62 67 PRO B C 1
ATOM 2593 O O . PRO B 1 67 ? 13.234 2.904 2.775 1 98.62 67 PRO B O 1
ATOM 2596 N N . LEU B 1 68 ? 11.344 3.975 3.156 1 98.81 68 LEU B N 1
ATOM 2597 C CA . LEU B 1 68 ? 10.695 2.779 3.686 1 98.81 68 LEU B CA 1
ATOM 2598 C C . LEU B 1 68 ? 10.398 1.783 2.57 1 98.81 68 LEU B C 1
ATOM 2600 O O . LEU B 1 68 ? 10.039 0.633 2.838 1 98.81 68 LEU B O 1
ATOM 2604 N N . ARG B 1 69 ? 10.492 2.18 1.316 1 98.81 69 ARG B N 1
ATOM 2605 C CA . ARG B 1 69 ? 10.227 1.303 0.182 1 98.81 69 ARG B CA 1
ATOM 2606 C C . ARG B 1 69 ? 11.008 1.742 -1.05 1 98.81 69 ARG B C 1
ATOM 2608 O O . ARG B 1 69 ? 11.492 2.873 -1.111 1 98.81 69 ARG B O 1
ATOM 2615 N N . SER B 1 70 ? 11.133 0.869 -2.006 1 98.81 70 SER B N 1
ATOM 2616 C CA . SER B 1 70 ? 11.656 1.23 -3.318 1 98.81 70 SER B CA 1
ATOM 2617 C C . SER B 1 70 ? 10.789 2.289 -3.988 1 98.81 70 SER B C 1
ATOM 2619 O O . SER B 1 70 ? 9.562 2.205 -3.955 1 98.81 70 SER B O 1
ATOM 2621 N N . PRO B 1 71 ? 11.453 3.314 -4.629 1 98.88 71 PRO B N 1
ATOM 2622 C CA . PRO B 1 71 ? 10.656 4.289 -5.379 1 98.88 71 PRO B CA 1
ATOM 2623 C C . PRO B 1 71 ? 9.82 3.645 -6.48 1 98.88 71 PRO B C 1
ATOM 2625 O O . PRO B 1 71 ? 8.727 4.129 -6.801 1 98.88 71 PRO B O 1
ATOM 2628 N N . ALA B 1 72 ? 10.336 2.57 -7.059 1 98.94 72 ALA B N 1
ATOM 2629 C CA . ALA B 1 72 ? 9.578 1.859 -8.086 1 98.94 72 ALA B CA 1
ATOM 2630 C C . ALA B 1 72 ? 8.281 1.292 -7.512 1 98.94 72 ALA B C 1
ATOM 2632 O O . ALA B 1 72 ? 7.215 1.417 -8.125 1 98.94 72 ALA B O 1
ATOM 2633 N N . LEU B 1 73 ? 8.359 0.701 -6.344 1 98.94 73 LEU B N 1
ATOM 2634 C CA . LEU B 1 73 ? 7.164 0.171 -5.695 1 98.94 73 LEU B CA 1
ATOM 2635 C C . LEU B 1 73 ? 6.176 1.288 -5.375 1 98.94 73 LEU B C 1
ATOM 2637 O O . LEU B 1 73 ? 4.969 1.127 -5.566 1 98.94 73 LEU B O 1
ATOM 2641 N N . LEU B 1 74 ? 6.723 2.385 -4.863 1 98.94 74 LEU B N 1
ATOM 2642 C CA . LEU B 1 74 ? 5.836 3.506 -4.57 1 98.94 74 LEU B CA 1
ATOM 2643 C C . LEU B 1 74 ? 5.09 3.949 -5.828 1 98.94 74 LEU B C 1
ATOM 2645 O O . LEU B 1 74 ? 3.879 4.18 -5.785 1 98.94 74 LEU B O 1
ATOM 2649 N N . ALA B 1 75 ? 5.781 4.062 -6.914 1 98.94 75 ALA B N 1
ATOM 2650 C CA . ALA B 1 75 ? 5.16 4.453 -8.18 1 98.94 75 ALA B CA 1
ATOM 2651 C C . ALA B 1 75 ? 4.094 3.445 -8.602 1 98.94 75 ALA B C 1
ATOM 2653 O O . ALA B 1 75 ? 3.031 3.828 -9.086 1 98.94 75 ALA B O 1
ATOM 2654 N N . MET B 1 76 ? 4.367 2.137 -8.469 1 98.94 76 MET B N 1
ATOM 2655 C CA . MET B 1 76 ? 3.41 1.087 -8.805 1 98.94 76 MET B CA 1
ATOM 2656 C C . MET B 1 76 ? 2.123 1.241 -8.008 1 98.94 76 MET B C 1
ATOM 2658 O O . MET B 1 76 ? 1.026 1.17 -8.562 1 98.94 76 MET B O 1
ATOM 2662 N N . GLU B 1 77 ? 2.262 1.46 -6.691 1 98.94 77 GLU B N 1
ATOM 2663 C CA . GLU B 1 77 ? 1.121 1.627 -5.797 1 98.94 77 GLU B CA 1
ATOM 2664 C C . GLU B 1 77 ? 0.317 2.873 -6.156 1 98.94 77 GLU B C 1
ATOM 2666 O O . GLU B 1 77 ? -0.908 2.814 -6.281 1 98.94 77 GLU B O 1
ATOM 2671 N N . LEU B 1 78 ? 1.001 3.979 -6.344 1 98.94 78 LEU B N 1
ATOM 2672 C CA . LEU B 1 78 ? 0.342 5.238 -6.672 1 98.94 78 LEU B CA 1
ATOM 2673 C C . LEU B 1 78 ? -0.345 5.16 -8.031 1 98.94 78 LEU B C 1
ATOM 2675 O O . LEU B 1 78 ? -1.466 5.648 -8.195 1 98.94 78 LEU B O 1
ATOM 2679 N N . ALA B 1 79 ? 0.319 4.574 -8.992 1 98.94 79 ALA B N 1
ATOM 2680 C CA . ALA B 1 79 ? -0.245 4.434 -10.328 1 98.94 79 ALA B CA 1
ATOM 2681 C C . ALA B 1 79 ? -1.526 3.605 -10.305 1 98.94 79 ALA B C 1
ATOM 2683 O O . ALA B 1 79 ? -2.5 3.936 -10.984 1 98.94 79 ALA B O 1
ATOM 2684 N N . THR B 1 80 ? -1.532 2.547 -9.539 1 98.94 80 THR B N 1
ATOM 2685 C CA . THR B 1 80 ? -2.715 1.704 -9.406 1 98.94 80 THR B CA 1
ATOM 2686 C C . THR B 1 80 ? -3.906 2.518 -8.906 1 98.94 80 THR B C 1
ATOM 2688 O O . THR B 1 80 ? -4.98 2.494 -9.516 1 98.94 80 THR B O 1
ATOM 2691 N N . LEU B 1 81 ? -3.703 3.262 -7.855 1 98.94 81 LEU B N 1
ATOM 2692 C CA . LEU B 1 81 ? -4.777 4.066 -7.285 1 98.94 81 LEU B CA 1
ATOM 2693 C C . LEU B 1 81 ? -5.211 5.164 -8.258 1 98.94 81 LEU B C 1
ATOM 2695 O O . LEU B 1 81 ? -6.402 5.43 -8.398 1 98.94 81 LEU B O 1
ATOM 2699 N N . ALA B 1 82 ? -4.266 5.785 -8.938 1 98.88 82 ALA B N 1
ATOM 2700 C CA . ALA B 1 82 ? -4.566 6.883 -9.852 1 98.88 82 ALA B CA 1
ATOM 2701 C C . ALA B 1 82 ? -5.312 6.387 -11.078 1 98.88 82 ALA B C 1
ATOM 2703 O O . ALA B 1 82 ? -6.098 7.125 -11.68 1 98.88 82 ALA B O 1
ATOM 2704 N N . ARG B 1 83 ? -5.035 5.121 -11.547 1 98.81 83 ARG B N 1
ATOM 2705 C CA . ARG B 1 83 ? -5.77 4.523 -12.648 1 98.81 83 ARG B CA 1
ATOM 2706 C C . ARG B 1 83 ? -7.227 4.277 -12.273 1 98.81 83 ARG B C 1
ATOM 2708 O O . ARG B 1 83 ? -8.125 4.492 -13.086 1 98.81 83 ARG B O 1
ATOM 2715 N N . VAL B 1 84 ? -7.438 3.869 -11.07 1 98.81 84 VAL B N 1
ATOM 2716 C CA . VAL B 1 84 ? -8.773 3.518 -10.617 1 98.81 84 VAL B CA 1
ATOM 2717 C C . VAL B 1 84 ? -9.547 4.785 -10.258 1 98.81 84 VAL B C 1
ATOM 2719 O O . VAL B 1 84 ? -10.766 4.859 -10.461 1 98.81 84 VAL B O 1
ATOM 2722 N N . TYR B 1 85 ? -8.867 5.809 -9.719 1 98.81 85 TYR B N 1
ATOM 2723 C CA . TYR B 1 85 ? -9.484 7.051 -9.266 1 98.81 85 TYR B CA 1
ATOM 2724 C C . TYR B 1 85 ? -8.766 8.258 -9.852 1 98.81 85 TYR B C 1
ATOM 2726 O O . TYR B 1 85 ? -8.133 9.023 -9.117 1 98.81 85 TYR B O 1
ATOM 2734 N N . PRO B 1 86 ? -8.914 8.531 -11.141 1 98.62 86 PRO B N 1
ATOM 2735 C CA . PRO B 1 86 ? -8.156 9.602 -11.797 1 98.62 86 PRO B CA 1
ATOM 2736 C C . PRO B 1 86 ? -8.453 10.977 -11.203 1 98.62 86 PRO B C 1
ATOM 2738 O O . PRO B 1 86 ? -9.617 11.352 -11.055 1 98.62 86 PRO B O 1
ATOM 2741 N N . GLY B 1 87 ? -7.387 11.641 -10.781 1 98.56 87 GLY B N 1
ATOM 2742 C CA . GLY B 1 87 ? -7.496 13.031 -10.375 1 98.56 87 GLY B CA 1
ATOM 2743 C C . GLY B 1 87 ? -7.816 13.195 -8.898 1 98.56 87 GLY B C 1
ATOM 2744 O O . GLY B 1 87 ? -7.984 14.312 -8.414 1 98.56 87 GLY B O 1
ATOM 2745 N N . ARG B 1 88 ? -7.832 12.141 -8.117 1 98.81 88 ARG B N 1
ATOM 2746 C CA . ARG B 1 88 ? -8.32 12.258 -6.746 1 98.81 88 ARG B CA 1
ATOM 2747 C C . ARG B 1 88 ? -7.219 11.922 -5.742 1 98.81 88 ARG B C 1
ATOM 2749 O O . ARG B 1 88 ? -7.48 11.781 -4.547 1 98.81 88 ARG B O 1
ATOM 2756 N N . LEU B 1 89 ? -6.008 11.75 -6.207 1 98.94 89 LEU B N 1
ATOM 2757 C CA . LEU B 1 89 ? -4.918 11.352 -5.32 1 98.94 89 LEU B CA 1
ATOM 2758 C C . LEU B 1 89 ? -3.822 12.414 -5.297 1 98.94 89 LEU B C 1
ATOM 2760 O O . LEU B 1 89 ? -3.447 12.953 -6.344 1 98.94 89 LEU B O 1
ATOM 2764 N N . VAL B 1 90 ? -3.33 12.789 -4.109 1 98.94 90 VAL B N 1
ATOM 2765 C CA . VAL B 1 90 ? -2.129 13.594 -3.891 1 98.94 90 VAL B CA 1
ATOM 2766 C C . VAL B 1 90 ? -1.114 12.789 -3.082 1 98.94 90 VAL B C 1
ATOM 2768 O O . VAL B 1 90 ? -1.435 12.273 -2.008 1 98.94 90 VAL B O 1
ATOM 2771 N N . ALA B 1 91 ? 0.026 12.641 -3.588 1 98.88 91 ALA B N 1
ATOM 2772 C CA . ALA B 1 91 ? 1.036 11.812 -2.939 1 98.88 91 ALA B CA 1
ATOM 2773 C C . ALA B 1 91 ? 2.09 12.664 -2.244 1 98.88 91 ALA B C 1
ATOM 2775 O O . ALA B 1 91 ? 2.908 13.312 -2.904 1 98.88 91 ALA B O 1
ATOM 2776 N N . GLY B 1 92 ? 2.061 12.625 -0.928 1 98.94 92 GLY B N 1
ATOM 2777 C CA . GLY B 1 92 ? 3.08 13.328 -0.164 1 98.94 92 GLY B CA 1
ATOM 2778 C C . GLY B 1 92 ? 4.238 12.438 0.242 1 98.94 92 GLY B C 1
ATOM 2779 O O . GLY B 1 92 ? 4.031 11.32 0.729 1 98.94 92 GLY B O 1
ATOM 2780 N N . LEU B 1 93 ? 5.414 12.93 0.033 1 98.94 93 LEU B N 1
ATOM 2781 C CA . LEU B 1 93 ? 6.648 12.25 0.407 1 98.94 93 LEU B CA 1
ATOM 2782 C C . LEU B 1 93 ? 7.461 13.094 1.382 1 98.94 93 LEU B C 1
ATOM 2784 O O . LEU B 1 93 ? 7.34 14.32 1.399 1 98.94 93 LEU B O 1
ATOM 2788 N N . GLY B 1 94 ? 8.219 12.484 2.145 1 98.75 94 GLY B N 1
ATOM 2789 C CA . GLY B 1 94 ? 9.141 13.141 3.053 1 98.75 94 GLY B CA 1
ATOM 2790 C C . GLY B 1 94 ? 10.312 12.266 3.461 1 98.75 94 GLY B C 1
ATOM 2791 O O . GLY B 1 94 ? 10.453 11.148 2.963 1 98.75 94 GLY B O 1
ATOM 2792 N N . HIS B 1 95 ? 11.148 12.773 4.348 1 98.06 95 HIS B N 1
ATOM 2793 C CA . HIS B 1 95 ? 12.367 12.094 4.77 1 98.06 95 HIS B CA 1
ATOM 2794 C C . HIS B 1 95 ? 12.062 10.961 5.742 1 98.06 95 HIS B C 1
ATOM 2796 O O . HIS B 1 95 ? 12.859 10.039 5.902 1 98.06 95 HIS B O 1
ATOM 2802 N N . GLY B 1 96 ? 10.891 11.062 6.383 1 97.31 96 GLY B N 1
ATOM 2803 C CA . GLY B 1 96 ? 10.664 10.242 7.562 1 97.31 96 GLY B CA 1
ATOM 2804 C C . GLY B 1 96 ? 11.391 10.758 8.797 1 97.31 96 GLY B C 1
ATOM 2805 O O . GLY B 1 96 ? 12.289 11.594 8.688 1 97.31 96 GLY B O 1
ATOM 2806 N N . VAL B 1 97 ? 10.883 10.383 9.992 1 97.06 97 VAL B N 1
ATOM 2807 C CA . VAL B 1 97 ? 11.562 10.711 11.242 1 97.06 97 VAL B CA 1
ATOM 2808 C C . VAL B 1 97 ? 12.875 9.93 11.336 1 97.06 97 VAL B C 1
ATOM 2810 O O . VAL B 1 97 ? 12.867 8.695 11.312 1 97.06 97 VAL B O 1
ATOM 2813 N N . PRO B 1 98 ? 14.016 10.609 11.469 1 97.06 98 PRO B N 1
ATOM 2814 C CA . PRO B 1 98 ? 15.312 9.93 11.422 1 97.06 98 PRO B CA 1
ATOM 2815 C C . PRO B 1 98 ? 15.422 8.781 12.414 1 97.06 98 PRO B C 1
ATOM 2817 O O . PRO B 1 98 ? 15.906 7.699 12.062 1 97.06 98 PRO B O 1
ATOM 2820 N N . GLU B 1 99 ? 14.945 8.992 13.617 1 97.62 99 GLU B N 1
ATOM 2821 C CA . GLU B 1 99 ? 14.992 7.961 14.648 1 97.62 99 GLU B CA 1
ATOM 2822 C C . GLU B 1 99 ? 14.203 6.723 14.227 1 97.62 99 GLU B C 1
ATOM 2824 O O . GLU B 1 99 ? 14.625 5.594 14.484 1 97.62 99 GLU B O 1
ATOM 2829 N N . TRP B 1 100 ? 13.078 6.891 13.602 1 98.62 100 TRP B N 1
ATOM 2830 C CA . TRP B 1 100 ? 12.25 5.777 13.148 1 98.62 100 TRP B CA 1
ATOM 2831 C C . TRP B 1 100 ? 12.914 5.047 11.984 1 98.62 100 TRP B C 1
ATOM 2833 O O . TRP B 1 100 ? 12.859 3.818 11.906 1 98.62 100 TRP B O 1
ATOM 2843 N N . MET B 1 101 ? 13.523 5.77 11.07 1 98.69 101 MET B N 1
ATOM 2844 C CA . MET B 1 101 ? 14.234 5.145 9.953 1 98.69 101 MET B CA 1
ATOM 2845 C C . MET B 1 101 ? 15.375 4.273 10.453 1 98.69 101 MET B C 1
ATOM 2847 O O . MET B 1 101 ? 15.602 3.176 9.938 1 98.69 101 MET B O 1
ATOM 2851 N N . ARG B 1 102 ? 16.031 4.766 11.492 1 98.25 102 ARG B N 1
ATOM 2852 C CA . ARG B 1 102 ? 17.109 3.992 12.102 1 98.25 102 ARG B CA 1
ATOM 2853 C C . ARG B 1 102 ? 16.578 2.727 12.766 1 98.25 102 ARG B C 1
ATOM 2855 O O . ARG B 1 102 ? 17.188 1.665 12.68 1 98.25 102 ARG B O 1
ATOM 2862 N N . GLN B 1 103 ? 15.422 2.84 13.391 1 98.44 103 GLN B N 1
ATOM 2863 C CA . GLN B 1 103 ? 14.797 1.728 14.094 1 98.44 103 GLN B CA 1
ATOM 2864 C C . GLN B 1 103 ? 14.539 0.553 13.156 1 98.44 103 GLN B C 1
ATOM 2866 O O . GLN B 1 103 ? 14.523 -0.602 13.586 1 98.44 103 GLN B O 1
ATOM 2871 N N . VAL B 1 104 ? 14.352 0.921 11.859 1 98.75 104 VAL B N 1
ATOM 2872 C CA . VAL B 1 104 ? 14 -0.161 10.945 1 98.75 104 VAL B CA 1
ATOM 2873 C C . VAL B 1 104 ? 15.102 -0.335 9.906 1 98.75 104 VAL B C 1
ATOM 2875 O O . VAL B 1 104 ? 14.883 -0.938 8.852 1 98.75 104 VAL B O 1
ATOM 2878 N N . GLY B 1 105 ? 16.234 0.243 10.109 1 98.19 105 GLY B N 1
ATOM 2879 C CA . GLY B 1 105 ? 17.469 -0.056 9.391 1 98.19 105 GLY B CA 1
ATOM 2880 C C . GLY B 1 105 ? 17.516 0.566 8.016 1 98.19 105 GLY B C 1
ATOM 2881 O O . GLY B 1 105 ? 18.219 0.066 7.125 1 98.19 105 GLY B O 1
ATOM 2882 N N . VAL B 1 106 ? 16.734 1.667 7.781 1 98.31 106 VAL B N 1
ATOM 2883 C CA . VAL B 1 106 ? 16.672 2.188 6.422 1 98.31 106 VAL B CA 1
ATOM 2884 C C . VAL B 1 106 ? 17.125 3.645 6.402 1 98.31 106 VAL B C 1
ATOM 2886 O O . VAL B 1 106 ? 16.859 4.379 5.449 1 98.31 106 VAL B O 1
ATOM 2889 N N . GLU B 1 107 ? 17.75 4.133 7.445 1 98.25 107 GLU B N 1
ATOM 2890 C CA . GLU B 1 107 ? 18.25 5.504 7.465 1 98.25 107 GLU B CA 1
ATOM 2891 C C . GLU B 1 107 ? 19.219 5.754 6.309 1 98.25 107 GLU B C 1
ATOM 2893 O O . GLU B 1 107 ? 20.234 5.066 6.184 1 98.25 107 GLU B O 1
ATOM 2898 N N . PRO B 1 108 ? 18.922 6.703 5.492 1 98.38 108 PRO B N 1
ATOM 2899 C CA . PRO B 1 108 ? 19.828 6.996 4.387 1 98.38 108 PRO B CA 1
ATOM 2900 C C . PRO B 1 108 ? 21.078 7.75 4.84 1 98.38 108 PRO B C 1
ATOM 2902 O O . PRO B 1 108 ? 21.094 8.32 5.934 1 98.38 108 PRO B O 1
ATOM 2905 N N . LYS B 1 109 ? 22.141 7.734 3.957 1 97.88 109 LYS B N 1
ATOM 2906 C CA . LYS B 1 109 ? 23.328 8.562 4.188 1 97.88 109 LYS B CA 1
ATOM 2907 C C . LYS B 1 109 ? 23.016 10.039 3.941 1 97.88 109 LYS B C 1
ATOM 2909 O O . LYS B 1 109 ? 23.438 10.906 4.703 1 97.88 109 LYS B O 1
ATOM 2914 N N . SER B 1 110 ? 22.219 10.281 2.953 1 98.44 110 SER B N 1
ATOM 2915 C CA . SER B 1 110 ? 21.766 11.625 2.623 1 98.44 110 SER B CA 1
ATOM 2916 C C . SER B 1 110 ? 20.234 11.68 2.5 1 98.44 110 SER B C 1
ATOM 2918 O O . SER B 1 110 ? 19.672 11.234 1.501 1 98.44 110 SER B O 1
ATOM 2920 N N . LYS B 1 111 ? 19.656 12.32 3.484 1 97.88 111 LYS B N 1
ATOM 2921 C CA . LYS B 1 111 ? 18.188 12.422 3.484 1 97.88 111 LYS B CA 1
ATOM 2922 C C . LYS B 1 111 ? 17.703 13.242 2.291 1 97.88 111 LYS B C 1
ATOM 2924 O O . LYS B 1 111 ? 16.672 12.914 1.693 1 97.88 111 LYS B O 1
ATOM 2929 N N . LEU B 1 112 ? 18.438 14.305 1.938 1 98.5 112 LEU B N 1
ATOM 2930 C CA . LEU B 1 112 ? 18.047 15.164 0.827 1 98.5 112 LEU B CA 1
ATOM 2931 C C . LEU B 1 112 ? 18.141 14.422 -0.5 1 98.5 112 LEU B C 1
ATOM 2933 O O . LEU B 1 112 ? 17.219 14.5 -1.323 1 98.5 112 LEU B O 1
ATOM 2937 N N . ALA B 1 113 ? 19.234 13.656 -0.682 1 98.75 113 ALA B N 1
ATOM 2938 C CA . ALA B 1 113 ? 19.391 12.883 -1.91 1 98.75 113 ALA B CA 1
ATOM 2939 C C . ALA B 1 113 ? 18.328 11.789 -2.02 1 98.75 113 ALA B C 1
ATOM 2941 O O . ALA B 1 113 ? 17.766 11.578 -3.092 1 98.75 113 ALA B O 1
ATOM 2942 N N . MET B 1 114 ? 18.094 11.164 -0.889 1 98.81 114 MET B N 1
ATOM 2943 C CA . MET B 1 114 ? 17.078 10.125 -0.871 1 98.81 114 MET B CA 1
ATOM 2944 C C . MET B 1 114 ? 15.727 10.672 -1.313 1 98.81 114 MET B C 1
ATOM 2946 O O . MET B 1 114 ? 15.062 10.094 -2.172 1 98.81 114 MET B O 1
ATOM 2950 N N . LEU B 1 115 ? 15.336 11.789 -0.766 1 98.88 115 LEU B N 1
ATOM 2951 C CA . LEU B 1 115 ? 14.047 12.391 -1.089 1 98.88 115 LEU B CA 1
ATOM 2952 C C . LEU B 1 115 ? 14.008 12.844 -2.543 1 98.88 115 LEU B C 1
ATOM 2954 O O . LEU B 1 115 ? 13.07 12.516 -3.275 1 98.88 115 LEU B O 1
ATOM 2958 N N . GLU B 1 116 ? 15 13.562 -2.994 1 98.94 116 GLU B N 1
ATOM 2959 C CA . GLU B 1 116 ? 15.039 14.094 -4.355 1 98.94 116 GLU B CA 1
ATOM 2960 C C . GLU B 1 116 ? 15.016 12.969 -5.387 1 98.94 116 GLU B C 1
ATOM 2962 O O . GLU B 1 116 ? 14.203 12.984 -6.312 1 98.94 116 GLU B O 1
ATOM 2967 N N . GLU B 1 117 ? 15.906 12.008 -5.211 1 98.94 117 GLU B N 1
ATOM 2968 C CA . GLU B 1 117 ? 16.016 10.914 -6.172 1 98.94 117 GLU B CA 1
ATOM 2969 C C . GLU B 1 117 ? 14.75 10.07 -6.203 1 98.94 117 GLU B C 1
ATOM 2971 O O . GLU B 1 117 ? 14.328 9.617 -7.27 1 98.94 117 GLU B O 1
ATOM 2976 N N . THR B 1 118 ? 14.109 9.867 -5.043 1 98.94 118 THR B N 1
ATOM 2977 C CA . THR B 1 118 ? 12.836 9.156 -4.992 1 98.94 118 THR B CA 1
ATOM 2978 C C . THR B 1 118 ? 11.766 9.898 -5.781 1 98.94 118 THR B C 1
ATOM 2980 O O . THR B 1 118 ? 11.047 9.305 -6.59 1 98.94 118 THR B O 1
ATOM 2983 N N . ILE B 1 119 ? 11.672 11.211 -5.566 1 98.94 119 ILE B N 1
ATOM 2984 C CA . ILE B 1 119 ? 10.664 12.023 -6.227 1 98.94 119 ILE B CA 1
ATOM 2985 C C . ILE B 1 119 ? 10.859 11.969 -7.738 1 98.94 119 ILE B C 1
ATOM 2987 O O . ILE B 1 119 ? 9.906 11.766 -8.492 1 98.94 119 ILE B O 1
ATOM 2991 N N . LEU B 1 120 ? 12.07 12.094 -8.195 1 98.88 120 LEU B N 1
ATOM 2992 C CA . LEU B 1 120 ? 12.375 12.094 -9.625 1 98.88 120 LEU B CA 1
ATOM 2993 C C . LEU B 1 120 ? 12 10.758 -10.258 1 98.88 120 LEU B C 1
ATOM 2995 O O . LEU B 1 120 ? 11.398 10.727 -11.336 1 98.88 120 LEU B O 1
ATOM 2999 N N . VAL B 1 121 ? 12.352 9.695 -9.609 1 98.94 121 VAL B N 1
ATOM 3000 C CA . VAL B 1 121 ? 12.047 8.359 -10.117 1 98.94 121 VAL B CA 1
ATOM 3001 C C . VAL B 1 121 ? 10.531 8.172 -10.172 1 98.94 121 VAL B C 1
ATOM 3003 O O . VAL B 1 121 ? 9.992 7.754 -11.203 1 98.94 121 VAL B O 1
ATOM 3006 N N . VAL B 1 122 ? 9.82 8.492 -9.086 1 98.94 122 VAL B N 1
ATOM 3007 C CA . VAL B 1 122 ? 8.383 8.289 -8.992 1 98.94 122 VAL B CA 1
ATOM 3008 C C . VAL B 1 122 ? 7.672 9.125 -10.055 1 98.94 122 VAL B C 1
ATOM 3010 O O . VAL B 1 122 ? 6.793 8.625 -10.758 1 98.94 122 VAL B O 1
ATOM 3013 N N . GLN B 1 123 ? 8.07 10.367 -10.219 1 98.88 123 GLN B N 1
ATOM 3014 C CA . GLN B 1 123 ? 7.465 11.234 -11.219 1 98.88 123 GLN B CA 1
ATOM 3015 C C . GLN B 1 123 ? 7.656 10.68 -12.625 1 98.88 123 GLN B C 1
ATOM 3017 O O . GLN B 1 123 ? 6.707 10.609 -13.414 1 98.88 123 GLN B O 1
ATOM 3022 N N . GLY B 1 124 ? 8.914 10.297 -12.953 1 98.88 124 GLY B N 1
ATOM 3023 C CA . GLY B 1 124 ? 9.18 9.727 -14.266 1 98.88 124 GLY B CA 1
ATOM 3024 C C . GLY B 1 124 ? 8.344 8.492 -14.555 1 98.88 124 GLY B C 1
ATOM 3025 O O . GLY B 1 124 ? 7.773 8.367 -15.641 1 98.88 124 GLY B O 1
ATOM 3026 N N . LEU B 1 125 ? 8.258 7.594 -13.609 1 98.94 125 LEU B N 1
ATOM 3027 C CA . LEU B 1 125 ? 7.492 6.363 -13.781 1 98.94 125 LEU B CA 1
ATOM 3028 C C . LEU B 1 125 ? 6.008 6.66 -13.938 1 98.94 125 LEU B C 1
ATOM 3030 O O . LEU B 1 125 ? 5.336 6.074 -14.789 1 98.94 125 LEU B O 1
ATOM 3034 N N . LEU B 1 126 ? 5.48 7.605 -13.156 1 98.94 126 LEU B N 1
ATOM 3035 C CA . LEU B 1 126 ? 4.062 7.945 -13.234 1 98.94 126 LEU B CA 1
ATOM 3036 C C . LEU B 1 126 ? 3.734 8.602 -14.57 1 98.94 126 LEU B C 1
ATOM 3038 O O . LEU B 1 126 ? 2.619 8.453 -15.078 1 98.94 126 LEU B O 1
ATOM 3042 N N . ARG B 1 127 ? 4.656 9.273 -15.164 1 98.75 127 ARG B N 1
ATOM 3043 C CA . ARG B 1 127 ? 4.461 9.898 -16.469 1 98.75 127 ARG B CA 1
ATOM 3044 C C . ARG B 1 127 ? 4.59 8.875 -17.594 1 98.75 127 ARG B C 1
ATOM 3046 O O . ARG B 1 127 ? 4.496 9.227 -18.766 1 98.75 127 ARG B O 1
ATOM 3053 N N . GLY B 1 128 ? 4.918 7.625 -17.281 1 98.81 128 GLY B N 1
ATOM 3054 C CA . GLY B 1 128 ? 5.008 6.566 -18.266 1 98.81 128 GLY B CA 1
ATOM 3055 C C . GLY B 1 128 ? 6.383 6.465 -18.906 1 98.81 128 GLY B C 1
ATOM 3056 O O . GLY B 1 128 ? 6.555 5.773 -19.922 1 98.81 128 GLY B O 1
ATOM 3057 N N . GLU B 1 129 ? 7.383 7.109 -18.328 1 98.88 129 GLU B N 1
ATOM 3058 C CA . GLU B 1 129 ? 8.734 7.098 -18.875 1 98.88 129 GLU B CA 1
ATOM 3059 C C . GLU B 1 129 ? 9.492 5.84 -18.438 1 98.88 129 GLU B C 1
ATOM 3061 O O . GLU B 1 129 ? 9.133 5.203 -17.453 1 98.88 129 GLU B O 1
ATOM 3066 N N . THR B 1 130 ? 10.469 5.414 -19.281 1 98.88 130 THR B N 1
ATOM 3067 C CA . THR B 1 130 ? 11.492 4.488 -18.812 1 98.88 130 THR B CA 1
ATOM 3068 C C . THR B 1 130 ? 12.547 5.219 -17.984 1 98.88 130 THR B C 1
ATOM 3070 O O . THR B 1 130 ? 13.203 6.137 -18.484 1 98.88 130 THR B O 1
ATOM 3073 N N . VAL B 1 131 ? 12.734 4.852 -16.75 1 98.88 131 VAL B N 1
ATOM 3074 C CA . VAL B 1 131 ? 13.578 5.625 -15.844 1 98.88 131 VAL B CA 1
ATOM 3075 C C . VAL B 1 131 ? 14.867 4.859 -15.555 1 98.88 131 VAL B C 1
ATOM 3077 O O . VAL B 1 131 ? 14.836 3.658 -15.281 1 98.88 131 VAL B O 1
ATOM 3080 N N . THR B 1 132 ? 15.961 5.445 -15.695 1 98.88 132 THR B N 1
ATOM 3081 C CA . THR B 1 132 ? 17.281 5.035 -15.234 1 98.88 132 THR B CA 1
ATOM 3082 C C . THR B 1 132 ? 17.906 6.125 -14.367 1 98.88 132 THR B C 1
ATOM 3084 O O . THR B 1 132 ? 17.938 7.297 -14.75 1 98.88 132 THR B O 1
ATOM 3087 N N . LEU B 1 133 ? 18.234 5.793 -13.211 1 98.75 133 LEU B N 1
ATOM 3088 C CA . LEU B 1 133 ? 18.875 6.703 -12.273 1 98.75 133 LEU B CA 1
ATOM 3089 C C . LEU B 1 133 ? 19.906 5.969 -11.43 1 98.75 133 LEU B C 1
ATOM 3091 O O . LEU B 1 133 ? 19.594 4.969 -10.781 1 98.75 133 LEU B O 1
ATOM 3095 N N . ASN B 1 134 ? 21.078 6.332 -11.531 1 98.31 134 ASN B N 1
ATOM 3096 C CA . ASN B 1 134 ? 22.156 5.906 -10.633 1 98.31 134 ASN B CA 1
ATOM 3097 C C . ASN B 1 134 ? 22.578 7.027 -9.688 1 98.31 134 ASN B C 1
ATOM 3099 O O . ASN B 1 134 ? 23.578 7.695 -9.922 1 98.31 134 ASN B O 1
ATOM 3103 N N . GLY B 1 135 ? 21.734 7.16 -8.68 1 98.56 135 GLY B N 1
ATOM 3104 C CA . GLY B 1 135 ? 21.922 8.273 -7.766 1 98.56 135 GLY B CA 1
ATOM 3105 C C . GLY B 1 135 ? 22.797 7.922 -6.574 1 98.56 135 GLY B C 1
ATOM 3106 O O . GLY B 1 135 ? 23.438 6.871 -6.559 1 98.56 135 GLY B O 1
ATOM 3107 N N . ARG B 1 136 ? 22.875 8.852 -5.598 1 98.25 136 ARG B N 1
ATOM 3108 C CA . ARG B 1 136 ? 23.609 8.648 -4.352 1 98.25 136 ARG B CA 1
ATOM 3109 C C . ARG B 1 136 ? 22.906 7.625 -3.467 1 98.25 136 ARG B C 1
ATOM 3111 O O . ARG B 1 136 ? 23.562 6.812 -2.809 1 98.25 136 ARG B O 1
ATOM 3118 N N . GLU B 1 137 ? 21.547 7.691 -3.432 1 98.62 137 GLU B N 1
ATOM 3119 C CA . GLU B 1 137 ? 20.766 6.883 -2.5 1 98.62 137 GLU B CA 1
ATOM 3120 C C . GLU B 1 137 ? 19.875 5.887 -3.244 1 98.62 137 GLU B C 1
ATOM 3122 O O . GLU B 1 137 ? 19.484 4.855 -2.691 1 98.62 137 GLU B O 1
ATOM 3127 N N . VAL B 1 138 ? 19.516 6.191 -4.566 1 98.75 138 VAL B N 1
ATOM 3128 C CA . VAL B 1 138 ? 18.547 5.398 -5.312 1 98.75 138 VAL B CA 1
ATOM 3129 C C . VAL B 1 138 ? 19.188 4.883 -6.602 1 98.75 138 VAL B C 1
ATOM 3131 O O . VAL B 1 138 ? 19.906 5.613 -7.277 1 98.75 138 VAL B O 1
ATOM 3134 N N . CYS B 1 139 ? 18.906 3.633 -6.836 1 98.44 139 CYS B N 1
ATOM 3135 C CA . CYS B 1 139 ? 19.297 3.027 -8.102 1 98.44 139 CYS B CA 1
ATOM 3136 C C . CYS B 1 139 ? 18.094 2.445 -8.828 1 98.44 139 CYS B C 1
ATOM 3138 O O . CYS B 1 139 ? 17.312 1.689 -8.242 1 98.44 139 CYS B O 1
ATOM 3140 N N . ILE B 1 140 ? 17.891 2.826 -10.023 1 98.75 140 ILE B N 1
ATOM 3141 C CA . ILE B 1 140 ? 16.875 2.328 -10.938 1 98.75 140 ILE B CA 1
ATOM 3142 C C . ILE B 1 140 ? 17.484 2.123 -12.32 1 98.75 140 ILE B C 1
ATOM 3144 O O . ILE B 1 140 ? 18.109 3.031 -12.875 1 98.75 140 ILE B O 1
ATOM 3148 N N . ASP B 1 141 ? 17.297 0.962 -12.836 1 98.75 141 ASP B N 1
ATOM 3149 C CA . ASP B 1 141 ? 17.891 0.644 -14.133 1 98.75 141 ASP B CA 1
ATOM 3150 C C . ASP B 1 141 ? 16.812 0.219 -15.133 1 98.75 141 ASP B C 1
ATOM 3152 O O . ASP B 1 141 ? 16.516 -0.969 -15.258 1 98.75 141 ASP B O 1
ATOM 3156 N N . GLY B 1 142 ? 16.281 1.093 -15.867 1 98.75 142 GLY B N 1
ATOM 3157 C CA . GLY B 1 142 ? 15.422 0.825 -17 1 98.75 142 GLY B CA 1
ATOM 3158 C C . GLY B 1 142 ? 14.062 0.279 -16.609 1 98.75 142 GLY B C 1
ATOM 3159 O O . GLY B 1 142 ? 13.609 -0.729 -17.141 1 98.75 142 GLY B O 1
ATOM 3160 N N . VAL B 1 143 ? 13.383 0.925 -15.711 1 98.88 143 VAL B N 1
ATOM 3161 C CA . VAL B 1 143 ? 12.07 0.476 -15.258 1 98.88 143 VAL B CA 1
ATOM 3162 C C . VAL B 1 143 ? 10.984 1.355 -15.875 1 98.88 143 VAL B C 1
ATOM 3164 O O . VAL B 1 143 ? 11.156 2.568 -16.016 1 98.88 143 VAL B O 1
ATOM 3167 N N . ARG B 1 144 ? 9.961 0.79 -16.328 1 98.88 144 ARG B N 1
ATOM 3168 C CA . ARG B 1 144 ? 8.781 1.471 -16.844 1 98.88 144 ARG B CA 1
ATOM 3169 C C . ARG B 1 144 ? 7.496 0.819 -16.328 1 98.88 144 ARG B C 1
ATOM 3171 O O . ARG B 1 144 ? 7.414 -0.406 -16.234 1 98.88 144 ARG B O 1
ATOM 3178 N N . LEU B 1 145 ? 6.531 1.617 -16.047 1 98.88 145 LEU B N 1
ATOM 3179 C CA . LEU B 1 145 ? 5.25 1.063 -15.617 1 98.88 145 LEU B CA 1
ATOM 3180 C C . LEU B 1 145 ? 4.48 0.51 -16.812 1 98.88 145 LEU B C 1
ATOM 3182 O O . LEU B 1 145 ? 4.477 1.113 -17.891 1 98.88 145 LEU B O 1
ATOM 3186 N N . VAL B 1 146 ? 3.787 -0.56 -16.609 1 98.81 146 VAL B N 1
ATOM 3187 C CA . VAL B 1 146 ? 2.93 -1.162 -17.625 1 98.81 146 VAL B CA 1
ATOM 3188 C C . VAL B 1 146 ? 1.609 -0.398 -17.719 1 98.81 146 VAL B C 1
ATOM 3190 O O . VAL B 1 146 ? 1.041 -0.244 -18.797 1 98.81 146 VAL B O 1
ATOM 3193 N N . HIS B 1 147 ? 1.129 0.068 -16.516 1 98.5 147 HIS B N 1
ATOM 3194 C CA . HIS B 1 147 ? -0.137 0.787 -16.422 1 98.5 147 HIS B CA 1
ATOM 3195 C C . HIS B 1 147 ? 0.062 2.186 -15.844 1 98.5 147 HIS B C 1
ATOM 3197 O O . HIS B 1 147 ? -0.459 2.5 -14.773 1 98.5 147 HIS B O 1
ATOM 3203 N N . PRO B 1 148 ? 0.763 3.055 -16.547 1 98.62 148 PRO B N 1
ATOM 3204 C CA . PRO B 1 148 ? 0.863 4.418 -16.031 1 98.62 148 PRO B CA 1
ATOM 3205 C C . PRO B 1 148 ? -0.497 5.102 -15.898 1 98.62 148 PRO B C 1
ATOM 3207 O O . PRO B 1 148 ? -1.429 4.777 -16.641 1 98.62 148 PRO B O 1
ATOM 3210 N N . PRO B 1 149 ? -0.612 5.977 -14.977 1 98.5 149 PRO B N 1
ATOM 3211 C CA . PRO B 1 149 ? -1.912 6.621 -14.781 1 98.5 149 PRO B CA 1
ATOM 3212 C C . PRO B 1 149 ? -2.289 7.551 -15.938 1 98.5 149 PRO B C 1
ATOM 3214 O O . PRO B 1 149 ? -1.409 8.086 -16.625 1 98.5 149 PRO B O 1
ATOM 3217 N N . VAL B 1 150 ? -3.578 7.719 -16.125 1 97.25 150 VAL B N 1
ATOM 3218 C CA . VAL B 1 150 ? -4.109 8.656 -17.094 1 97.25 150 VAL B CA 1
ATOM 3219 C C . VAL B 1 150 ? -3.918 10.086 -16.594 1 97.25 150 VAL B C 1
ATOM 3221 O O . VAL B 1 150 ? -3.551 10.977 -17.375 1 97.25 150 VAL B O 1
ATOM 3224 N N . ALA B 1 151 ? -4.195 10.312 -15.375 1 98 151 ALA B N 1
ATOM 3225 C CA . ALA B 1 151 ? -3.93 11.57 -14.672 1 98 151 ALA B CA 1
ATOM 3226 C C . ALA B 1 151 ? -2.842 11.391 -13.617 1 98 151 ALA B C 1
ATOM 3228 O O . ALA B 1 151 ? -3.066 10.742 -12.586 1 98 151 ALA B O 1
ATOM 3229 N N . VAL B 1 152 ? -1.71 11.992 -13.844 1 98.69 152 VAL B N 1
ATOM 3230 C CA . VAL B 1 152 ? -0.587 11.867 -12.922 1 98.69 152 VAL B CA 1
ATOM 3231 C C . VAL B 1 152 ? -0.912 12.586 -11.609 1 98.69 152 VAL B C 1
ATOM 3233 O O . VAL B 1 152 ? -1.219 13.773 -11.609 1 98.69 152 VAL B O 1
ATOM 3236 N N . PRO B 1 153 ? -0.881 11.844 -10.523 1 98.81 153 PRO B N 1
ATOM 3237 C CA . PRO B 1 153 ? -1.132 12.539 -9.25 1 98.81 153 PRO B CA 1
ATOM 3238 C C . PRO B 1 153 ? -0.02 13.516 -8.883 1 98.81 153 PRO B C 1
ATOM 3240 O O . PRO B 1 153 ? 1.156 13.25 -9.141 1 98.81 153 PRO B O 1
ATOM 3243 N N . PRO B 1 154 ? -0.389 14.688 -8.289 1 98.75 154 PRO B N 1
ATOM 3244 C CA . PRO B 1 154 ? 0.65 15.594 -7.785 1 98.75 154 PRO B CA 1
ATOM 3245 C C . PRO B 1 154 ? 1.532 14.938 -6.723 1 98.75 154 PRO B C 1
ATOM 3247 O O . PRO B 1 154 ? 1.036 14.188 -5.883 1 98.75 154 PRO B O 1
ATOM 3250 N N . ILE B 1 155 ? 2.785 15.195 -6.828 1 98.88 155 ILE B N 1
ATOM 3251 C CA . ILE B 1 155 ? 3.752 14.812 -5.801 1 98.88 155 ILE B CA 1
ATOM 3252 C C . ILE B 1 155 ? 4.109 16.031 -4.953 1 98.88 155 ILE B C 1
ATOM 3254 O O . ILE B 1 155 ? 4.633 17.031 -5.469 1 98.88 155 ILE B O 1
ATOM 3258 N N . VAL B 1 156 ? 3.803 15.961 -3.695 1 98.94 156 VAL B N 1
ATOM 3259 C CA . VAL B 1 156 ? 4.129 17.047 -2.773 1 98.94 156 VAL B CA 1
ATOM 3260 C C . VAL B 1 156 ? 5.105 16.547 -1.711 1 98.94 156 VAL B C 1
ATOM 3262 O O . VAL B 1 156 ? 5.348 15.336 -1.6 1 98.94 156 VAL B O 1
ATOM 3265 N N . THR B 1 157 ? 5.738 17.469 -0.993 1 98.94 157 THR B N 1
ATOM 3266 C CA . THR B 1 157 ? 6.723 17.062 0.002 1 98.94 157 THR B CA 1
ATOM 3267 C C . THR B 1 157 ? 6.375 17.641 1.373 1 98.94 157 THR B C 1
ATOM 3269 O O . THR B 1 157 ? 5.906 18.766 1.476 1 98.94 157 THR B O 1
ATOM 3272 N N . GLY B 1 158 ? 6.41 16.812 2.387 1 98.69 158 GLY B N 1
ATOM 3273 C CA . GLY B 1 158 ? 6.398 17.297 3.762 1 98.69 158 GLY B CA 1
ATOM 3274 C C . GLY B 1 158 ? 7.785 17.578 4.309 1 98.69 158 GLY B C 1
ATOM 3275 O O . GLY B 1 158 ? 8.5 16.656 4.699 1 98.69 158 GLY B O 1
ATOM 3276 N N . VAL B 1 159 ? 8.172 18.844 4.367 1 98.25 159 VAL B N 1
ATOM 3277 C CA . VAL B 1 159 ? 9.531 19.219 4.75 1 98.25 159 VAL B CA 1
ATOM 3278 C C . VAL B 1 159 ? 9.5 20.5 5.562 1 98.25 159 VAL B C 1
ATOM 3280 O O . VAL B 1 159 ? 8.516 21.25 5.52 1 98.25 159 VAL B O 1
ATOM 3283 N N . VAL B 1 160 ? 10.516 20.797 6.305 1 94.94 160 VAL B N 1
ATOM 3284 C CA . VAL B 1 160 ? 10.484 21.906 7.25 1 94.94 160 VAL B CA 1
ATOM 3285 C C . VAL B 1 160 ? 11.688 22.812 7.02 1 94.94 160 VAL B C 1
ATOM 3287 O O . VAL B 1 160 ? 11.539 24.047 6.961 1 94.94 160 VAL B O 1
ATOM 3290 N N . ARG B 1 161 ? 12.961 22.297 6.832 1 96.25 161 ARG B N 1
ATOM 3291 C CA . ARG B 1 161 ? 14.195 23.078 6.848 1 96.25 161 ARG B CA 1
ATOM 3292 C C . ARG B 1 161 ? 14.438 23.75 5.5 1 96.25 161 ARG B C 1
ATOM 3294 O O . ARG B 1 161 ? 13.961 23.266 4.469 1 96.25 161 ARG B O 1
ATOM 3301 N N . PRO B 1 162 ? 15.164 24.812 5.516 1 97.88 162 PRO B N 1
ATOM 3302 C CA . PRO B 1 162 ? 15.352 25.625 4.312 1 97.88 162 PRO B CA 1
ATOM 3303 C C . PRO B 1 162 ? 15.828 24.812 3.113 1 97.88 162 PRO B C 1
ATOM 3305 O O . PRO B 1 162 ? 15.281 24.953 2.016 1 97.88 162 PRO B O 1
ATOM 3308 N N . ARG B 1 163 ? 16.875 24.016 3.273 1 97.88 163 ARG B N 1
ATOM 3309 C CA . ARG B 1 163 ? 17.422 23.25 2.152 1 97.88 163 ARG B CA 1
ATOM 3310 C C . ARG B 1 163 ? 16.359 22.312 1.576 1 97.88 163 ARG B C 1
ATOM 3312 O O . ARG B 1 163 ? 16.281 22.141 0.359 1 97.88 163 ARG B O 1
ATOM 3319 N N . SER B 1 164 ? 15.547 21.688 2.447 1 98.69 164 SER B N 1
ATOM 3320 C CA . SER B 1 164 ? 14.492 20.781 1.999 1 98.69 164 SER B CA 1
ATOM 3321 C C . SER B 1 164 ? 13.344 21.547 1.352 1 98.69 164 SER B C 1
ATOM 3323 O O . SER B 1 164 ? 12.711 21.062 0.419 1 98.69 164 SER B O 1
ATOM 3325 N N . LEU B 1 165 ? 13.094 22.734 1.874 1 98.81 165 LEU B N 1
ATOM 3326 C CA . LEU B 1 165 ? 12.078 23.578 1.261 1 98.81 165 LEU B CA 1
ATOM 3327 C C . LEU B 1 165 ? 12.5 24 -0.143 1 98.81 165 LEU B C 1
ATOM 3329 O O . LEU B 1 165 ? 11.672 24.031 -1.061 1 98.81 165 LEU B O 1
ATOM 3333 N N . GLU B 1 166 ? 13.719 24.344 -0.29 1 98.88 166 GLU B N 1
ATOM 3334 C CA . GLU B 1 166 ? 14.234 24.688 -1.613 1 98.88 166 GLU B CA 1
ATOM 3335 C C . GLU B 1 166 ? 14.18 23.484 -2.553 1 98.88 166 GLU B C 1
ATOM 3337 O O . GLU B 1 166 ? 13.82 23.625 -3.723 1 98.88 166 GLU B O 1
ATOM 3342 N N . LEU B 1 167 ? 14.531 22.312 -2.035 1 98.81 167 LEU B N 1
ATOM 3343 C CA . LEU B 1 167 ? 14.398 21.078 -2.812 1 98.81 167 LEU B CA 1
ATOM 3344 C C . LEU B 1 167 ? 12.961 20.875 -3.27 1 98.81 167 LEU B C 1
ATOM 3346 O O . LEU B 1 167 ? 12.719 20.516 -4.426 1 98.81 167 LEU B O 1
ATOM 3350 N N . SER B 1 168 ? 12.039 21.062 -2.361 1 98.88 168 SER B N 1
ATOM 3351 C CA . SER B 1 168 ? 10.625 20.953 -2.693 1 98.88 168 SER B CA 1
ATOM 3352 C C . SER B 1 168 ? 10.258 21.859 -3.863 1 98.88 168 SER B C 1
ATOM 3354 O O . SER B 1 168 ? 9.594 21.422 -4.809 1 98.88 168 SER B O 1
ATOM 3356 N N . GLY B 1 169 ? 10.68 23.078 -3.744 1 98.81 169 GLY B N 1
ATOM 3357 C CA . GLY B 1 169 ? 10.414 24.031 -4.816 1 98.81 169 GLY B CA 1
ATOM 3358 C C . GLY B 1 169 ? 10.953 23.562 -6.16 1 98.81 169 GLY B C 1
ATOM 3359 O O . GLY B 1 169 ? 10.359 23.844 -7.203 1 98.81 169 GLY B O 1
ATOM 3360 N N . ARG B 1 170 ? 12.047 22.891 -6.125 1 98.5 170 ARG B N 1
ATOM 3361 C CA . ARG B 1 170 ? 12.742 22.484 -7.34 1 98.5 170 ARG B CA 1
ATOM 3362 C C . ARG B 1 170 ? 12.07 21.281 -7.984 1 98.5 170 ARG B C 1
ATOM 3364 O O . ARG B 1 170 ? 11.977 21.203 -9.211 1 98.5 170 ARG B O 1
ATOM 3371 N N . VAL B 1 171 ? 11.492 20.359 -7.184 1 98.5 171 VAL B N 1
ATOM 3372 C CA . VAL B 1 171 ? 11.203 19.078 -7.812 1 98.5 171 VAL B CA 1
ATOM 3373 C C . VAL B 1 171 ? 9.75 18.688 -7.555 1 98.5 171 VAL B C 1
ATOM 3375 O O . VAL B 1 171 ? 9.211 17.781 -8.203 1 98.5 171 VAL B O 1
ATOM 3378 N N . ALA B 1 172 ? 9.086 19.266 -6.582 1 98.75 172 ALA B N 1
ATOM 3379 C CA . ALA B 1 172 ? 7.762 18.812 -6.184 1 98.75 172 ALA B CA 1
ATOM 3380 C C . ALA B 1 172 ? 6.672 19.719 -6.742 1 98.75 172 ALA B C 1
ATOM 3382 O O . ALA B 1 172 ? 6.949 20.844 -7.164 1 98.75 172 ALA B O 1
ATOM 3383 N N . ASP B 1 173 ? 5.469 19.234 -6.754 1 98.69 173 ASP B N 1
ATOM 3384 C CA . ASP B 1 173 ? 4.305 19.984 -7.203 1 98.69 173 ASP B CA 1
ATOM 3385 C C . ASP B 1 173 ? 3.725 20.828 -6.066 1 98.69 173 ASP B C 1
ATOM 3387 O O . ASP B 1 173 ? 2.904 21.719 -6.301 1 98.69 173 ASP B O 1
ATOM 3391 N N . GLY B 1 174 ? 4.133 20.578 -4.863 1 98.88 174 GLY B N 1
ATOM 3392 C CA . GLY B 1 174 ? 3.646 21.281 -3.684 1 98.88 174 GLY B CA 1
ATOM 3393 C C . GLY B 1 174 ? 4.418 20.938 -2.424 1 98.88 174 GLY B C 1
ATOM 3394 O O . GLY B 1 174 ? 5.316 20.094 -2.453 1 98.88 174 GLY B O 1
ATOM 3395 N N . THR B 1 175 ? 4.121 21.609 -1.372 1 98.94 175 THR B N 1
ATOM 3396 C CA . THR B 1 175 ? 4.777 21.422 -0.083 1 98.94 175 THR B CA 1
ATOM 3397 C C . THR B 1 175 ? 3.752 21.359 1.045 1 98.94 175 THR B C 1
ATOM 3399 O O . THR B 1 175 ? 2.811 22.156 1.077 1 98.94 175 THR B O 1
ATOM 3402 N N . ILE B 1 176 ? 3.887 20.391 1.9 1 98.94 176 ILE B N 1
ATOM 3403 C CA . ILE B 1 176 ? 3.086 20.266 3.111 1 98.94 176 ILE B CA 1
ATOM 3404 C C . ILE B 1 176 ? 3.826 20.891 4.289 1 98.94 176 ILE B C 1
ATOM 3406 O O . ILE B 1 176 ? 4.969 20.531 4.578 1 98.94 176 ILE B O 1
ATOM 3410 N N . ILE B 1 177 ? 3.191 21.797 4.953 1 98.69 177 ILE B N 1
ATOM 3411 C CA . ILE B 1 177 ? 3.73 22.438 6.145 1 98.69 177 ILE B CA 1
ATOM 3412 C C . ILE B 1 177 ? 3.033 21.891 7.387 1 98.69 177 ILE B C 1
ATOM 3414 O O . ILE B 1 177 ? 1.803 21.797 7.43 1 98.69 177 ILE B O 1
ATOM 3418 N N . ALA B 1 178 ? 3.791 21.547 8.406 1 97.75 178 ALA B N 1
ATOM 3419 C CA . ALA B 1 178 ? 3.307 20.859 9.602 1 97.75 178 ALA B CA 1
ATOM 3420 C C . ALA B 1 178 ? 2.424 21.781 10.438 1 97.75 178 ALA B C 1
ATOM 3422 O O . ALA B 1 178 ? 2.445 23 10.266 1 97.75 178 ALA B O 1
ATOM 3423 N N . GLU B 1 179 ? 1.737 21.203 11.32 1 98 179 GLU B N 1
ATOM 3424 C CA . GLU B 1 179 ? 0.853 21.922 12.234 1 98 179 GLU B CA 1
ATOM 3425 C C . GLU B 1 179 ? 1.621 22.953 13.039 1 98 179 GLU B C 1
ATOM 3427 O O . GLU B 1 179 ? 2.805 22.781 13.336 1 98 179 GLU B O 1
ATOM 3432 N N . GLY B 1 180 ? 0.939 23.984 13.406 1 98.19 180 GLY B N 1
ATOM 3433 C CA . GLY B 1 180 ? 1.504 24.984 14.297 1 98.19 180 GLY B CA 1
ATOM 3434 C C . GLY B 1 180 ? 2.094 26.188 13.562 1 98.19 180 GLY B C 1
ATOM 3435 O O . GLY B 1 180 ? 2.346 27.219 14.172 1 98.19 180 GLY B O 1
ATOM 3436 N N . ASN B 1 181 ? 2.365 26.031 12.328 1 98.12 181 ASN B N 1
ATOM 3437 C CA . ASN B 1 181 ? 2.883 27.125 11.516 1 98.12 181 ASN B CA 1
ATOM 3438 C C . ASN B 1 181 ? 1.767 28.062 11.055 1 98.12 181 ASN B C 1
ATOM 3440 O O . ASN B 1 181 ? 0.765 27.609 10.5 1 98.12 181 ASN B O 1
ATOM 3444 N N . GLY B 1 182 ? 1.963 29.359 11.344 1 97.88 182 GLY B N 1
ATOM 3445 C CA . GLY B 1 182 ? 1.006 30.375 10.938 1 97.88 182 GLY B CA 1
ATOM 3446 C C . GLY B 1 182 ? 1.453 31.172 9.727 1 97.88 182 GLY B C 1
ATOM 3447 O O . GLY B 1 182 ? 2.338 30.734 8.984 1 97.88 182 GLY B O 1
ATOM 3448 N N . PRO B 1 183 ? 0.752 32.312 9.516 1 98.19 183 PRO B N 1
ATOM 3449 C CA . PRO B 1 183 ? 0.984 33.094 8.297 1 98.19 183 PRO B CA 1
ATOM 3450 C C . PRO B 1 183 ? 2.445 33.5 8.141 1 98.19 183 PRO B C 1
ATOM 3452 O O . PRO B 1 183 ? 2.996 33.438 7.039 1 98.19 183 PRO B O 1
ATOM 3455 N N . ALA B 1 184 ? 3.07 33.875 9.195 1 97.06 184 ALA B N 1
ATOM 3456 C CA . ALA B 1 184 ? 4.457 34.344 9.102 1 97.06 184 ALA B CA 1
ATOM 3457 C C . ALA B 1 184 ? 5.379 33.188 8.68 1 97.06 184 ALA B C 1
ATOM 3459 O O . ALA B 1 184 ? 6.242 33.375 7.816 1 97.06 184 ALA B O 1
ATOM 3460 N N . GLN B 1 185 ? 5.215 32.062 9.336 1 97.19 185 GLN B N 1
ATOM 3461 C CA . GLN B 1 185 ? 6.023 30.891 9 1 97.19 185 GLN B CA 1
ATOM 3462 C C . GLN B 1 185 ? 5.762 30.438 7.57 1 97.19 185 GLN B C 1
ATOM 3464 O O . GLN B 1 185 ? 6.676 29.969 6.883 1 97.19 185 GLN B O 1
ATOM 3469 N N . LEU B 1 186 ? 4.492 30.516 7.121 1 98.06 186 LEU B N 1
ATOM 3470 C CA . LEU B 1 186 ? 4.156 30.156 5.746 1 98.06 186 LEU B CA 1
ATOM 3471 C C . LEU B 1 186 ? 4.883 31.062 4.754 1 98.06 186 LEU B C 1
ATOM 3473 O O . LEU B 1 186 ? 5.414 30.594 3.748 1 98.06 186 LEU B O 1
ATOM 3477 N N . ALA B 1 187 ? 4.867 32.344 5.023 1 97.44 187 ALA B N 1
ATOM 3478 C CA . ALA B 1 187 ? 5.559 33.312 4.156 1 97.44 187 ALA B CA 1
ATOM 3479 C C . ALA B 1 187 ? 7.051 32.969 4.07 1 97.44 187 ALA B C 1
ATOM 3481 O O . ALA B 1 187 ? 7.641 33.031 2.988 1 97.44 187 ALA B O 1
ATOM 3482 N N . ASP B 1 188 ? 7.609 32.656 5.207 1 97.44 188 ASP B N 1
ATOM 3483 C CA . ASP B 1 188 ? 9.016 32.281 5.25 1 97.44 188 ASP B CA 1
ATOM 3484 C C . ASP B 1 188 ? 9.273 31.031 4.418 1 97.44 188 ASP B C 1
ATOM 3486 O O . ASP B 1 188 ? 10.234 30.984 3.643 1 97.44 188 ASP B O 1
ATOM 3490 N N . ALA B 1 189 ? 8.445 30.016 4.637 1 98.25 189 ALA B N 1
ATOM 3491 C CA . ALA B 1 189 ? 8.578 28.766 3.891 1 98.25 189 ALA B CA 1
ATOM 3492 C C . ALA B 1 189 ? 8.477 29.016 2.387 1 98.25 189 ALA B C 1
ATOM 3494 O O . ALA B 1 189 ? 9.273 28.469 1.61 1 98.25 189 ALA B O 1
ATOM 3495 N N . LEU B 1 190 ? 7.527 29.844 1.998 1 98.12 190 LEU B N 1
ATOM 3496 C CA . LEU B 1 190 ? 7.328 30.156 0.586 1 98.12 190 LEU B CA 1
ATOM 3497 C C . LEU B 1 190 ? 8.562 30.828 0 1 98.12 190 LEU B C 1
ATOM 3499 O O . LEU B 1 190 ? 8.891 30.625 -1.169 1 98.12 190 LEU B O 1
ATOM 3503 N N . GLY B 1 191 ? 9.18 31.672 0.794 1 98.19 191 GLY B N 1
ATOM 3504 C CA . GLY B 1 191 ? 10.422 32.281 0.349 1 98.19 191 GLY B CA 1
ATOM 3505 C C . GLY B 1 191 ? 11.469 31.266 -0.06 1 98.19 191 GLY B C 1
ATOM 3506 O O . GLY B 1 191 ? 12.078 31.391 -1.128 1 98.19 191 GLY B O 1
ATOM 3507 N N . HIS B 1 192 ? 11.719 30.25 0.764 1 98.62 192 HIS B N 1
ATOM 3508 C CA . HIS B 1 192 ? 12.68 29.203 0.472 1 98.62 192 HIS B CA 1
ATOM 3509 C C . HIS B 1 192 ? 12.242 28.359 -0.726 1 98.62 192 HIS B C 1
ATOM 3511 O O . HIS B 1 192 ? 13.055 28.031 -1.586 1 98.62 192 HIS B O 1
ATOM 3517 N N . ILE B 1 193 ? 10.945 28.047 -0.785 1 98.81 193 ILE B N 1
ATOM 3518 C CA . ILE B 1 193 ? 10.383 27.25 -1.863 1 98.81 193 ILE B CA 1
ATOM 3519 C C . ILE B 1 193 ? 10.594 27.953 -3.201 1 98.81 193 ILE B C 1
ATOM 3521 O O . ILE B 1 193 ? 11.016 27.328 -4.18 1 98.81 193 ILE B O 1
ATOM 3525 N N . ARG B 1 194 ? 10.359 29.234 -3.217 1 98.38 194 ARG B N 1
ATOM 3526 C CA . ARG B 1 194 ? 10.539 30.031 -4.426 1 98.38 194 ARG B CA 1
ATOM 3527 C C . ARG B 1 194 ? 12.008 30.109 -4.82 1 98.38 194 ARG B C 1
ATOM 3529 O O . ARG B 1 194 ? 12.344 30.078 -6.004 1 98.38 194 ARG B O 1
ATOM 3536 N N . ARG B 1 195 ? 12.844 30.203 -3.869 1 98.31 195 ARG B N 1
ATOM 3537 C CA . ARG B 1 195 ? 14.281 30.203 -4.137 1 98.31 195 ARG B CA 1
ATOM 3538 C C . ARG B 1 195 ? 14.703 28.891 -4.801 1 98.31 195 ARG B C 1
ATOM 3540 O O . ARG B 1 195 ? 15.641 28.875 -5.605 1 98.31 195 ARG B O 1
ATOM 3547 N N . GLY B 1 196 ? 13.977 27.875 -4.484 1 98.31 196 GLY B N 1
ATOM 3548 C CA . 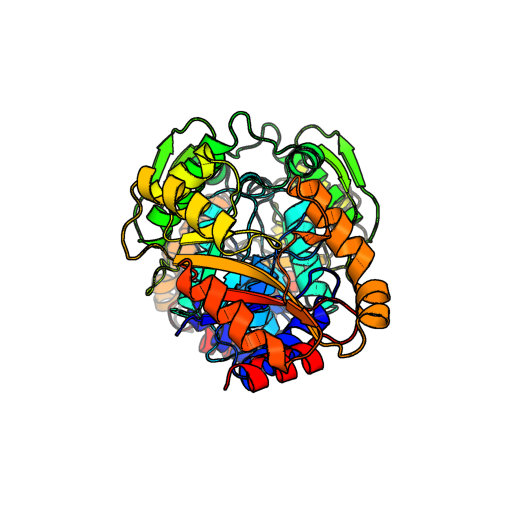GLY B 1 196 ? 14.242 26.578 -5.086 1 98.31 196 GLY B CA 1
ATOM 3549 C C . GLY B 1 196 ? 13.766 26.469 -6.523 1 98.31 196 GLY B C 1
ATOM 3550 O O . GLY B 1 196 ? 14.086 25.516 -7.223 1 98.31 196 GLY B O 1
ATOM 3551 N N . GLY B 1 197 ? 12.883 27.359 -6.918 1 97.94 197 GLY B N 1
ATOM 3552 C CA . GLY B 1 197 ? 12.461 27.391 -8.312 1 97.94 197 GLY B CA 1
ATOM 3553 C C . GLY B 1 197 ? 10.969 27.172 -8.492 1 97.94 197 GLY B C 1
ATOM 3554 O O . GLY B 1 197 ? 10.484 27.062 -9.617 1 97.94 197 GLY B O 1
ATOM 3555 N N . ALA B 1 198 ? 10.273 27.125 -7.383 1 96.81 198 ALA B N 1
ATOM 3556 C CA . ALA B 1 198 ? 8.828 26.922 -7.48 1 96.81 198 ALA B CA 1
ATOM 3557 C C . A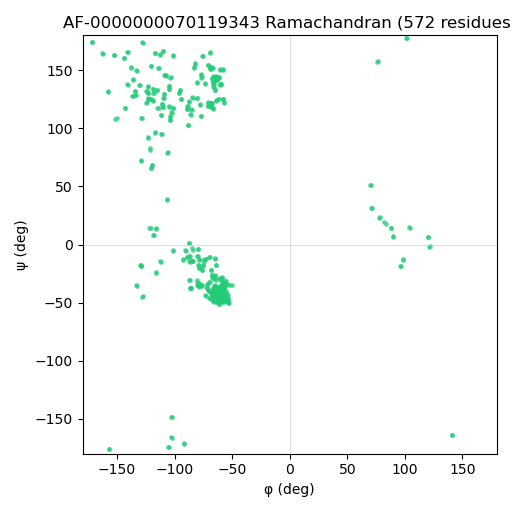LA B 1 198 ? 8.156 28.062 -8.242 1 96.81 198 ALA B C 1
ATOM 3559 O O . ALA B 1 198 ? 8.531 29.219 -8.086 1 96.81 198 ALA B O 1
ATOM 3560 N N . THR B 1 199 ? 7.148 27.672 -9 1 91.38 199 THR B N 1
ATOM 3561 C CA . THR B 1 199 ? 6.336 28.641 -9.727 1 91.38 199 THR B CA 1
ATOM 3562 C C . THR B 1 199 ? 4.977 28.812 -9.055 1 91.38 199 THR B C 1
ATOM 3564 O O . THR B 1 199 ? 4.734 28.281 -7.977 1 91.38 199 THR B O 1
ATOM 3567 N N . GLY B 1 200 ? 4.078 29.609 -9.727 1 88.69 200 GLY B N 1
ATOM 3568 C CA . GLY B 1 200 ? 2.756 29.891 -9.188 1 88.69 200 GLY B CA 1
ATOM 3569 C C . GLY B 1 200 ? 1.883 28.656 -9.078 1 88.69 200 GLY B C 1
ATOM 3570 O O . GLY B 1 200 ? 0.885 28.656 -8.352 1 88.69 200 GLY B O 1
ATOM 3571 N N . GLY B 1 201 ? 2.229 27.531 -9.648 1 94.12 201 GLY B N 1
ATOM 3572 C CA . GLY B 1 201 ? 1.439 26.312 -9.609 1 94.12 201 GLY B CA 1
ATOM 3573 C C . GLY B 1 201 ? 1.794 25.406 -8.445 1 94.12 201 GLY B C 1
ATOM 3574 O O . GLY B 1 201 ? 1.116 24.406 -8.195 1 94.12 201 GLY B O 1
ATOM 3575 N N . HIS B 1 202 ? 2.803 25.766 -7.688 1 98.31 202 HIS B N 1
ATOM 3576 C CA . HIS B 1 202 ? 3.225 24.984 -6.527 1 98.31 202 HIS B CA 1
ATOM 3577 C C . HIS B 1 202 ? 2.213 25.094 -5.395 1 98.31 202 HIS B C 1
ATOM 3579 O O . HIS B 1 202 ? 1.976 26.188 -4.867 1 98.31 202 HIS B O 1
ATOM 3585 N N . GLU B 1 203 ? 1.646 24.031 -5 1 98.56 203 GLU B N 1
ATOM 3586 C CA . GLU B 1 203 ? 0.572 24.016 -4.008 1 98.56 203 GLU B CA 1
ATOM 3587 C C . GLU B 1 203 ? 1.132 24.016 -2.59 1 98.56 203 GLU B C 1
ATOM 3589 O O . GLU B 1 203 ? 1.821 23.078 -2.191 1 98.56 203 GLU B O 1
ATOM 3594 N N . LEU B 1 204 ? 0.866 25.062 -1.86 1 98.75 204 LEU B N 1
ATOM 3595 C CA . LEU B 1 204 ? 1.214 25.078 -0.444 1 98.75 204 LEU B CA 1
ATOM 3596 C C . LEU B 1 204 ? 0.076 24.516 0.404 1 98.75 204 LEU B C 1
ATOM 3598 O O . LEU B 1 204 ? -1.023 25.078 0.421 1 98.75 204 LEU B O 1
ATOM 3602 N N . ILE B 1 205 ? 0.296 23.422 1.092 1 98.94 205 ILE B N 1
ATOM 3603 C CA . ILE B 1 205 ? -0.656 22.719 1.948 1 98.94 205 ILE B CA 1
ATOM 3604 C C . ILE B 1 205 ? -0.249 22.891 3.412 1 98.94 205 ILE B C 1
ATOM 3606 O O . ILE B 1 205 ? 0.897 22.609 3.777 1 98.94 205 ILE B O 1
ATOM 3610 N N . VAL B 1 206 ? -1.116 23.344 4.234 1 98.81 206 VAL B N 1
ATOM 3611 C CA . VAL B 1 206 ? -0.766 23.531 5.641 1 98.81 206 VAL B CA 1
ATOM 3612 C C . VAL B 1 206 ? -1.693 22.703 6.52 1 98.81 206 VAL B C 1
ATOM 3614 O O . VAL B 1 206 ? -2.916 22.75 6.363 1 98.81 206 VAL B O 1
ATOM 3617 N N . LEU B 1 207 ? -1.138 21.859 7.363 1 98.75 207 LEU B N 1
ATOM 3618 C CA . LEU B 1 207 ? -1.888 21.156 8.406 1 98.75 207 LEU B CA 1
ATOM 3619 C C . LEU B 1 207 ? -2.119 22.062 9.609 1 98.75 207 LEU B C 1
ATOM 3621 O O . LEU B 1 207 ? -1.228 22.828 10.008 1 98.75 207 LEU B O 1
ATOM 3625 N N . THR B 1 208 ? -3.254 22.031 10.172 1 98.62 208 THR B N 1
ATOM 3626 C CA . THR B 1 208 ? -3.568 22.875 11.32 1 98.62 208 THR B CA 1
ATOM 3627 C C . THR B 1 208 ? -4.414 22.094 12.336 1 98.62 208 THR B C 1
ATOM 3629 O O . THR B 1 208 ? -5.367 21.406 11.953 1 98.62 208 THR B O 1
ATOM 3632 N N . TYR B 1 209 ? -4.09 22.234 13.633 1 98.56 209 TYR B N 1
ATOM 3633 C CA . TYR B 1 209 ? -4.891 21.641 14.688 1 98.56 209 TYR B CA 1
ATOM 3634 C C . TYR B 1 209 ? -6.277 22.266 14.758 1 98.56 209 TYR B C 1
ATOM 3636 O O . TYR B 1 209 ? -6.418 23.484 14.625 1 98.56 209 TYR B O 1
ATOM 3644 N N . LEU B 1 210 ? -7.23 21.453 14.945 1 98.75 210 LEU B N 1
ATOM 3645 C CA . LEU B 1 210 ? -8.609 21.891 15.125 1 98.75 210 LEU B CA 1
ATOM 3646 C C . LEU B 1 210 ? -9.18 21.375 16.438 1 98.75 210 LEU B C 1
ATOM 3648 O O . LEU B 1 210 ? -9.062 20.188 16.75 1 98.75 210 LEU B O 1
ATOM 3652 N N . HIS B 1 211 ? -9.758 22.188 17.219 1 98.62 211 HIS B N 1
ATOM 3653 C CA . HIS B 1 211 ? -10.602 21.812 18.344 1 98.62 211 HIS B CA 1
ATOM 3654 C C . HIS B 1 211 ? -11.672 22.859 18.609 1 98.62 211 HIS B C 1
ATOM 3656 O O . HIS B 1 211 ? -11.367 23.938 19.125 1 98.62 211 HIS B O 1
ATOM 3662 N N . VAL B 1 212 ? -12.898 22.516 18.312 1 98.25 212 VAL B N 1
ATOM 3663 C CA . VAL B 1 212 ? -13.992 23.469 18.469 1 98.25 212 VAL B CA 1
ATOM 3664 C C . VAL B 1 212 ? -14.523 23.406 19.891 1 98.25 212 VAL B C 1
ATOM 3666 O O . VAL B 1 212 ? -15.07 22.391 20.328 1 98.25 212 VAL B O 1
ATOM 3669 N N . ASN B 1 213 ? -14.32 24.406 20.578 1 96.94 213 ASN B N 1
ATOM 3670 C CA . ASN B 1 213 ? -14.695 24.5 21.969 1 96.94 213 ASN B CA 1
ATOM 3671 C C . ASN B 1 213 ? -14.828 25.969 22.422 1 96.94 213 ASN B C 1
ATOM 3673 O O . ASN B 1 213 ? -13.906 26.75 22.234 1 96.94 213 ASN B O 1
ATOM 3677 N N . ASP B 1 214 ? -15.938 26.422 23.125 1 96.75 214 ASP B N 1
ATOM 3678 C CA . ASP B 1 214 ? -16.203 27.797 23.5 1 96.75 214 ASP B CA 1
ATOM 3679 C C . ASP B 1 214 ? -15.555 28.141 24.844 1 96.75 214 ASP B C 1
ATOM 3681 O O . ASP B 1 214 ? -15.445 29.312 25.203 1 96.75 214 ASP B O 1
ATOM 3685 N N . ASP B 1 215 ? -15.141 27.172 25.562 1 97 215 ASP B N 1
ATOM 3686 C CA . ASP B 1 215 ? -14.508 27.359 26.859 1 97 215 ASP B CA 1
ATOM 3687 C C . ASP B 1 215 ? -12.992 27.156 26.766 1 97 215 ASP B C 1
ATOM 3689 O O . ASP B 1 215 ? -12.523 26.016 26.688 1 97 215 ASP B O 1
ATOM 3693 N N . PRO B 1 216 ? -12.266 28.219 26.844 1 94.56 216 PRO B N 1
ATOM 3694 C CA . PRO B 1 216 ? -10.82 28.125 26.688 1 94.56 216 PRO B CA 1
ATOM 3695 C C . PRO B 1 216 ? -10.172 27.172 27.688 1 94.56 216 PRO B C 1
ATOM 3697 O O . PRO B 1 216 ? -9.203 26.469 27.359 1 94.56 216 PRO B O 1
ATOM 3700 N N . ALA B 1 217 ? -10.664 27.141 28.844 1 96.31 217 ALA B N 1
ATOM 3701 C CA . ALA B 1 217 ? -10.094 26.25 29.875 1 96.31 217 ALA B CA 1
ATOM 3702 C C . ALA B 1 217 ? -10.336 24.797 29.531 1 96.31 217 ALA B C 1
ATOM 3704 O O . ALA B 1 217 ? -9.445 23.953 29.688 1 96.31 217 ALA B O 1
ATOM 3705 N N . ASP B 1 218 ? -11.5 24.516 29.094 1 96.06 218 ASP B N 1
ATOM 3706 C CA . ASP B 1 218 ? -11.828 23.156 28.703 1 96.06 218 ASP B CA 1
ATOM 3707 C C . ASP B 1 218 ? -11.023 22.719 27.484 1 96.06 218 ASP B C 1
ATOM 3709 O O . ASP B 1 218 ? -10.539 21.594 27.406 1 96.06 218 ASP B O 1
ATOM 3713 N N . ALA B 1 219 ? -10.883 23.625 26.516 1 96.19 219 ALA B N 1
ATOM 3714 C CA . ALA B 1 219 ? -10.078 23.344 25.312 1 96.19 219 ALA B CA 1
ATOM 3715 C C . ALA B 1 219 ? -8.641 23.031 25.688 1 96.19 219 ALA B C 1
ATOM 3717 O O . ALA B 1 219 ? -8.047 22.094 25.141 1 96.19 219 ALA B O 1
ATOM 3718 N N . ALA B 1 220 ? -8.102 23.766 26.594 1 95.62 220 ALA B N 1
ATOM 3719 C CA . ALA B 1 220 ? -6.715 23.594 27 1 95.62 220 ALA B CA 1
ATOM 3720 C C . ALA B 1 220 ? -6.512 22.234 27.672 1 95.62 220 ALA B C 1
ATOM 3722 O O . ALA B 1 220 ? -5.449 21.625 27.531 1 95.62 220 ALA B O 1
ATOM 3723 N N . LYS B 1 221 ? -7.512 21.781 28.422 1 96.69 221 LYS B N 1
ATOM 3724 C CA . LYS B 1 221 ? -7.445 20.469 29.062 1 96.69 221 LYS B CA 1
ATOM 3725 C C . LYS B 1 221 ? -7.285 19.359 28.031 1 96.69 221 LYS B C 1
ATOM 3727 O O . LYS B 1 221 ? -6.559 18.391 28.266 1 96.69 221 LYS B O 1
ATOM 3732 N N . VAL B 1 222 ? -7.922 19.594 26.953 1 95.19 222 VAL B N 1
ATOM 3733 C CA . VAL B 1 222 ? -7.969 18.547 25.938 1 95.19 222 VAL B CA 1
ATOM 3734 C C . VAL B 1 222 ? -6.746 18.656 25.031 1 95.19 222 VAL B C 1
ATOM 3736 O O . VAL B 1 222 ? -6.168 17.625 24.641 1 95.19 222 VAL B O 1
ATOM 3739 N N . THR B 1 223 ? -6.301 19.844 24.719 1 96.62 223 THR B N 1
ATOM 3740 C CA . THR B 1 223 ? -5.371 20.031 23.609 1 96.62 223 THR B CA 1
ATOM 3741 C C . THR B 1 223 ? -3.998 20.453 24.125 1 96.62 223 THR B C 1
ATOM 3743 O O . THR B 1 223 ? -3.018 20.438 23.375 1 96.62 223 THR B O 1
ATOM 3746 N N . GLY B 1 224 ? -3.875 20.875 25.344 1 96.06 224 GLY B N 1
ATOM 3747 C CA . GLY B 1 224 ? -2.697 21.531 25.891 1 96.06 224 GLY B CA 1
ATOM 3748 C C . GLY B 1 224 ? -1.422 20.734 25.688 1 96.06 224 GLY B C 1
ATOM 3749 O O . GLY B 1 224 ? -0.4 21.297 25.281 1 96.06 224 GLY B O 1
ATOM 3750 N N . ALA B 1 225 ? -1.46 19.469 25.969 1 95.56 225 ALA B N 1
ATOM 3751 C CA . ALA B 1 225 ? -0.279 18.625 25.844 1 95.56 225 ALA B CA 1
ATOM 3752 C C . ALA B 1 225 ? 0.206 18.547 24.406 1 95.56 225 ALA B C 1
ATOM 3754 O O . ALA B 1 225 ? 1.409 18.609 24.141 1 95.56 225 ALA B O 1
ATOM 3755 N N . MET B 1 226 ? -0.711 18.406 23.453 1 95.31 226 MET B N 1
ATOM 3756 C CA . MET B 1 226 ? -0.363 18.328 22.031 1 95.31 226 MET B CA 1
ATOM 3757 C C . MET B 1 226 ? 0.243 19.641 21.562 1 95.31 226 MET B C 1
ATOM 3759 O O . MET B 1 226 ? 1.229 19.641 20.828 1 95.31 226 MET B O 1
ATOM 3763 N N . VAL B 1 227 ? -0.331 20.688 21.984 1 96.69 227 VAL B N 1
ATOM 3764 C CA . VAL B 1 227 ? 0.156 22.016 21.578 1 96.69 227 VAL B CA 1
ATOM 3765 C C . VAL B 1 227 ? 1.554 22.234 22.156 1 96.69 227 VAL B C 1
ATOM 3767 O O . VAL B 1 227 ? 2.439 22.75 21.469 1 96.69 227 VAL B O 1
ATOM 3770 N N . ALA B 1 228 ? 1.738 21.828 23.391 1 96.75 228 ALA B N 1
ATOM 3771 C CA . ALA B 1 228 ? 3.037 21.984 24.047 1 96.75 228 ALA B CA 1
ATOM 3772 C C . ALA B 1 228 ? 4.109 21.172 23.328 1 96.75 228 ALA B C 1
ATOM 3774 O O . ALA B 1 228 ? 5.227 21.641 23.125 1 96.75 228 ALA B O 1
ATOM 3775 N N . ASP B 1 229 ? 3.793 19.984 22.969 1 95.75 229 ASP B N 1
ATOM 3776 C CA . ASP B 1 229 ? 4.719 19.125 22.25 1 95.75 229 ASP B CA 1
ATOM 3777 C C . ASP B 1 229 ? 5.105 19.734 20.906 1 95.75 229 ASP B C 1
ATOM 3779 O O . ASP B 1 229 ? 6.281 19.75 20.531 1 95.75 229 ASP B O 1
ATOM 3783 N N . GLN B 1 230 ? 4.07 20.203 20.234 1 96.38 230 GLN B N 1
ATOM 3784 C CA . GLN B 1 230 ? 4.309 20.812 18.938 1 96.38 230 GLN B CA 1
ATOM 3785 C C . GLN B 1 230 ? 5.148 22.078 19.062 1 96.38 230 GLN B C 1
ATOM 3787 O O . GLN B 1 230 ? 6.023 22.344 18.234 1 96.38 230 GLN B O 1
ATOM 3792 N N . ALA B 1 231 ? 4.871 22.875 20.047 1 96.5 231 ALA B N 1
ATOM 3793 C CA . ALA B 1 231 ? 5.656 24.062 20.344 1 96.5 231 ALA B CA 1
ATOM 3794 C C . ALA B 1 231 ? 7.133 23.719 20.516 1 96.5 231 ALA B C 1
ATOM 3796 O O . ALA B 1 231 ? 8.008 24.406 19.969 1 96.5 231 ALA B O 1
ATOM 3797 N N . GLY B 1 232 ? 7.352 22.672 21.281 1 95.38 232 GLY B N 1
ATOM 3798 C CA . GLY B 1 232 ? 8.711 22.203 21.469 1 95.38 232 GLY B CA 1
ATOM 3799 C C . GLY B 1 232 ? 9.398 21.812 20.172 1 95.38 232 GLY B C 1
ATOM 3800 O O . GLY B 1 232 ? 10.539 22.188 19.922 1 95.38 232 GLY B O 1
ATOM 3801 N N . TRP B 1 233 ? 8.703 21.109 19.344 1 92.94 233 TRP B N 1
ATOM 3802 C CA . TRP B 1 233 ? 9.234 20.641 18.078 1 92.94 233 TRP B CA 1
ATOM 3803 C C . TRP B 1 233 ? 9.547 21.828 17.156 1 92.94 233 TRP B C 1
ATOM 3805 O O . TRP B 1 233 ? 10.555 21.812 16.438 1 92.94 233 TRP B O 1
ATOM 3815 N N . LEU B 1 234 ? 8.703 22.859 17.172 1 93.5 234 LEU B N 1
ATOM 3816 C CA . LEU B 1 234 ? 8.844 24.016 16.281 1 93.5 234 LEU B CA 1
ATOM 3817 C C . LEU B 1 234 ? 9.82 25.031 16.859 1 93.5 234 LEU B C 1
ATOM 3819 O O . LEU B 1 234 ? 10.273 25.938 16.156 1 93.5 234 LEU B O 1
ATOM 3823 N N . GLY B 1 235 ? 10.148 24.891 18.156 1 93.25 235 GLY B N 1
ATOM 3824 C CA . GLY B 1 235 ? 10.969 25.875 18.844 1 93.25 235 GLY B CA 1
ATOM 3825 C C . GLY B 1 235 ? 10.234 27.188 19.094 1 93.25 235 GLY B C 1
ATOM 3826 O O . GLY B 1 235 ? 10.82 28.266 18.953 1 93.25 235 GLY B O 1
ATOM 3827 N N . LEU B 1 236 ? 8.945 27.109 19.281 1 94.12 236 LEU B N 1
ATOM 3828 C CA . LEU B 1 236 ? 8.102 28.266 19.547 1 94.12 236 LEU B CA 1
ATOM 3829 C C . LEU B 1 236 ? 7.52 28.203 20.969 1 94.12 236 LEU B C 1
ATOM 3831 O O . LEU B 1 236 ? 7.371 27.109 21.531 1 94.12 236 LEU B O 1
ATOM 3835 N N . PRO B 1 237 ? 7.246 29.406 21.547 1 94.25 237 PRO B N 1
ATOM 3836 C CA . PRO B 1 237 ? 6.387 29.359 22.734 1 94.25 237 PRO B CA 1
ATOM 3837 C C . PRO B 1 237 ? 4.996 28.797 22.422 1 94.25 237 PRO B C 1
ATOM 3839 O O . PRO B 1 237 ? 4.453 29.047 21.344 1 94.25 237 PRO B O 1
ATOM 3842 N N . PRO B 1 238 ? 4.438 28.062 23.359 1 93.88 238 PRO B N 1
ATOM 3843 C CA . PRO B 1 238 ? 3.129 27.453 23.125 1 93.88 238 PRO B CA 1
ATOM 3844 C C . PRO B 1 238 ? 2.086 28.453 22.641 1 93.88 238 PRO B C 1
ATOM 3846 O O . PRO B 1 238 ? 1.245 28.125 21.797 1 93.88 238 PRO B O 1
ATOM 3849 N N . GLU B 1 239 ? 2.184 29.641 23.125 1 92.25 239 GLU B N 1
ATOM 3850 C CA . GLU B 1 239 ? 1.184 30.656 22.812 1 92.25 239 GLU B CA 1
ATOM 3851 C C . GLU B 1 239 ? 1.324 31.141 21.359 1 92.25 239 GLU B C 1
ATOM 3853 O O . GLU B 1 239 ? 0.419 31.781 20.828 1 92.25 239 GLU B O 1
ATOM 3858 N N . GLU B 1 240 ? 2.4 30.797 20.719 1 95.25 240 GLU B N 1
ATOM 3859 C CA . GLU B 1 240 ? 2.66 31.25 19.359 1 95.25 240 GLU B CA 1
ATOM 3860 C C . GLU B 1 240 ? 2.344 30.156 18.344 1 95.25 240 GLU B C 1
ATOM 3862 O O . GLU B 1 240 ? 2.418 30.375 17.125 1 95.25 240 GLU B O 1
ATOM 3867 N N . VAL B 1 241 ? 2.004 28.984 18.859 1 97.62 241 VAL B N 1
ATOM 3868 C CA . VAL B 1 241 ? 1.604 27.891 17.969 1 97.62 241 VAL B CA 1
ATOM 3869 C C . VAL B 1 241 ? 0.267 28.219 17.312 1 97.62 241 VAL B C 1
ATOM 3871 O O . VAL B 1 241 ? -0.719 28.5 18 1 97.62 241 VAL B O 1
ATOM 3874 N N . PHE B 1 242 ? 0.256 28.312 16.016 1 98.5 242 PHE B N 1
ATOM 3875 C CA . PHE B 1 242 ? -0.968 28.625 15.281 1 98.5 242 PHE B CA 1
ATOM 3876 C C . PHE B 1 242 ? -1.927 27.438 15.32 1 98.5 242 PHE B C 1
ATOM 3878 O O . PHE B 1 242 ? -1.545 26.312 14.984 1 98.5 242 PHE B O 1
ATOM 3885 N N . THR B 1 243 ? -3.113 27.609 15.797 1 98.31 243 THR B N 1
ATOM 3886 C CA . THR B 1 243 ? -4.129 26.562 15.867 1 98.31 243 THR B CA 1
ATOM 3887 C C . THR B 1 243 ? -5.512 27.125 15.555 1 98.31 243 THR B C 1
ATOM 3889 O O . THR B 1 243 ? -5.68 28.344 15.453 1 98.31 243 THR B O 1
ATOM 3892 N N . LEU B 1 244 ? -6.438 26.281 15.297 1 98.5 244 LEU B N 1
ATOM 3893 C CA . LEU B 1 244 ? -7.859 26.609 15.203 1 98.5 244 LEU B CA 1
ATOM 3894 C C . LEU B 1 244 ? -8.609 26.094 16.422 1 98.5 244 LEU B C 1
ATOM 3896 O O . LEU B 1 244 ? -9.688 25.5 16.297 1 98.5 244 LEU B O 1
ATOM 3900 N N . ILE B 1 245 ? -8.016 26.203 17.578 1 98.12 245 ILE B N 1
ATOM 3901 C CA . ILE B 1 245 ? -8.625 25.812 18.844 1 98.12 245 ILE B CA 1
ATOM 3902 C C . ILE B 1 245 ? -9.43 26.969 19.422 1 98.12 245 ILE B C 1
ATOM 3904 O O . ILE B 1 245 ? -8.883 28.062 19.641 1 98.12 245 ILE B O 1
ATOM 3908 N N . GLY B 1 246 ? -10.68 26.812 19.672 1 97.69 246 GLY B N 1
ATOM 3909 C CA . GLY B 1 246 ? -11.562 27.859 20.156 1 97.69 246 GLY B CA 1
ATOM 3910 C C . GLY B 1 246 ? -12.945 27.812 19.531 1 97.69 246 GLY B C 1
ATOM 3911 O O . GLY B 1 246 ? -13.352 26.781 18.984 1 97.69 246 GLY B O 1
ATOM 3912 N N . PRO B 1 247 ? -13.711 28.938 19.672 1 97.94 247 PRO B N 1
ATOM 3913 C CA . PRO B 1 247 ? -15.062 28.969 19.094 1 97.94 247 PRO B CA 1
ATOM 3914 C C . PRO B 1 247 ? -15.062 28.859 17.578 1 97.94 247 PRO B C 1
ATOM 3916 O O . PRO B 1 247 ? -14.18 29.406 16.906 1 97.94 247 PRO B O 1
ATOM 3919 N N . ALA B 1 248 ? -16.062 28.188 17 1 98.12 248 ALA B N 1
ATOM 3920 C CA . ALA B 1 248 ? -16.203 27.969 15.562 1 98.12 248 ALA B CA 1
ATOM 3921 C C . ALA B 1 248 ? -16.203 29.297 14.812 1 98.12 248 ALA B C 1
ATOM 3923 O O . ALA B 1 248 ? -15.703 29.391 13.695 1 98.12 248 ALA B O 1
ATOM 3924 N N . ALA B 1 249 ? -16.719 30.281 15.484 1 97.75 249 ALA B N 1
ATOM 3925 C CA . ALA B 1 249 ? -16.906 31.594 14.859 1 97.75 249 ALA B CA 1
ATOM 3926 C C . ALA B 1 249 ? -15.562 32.219 14.484 1 97.75 249 ALA B C 1
ATOM 3928 O O . ALA B 1 249 ? -15.5 33.125 13.641 1 97.75 249 ALA B O 1
ATOM 3929 N N . GLU B 1 250 ? -14.469 31.734 15.047 1 97.88 250 GLU B N 1
ATOM 3930 C CA . GLU B 1 250 ? -13.148 32.312 14.812 1 97.88 250 GLU B CA 1
ATOM 3931 C C . GLU B 1 250 ? -12.43 31.609 13.664 1 97.88 250 GLU B C 1
ATOM 3933 O O . GLU B 1 250 ? -11.43 32.094 13.148 1 97.88 250 GLU B O 1
ATOM 3938 N N . ILE B 1 251 ? -12.891 30.531 13.227 1 98.44 251 ILE B N 1
ATOM 3939 C CA . ILE B 1 251 ? -12.203 29.641 12.305 1 98.44 251 ILE B CA 1
ATOM 3940 C C . ILE B 1 251 ? -12.062 30.312 10.938 1 98.44 251 ILE B C 1
ATOM 3942 O O . ILE B 1 251 ? -10.977 30.344 10.359 1 98.44 251 ILE B O 1
ATOM 3946 N N . PRO B 1 252 ? -13.117 30.984 10.391 1 98.38 252 PRO B N 1
ATOM 3947 C CA . PRO B 1 252 ? -12.984 31.578 9.062 1 98.38 252 PRO B CA 1
ATOM 3948 C C . PRO B 1 252 ? -11.883 32.625 8.992 1 98.38 252 PRO B C 1
ATOM 3950 O O . PRO B 1 252 ? -11.125 32.688 8.023 1 98.38 252 PRO B O 1
ATOM 3953 N N . GLY B 1 253 ? -11.844 33.5 10.016 1 98.44 253 GLY B N 1
ATOM 3954 C CA . GLY B 1 253 ? -10.805 34.5 10.055 1 98.44 253 GLY B CA 1
ATOM 3955 C C . GLY B 1 253 ? -9.406 33.938 10.078 1 98.44 253 GLY B C 1
ATOM 3956 O O . GLY B 1 253 ? -8.516 34.406 9.375 1 98.44 253 GLY B O 1
ATOM 3957 N N . ARG B 1 254 ? -9.18 32.938 10.867 1 98.25 254 ARG B N 1
ATOM 3958 C CA . ARG B 1 254 ? -7.875 32.281 10.984 1 98.25 254 ARG B CA 1
ATOM 3959 C C . ARG B 1 254 ? -7.5 31.562 9.695 1 98.25 254 ARG B C 1
ATOM 3961 O O . ARG B 1 254 ? -6.348 31.609 9.258 1 98.25 254 ARG B O 1
ATOM 3968 N N . VAL B 1 255 ? -8.422 30.844 9.07 1 98.62 255 VAL B N 1
ATOM 3969 C CA . VAL B 1 255 ? -8.172 30.172 7.797 1 98.62 255 VAL B CA 1
ATOM 3970 C C . VAL B 1 255 ? -7.836 31.203 6.719 1 98.62 255 VAL B C 1
ATOM 3972 O O . VAL B 1 255 ? -6.93 31 5.914 1 98.62 255 VAL B O 1
ATOM 3975 N N . ARG B 1 256 ? -8.594 32.312 6.707 1 98.38 256 ARG B N 1
ATOM 3976 C CA . ARG B 1 256 ? -8.328 33.375 5.754 1 98.38 256 ARG B CA 1
ATOM 3977 C C . ARG B 1 256 ? -6.895 33.906 5.895 1 98.38 256 ARG B C 1
ATOM 3979 O O . ARG B 1 256 ? -6.238 34.188 4.895 1 98.38 256 ARG B O 1
ATOM 3986 N N . SER B 1 257 ? -6.422 34.031 7.133 1 98.62 257 SER B N 1
ATOM 3987 C CA . SER B 1 257 ? -5.062 34.5 7.348 1 98.62 257 SER B CA 1
ATOM 3988 C C . SER B 1 257 ? -4.035 33.562 6.727 1 98.62 257 SER B C 1
ATOM 3990 O O . SER B 1 257 ? -3.01 34 6.207 1 98.62 257 SER B O 1
ATOM 3992 N N . LEU B 1 258 ? -4.262 32.25 6.797 1 98.62 258 LEU B N 1
ATOM 3993 C CA . LEU B 1 258 ? -3.381 31.266 6.164 1 98.62 258 LEU B CA 1
ATOM 3994 C C . LEU B 1 258 ? -3.453 31.375 4.645 1 98.62 258 LEU B C 1
ATOM 3996 O O . LEU B 1 258 ? -2.424 31.328 3.967 1 98.62 258 LEU B O 1
ATOM 4000 N N . THR B 1 259 ? -4.699 31.531 4.168 1 98.12 259 THR B N 1
ATOM 4001 C CA . THR B 1 259 ? -4.91 31.625 2.729 1 98.12 259 THR B CA 1
ATOM 4002 C C . THR B 1 259 ? -4.215 32.875 2.168 1 98.12 259 THR B C 1
ATOM 4004 O O . THR B 1 259 ? -3.576 32.812 1.115 1 98.12 259 THR B O 1
ATOM 4007 N N . GLU B 1 260 ? -4.34 33.938 2.865 1 97.94 260 GLU B N 1
ATOM 4008 C CA . GLU B 1 260 ? -3.705 35.188 2.447 1 97.94 260 GLU B CA 1
ATOM 4009 C C . GLU B 1 260 ? -2.184 35.062 2.473 1 97.94 260 GLU B C 1
ATOM 4011 O O . GLU B 1 260 ? -1.492 35.75 1.704 1 97.94 260 GLU B O 1
ATOM 4016 N N . ALA B 1 261 ? -1.695 34.188 3.328 1 97.88 261 ALA B N 1
ATOM 4017 C CA . ALA B 1 261 ? -0.255 33.969 3.432 1 97.88 261 ALA B CA 1
ATOM 4018 C C . ALA B 1 261 ? 0.228 32.969 2.365 1 97.88 261 ALA B C 1
ATOM 4020 O O . ALA B 1 261 ? 1.428 32.719 2.246 1 97.88 261 ALA B O 1
ATOM 4021 N N . GLY B 1 262 ? -0.686 32.406 1.602 1 96.88 262 GLY B N 1
ATOM 4022 C CA . GLY B 1 262 ? -0.264 31.641 0.45 1 96.88 262 GLY B CA 1
ATOM 4023 C C . GLY B 1 262 ? -0.75 30.203 0.493 1 96.88 262 GLY B C 1
ATOM 4024 O O . GLY B 1 262 ? -0.53 29.438 -0.449 1 96.88 262 GLY B O 1
ATOM 4025 N N . ALA B 1 263 ? -1.456 29.797 1.543 1 98.31 263 ALA B N 1
ATOM 4026 C CA . ALA B 1 263 ? -1.946 28.438 1.638 1 98.31 263 ALA B CA 1
ATOM 4027 C C . ALA B 1 263 ? -3.004 28.156 0.574 1 98.31 263 ALA B C 1
ATOM 4029 O O . ALA B 1 263 ? -4.055 28.797 0.55 1 98.31 263 ALA B O 1
ATOM 4030 N N . ALA B 1 264 ? -2.678 27.219 -0.294 1 98.31 264 ALA B N 1
ATOM 4031 C CA . ALA B 1 264 ? -3.65 26.781 -1.294 1 98.31 264 ALA B CA 1
ATOM 4032 C C . ALA B 1 264 ? -4.633 25.781 -0.701 1 98.31 264 ALA B C 1
ATOM 4034 O O . ALA B 1 264 ? -5.785 25.703 -1.139 1 98.31 264 ALA B O 1
ATOM 4035 N N . THR B 1 265 ? -4.203 24.984 0.25 1 98.81 265 THR B N 1
ATOM 4036 C CA . THR B 1 265 ? -4.992 23.984 0.956 1 98.81 265 THR B CA 1
ATOM 4037 C C . THR B 1 265 ? -4.754 24.078 2.461 1 98.81 265 THR B C 1
ATOM 4039 O O . THR B 1 265 ? -3.607 24.141 2.91 1 98.81 265 THR B O 1
ATOM 4042 N N . VAL B 1 266 ? -5.773 24.156 3.225 1 98.88 266 VAL B N 1
ATOM 4043 C CA . VAL B 1 266 ? -5.723 24.078 4.68 1 98.88 266 VAL B CA 1
ATOM 4044 C C . VAL B 1 266 ? -6.336 22.766 5.156 1 98.88 266 VAL B C 1
ATOM 4046 O O . VAL B 1 266 ? -7.516 22.5 4.902 1 98.88 266 VAL B O 1
ATOM 4049 N N . VAL B 1 267 ? -5.559 21.953 5.812 1 98.94 267 VAL B N 1
ATOM 4050 C CA . VAL B 1 267 ? -6.008 20.641 6.277 1 98.94 267 VAL B CA 1
ATOM 4051 C C . VAL B 1 267 ? -6.25 20.688 7.781 1 98.94 267 VAL B C 1
ATOM 4053 O O . VAL B 1 267 ? -5.32 20.906 8.562 1 98.94 267 VAL B O 1
ATOM 4056 N N . LEU B 1 268 ? -7.449 20.438 8.148 1 98.88 268 LEU B N 1
ATOM 4057 C CA . LEU B 1 268 ? -7.863 20.453 9.555 1 98.88 268 LEU B CA 1
ATOM 4058 C C . LEU B 1 268 ? -7.574 19.109 10.211 1 98.88 268 LEU B C 1
ATOM 4060 O O . LEU B 1 268 ? -7.961 18.062 9.695 1 98.88 268 LEU B O 1
ATOM 4064 N N . ARG B 1 269 ? -6.891 19.094 11.305 1 98.62 269 ARG B N 1
ATOM 4065 C CA . ARG B 1 269 ? -6.625 17.922 12.133 1 98.62 269 ARG B CA 1
ATOM 4066 C C . ARG B 1 269 ? -7.352 18.016 13.469 1 98.62 269 ARG B C 1
ATOM 4068 O O . ARG B 1 269 ? -6.828 18.578 14.422 1 98.62 269 ARG B O 1
ATOM 4075 N N . PRO B 1 270 ? -8.516 17.422 13.531 1 98.31 270 PRO B N 1
ATOM 4076 C CA . PRO B 1 270 ? -9.273 17.516 14.781 1 98.31 270 PRO B CA 1
ATOM 4077 C C . PRO B 1 270 ? -8.578 16.812 15.953 1 98.31 270 PRO B C 1
ATOM 4079 O O . PRO B 1 270 ? -8.055 15.711 15.797 1 98.31 270 PRO B O 1
ATOM 4082 N N . LEU B 1 271 ? -8.531 17.516 17.062 1 97.06 271 LEU B N 1
ATOM 4083 C CA . LEU B 1 271 ? -8 16.969 18.312 1 97.06 271 LEU B CA 1
ATOM 4084 C C . LEU B 1 271 ? -9.133 16.609 19.266 1 97.06 271 LEU B C 1
ATOM 4086 O O . LEU B 1 271 ? -10.148 17.297 19.328 1 97.06 271 LEU B O 1
ATOM 4090 N N . GLY B 1 272 ? -8.906 15.484 20 1 91.31 272 GLY B N 1
ATOM 4091 C CA . GLY B 1 272 ? -9.906 15.047 20.953 1 91.31 272 GLY B CA 1
ATOM 4092 C C . GLY B 1 272 ? -10.773 13.906 20.453 1 91.31 272 GLY B C 1
ATOM 4093 O O . GLY B 1 272 ? -10.555 13.406 19.344 1 91.31 272 GLY B O 1
ATOM 4094 N N . PRO B 1 273 ? -11.703 13.344 21.172 1 87.31 273 PRO B N 1
ATOM 4095 C CA . PRO B 1 273 ? -12.398 12.078 20.922 1 87.31 273 PRO B CA 1
ATOM 4096 C C . PRO B 1 273 ? -13.5 12.219 19.875 1 87.31 273 PRO B C 1
ATOM 4098 O O . PRO B 1 273 ? -13.938 11.219 19.281 1 87.31 273 PRO B O 1
ATOM 4101 N N . ASP B 1 274 ? -14.062 13.344 19.531 1 90.56 274 ASP B N 1
ATOM 4102 C CA . ASP B 1 274 ? -15.203 13.508 18.641 1 90.56 274 ASP B CA 1
ATOM 4103 C C . ASP B 1 274 ? -14.844 14.398 17.453 1 90.56 274 ASP B C 1
ATOM 4105 O O . ASP B 1 274 ? -15.312 15.539 17.359 1 90.56 274 ASP B O 1
ATOM 4109 N N . PRO B 1 275 ? -14.195 13.695 16.484 1 97.06 275 PRO B N 1
ATOM 4110 C CA . PRO B 1 275 ? -13.664 14.547 15.406 1 97.06 275 PRO B CA 1
ATOM 4111 C C . PRO B 1 275 ? -14.75 15.023 14.445 1 97.06 275 PRO B C 1
ATOM 4113 O O . PRO B 1 275 ? -14.711 16.172 13.992 1 97.06 275 PRO B O 1
ATOM 4116 N N . ILE B 1 276 ? -15.781 14.203 14.172 1 97.94 276 ILE B N 1
ATOM 4117 C CA . ILE B 1 276 ? -16.703 14.484 13.078 1 97.94 276 ILE B CA 1
ATOM 4118 C C . ILE B 1 276 ? -17.547 15.711 13.422 1 97.94 276 ILE B C 1
ATOM 4120 O O . ILE B 1 276 ? -17.688 16.625 12.609 1 97.94 276 ILE B O 1
ATOM 4124 N N . PRO B 1 277 ? -18.125 15.82 14.664 1 97.81 277 PRO B N 1
ATOM 4125 C CA . PRO B 1 277 ? -18.859 17.047 15.008 1 97.81 277 PRO B CA 1
ATOM 4126 C C . PRO B 1 277 ? -18 18.297 14.883 1 97.81 277 PRO B C 1
ATOM 4128 O O . PRO B 1 277 ? -18.5 19.344 14.453 1 97.81 277 PRO B O 1
ATOM 4131 N N . GLN B 1 278 ? -16.734 18.266 15.234 1 97.88 278 GLN B N 1
ATOM 4132 C CA . GLN B 1 278 ? -15.828 19.406 15.102 1 97.88 278 GLN B CA 1
ATOM 4133 C C . GLN B 1 278 ? -15.633 19.781 13.641 1 97.88 278 GLN B C 1
ATOM 4135 O O . GLN B 1 278 ? -15.648 20.969 13.297 1 97.88 278 GLN B O 1
ATOM 4140 N N . VAL B 1 279 ? -15.414 18.766 12.797 1 98.38 279 VAL B N 1
ATOM 4141 C CA . VAL B 1 279 ? -15.211 18.969 11.367 1 98.38 279 VAL B CA 1
ATOM 4142 C C . VAL B 1 279 ? -16.453 19.641 10.758 1 98.38 279 VAL B C 1
ATOM 4144 O O . VAL B 1 279 ? -16.328 20.609 10.008 1 98.38 279 VAL B O 1
ATOM 4147 N N . ARG B 1 280 ? -17.625 19.141 11.125 1 98.44 280 ARG B N 1
ATOM 4148 C CA . ARG B 1 280 ? -18.859 19.703 10.617 1 98.44 280 ARG B CA 1
ATOM 4149 C C . ARG B 1 280 ? -19.016 21.156 11.047 1 98.44 280 ARG B C 1
ATOM 4151 O O . ARG B 1 280 ? -19.406 22 10.234 1 98.44 280 ARG B O 1
ATOM 4158 N N . ALA B 1 281 ? -18.734 21.438 12.305 1 98.12 281 ALA B N 1
ATOM 4159 C CA . ALA B 1 281 ? -18.828 22.797 12.82 1 98.12 281 ALA B CA 1
ATOM 4160 C C . ALA B 1 281 ? -17.875 23.734 12.086 1 98.12 281 ALA B C 1
ATOM 4162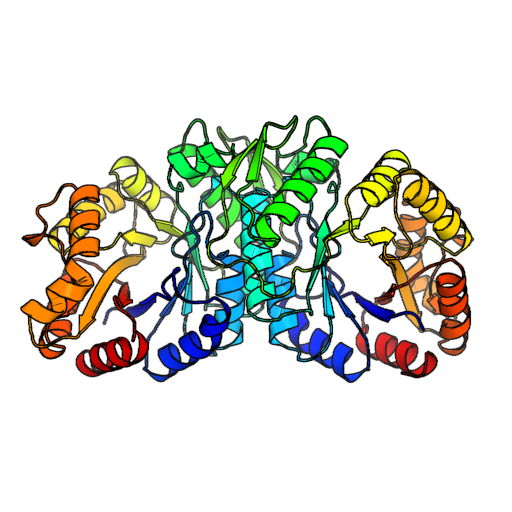 O O . ALA B 1 281 ? -18.234 24.844 11.727 1 98.12 281 ALA B O 1
ATOM 4163 N N . ALA B 1 282 ? -16.656 23.25 11.898 1 98.56 282 ALA B N 1
ATOM 4164 C CA . ALA B 1 282 ? -15.641 24.047 11.219 1 98.56 282 ALA B CA 1
ATOM 4165 C C . ALA B 1 282 ? -16.047 24.328 9.766 1 98.56 282 ALA B C 1
ATOM 4167 O O . ALA B 1 282 ? -15.969 25.469 9.305 1 98.56 282 ALA B O 1
ATOM 4168 N N . LEU B 1 283 ? -16.469 23.266 9.047 1 98.5 283 LEU B N 1
ATOM 4169 C CA . LEU B 1 283 ? -16.859 23.406 7.648 1 98.5 283 LEU B CA 1
ATOM 4170 C C . LEU B 1 283 ? -18.078 24.312 7.508 1 98.5 283 LEU B C 1
ATOM 4172 O O . LEU B 1 283 ? -18.156 25.125 6.59 1 98.5 283 LEU B O 1
ATOM 4176 N N . GLN B 1 284 ? -19.016 24.172 8.438 1 98.12 284 GLN B N 1
ATOM 4177 C CA . GLN B 1 284 ? -20.172 25.062 8.445 1 98.12 284 GLN B CA 1
ATOM 4178 C C . GLN B 1 284 ? -19.734 26.516 8.625 1 98.12 284 GLN B C 1
ATOM 4180 O O . GLN B 1 284 ? -20.219 27.391 7.918 1 98.12 284 GLN B O 1
ATOM 4185 N N . ALA B 1 285 ? -18.875 26.766 9.57 1 98.31 285 ALA B N 1
ATOM 4186 C CA . ALA B 1 285 ? -18.375 28.109 9.812 1 98.31 285 ALA B CA 1
ATOM 4187 C C . ALA B 1 285 ? -17.672 28.672 8.578 1 98.31 285 ALA B C 1
ATOM 4189 O O . ALA B 1 285 ? -17.672 29.875 8.344 1 98.31 285 ALA B O 1
ATOM 4190 N N . LEU B 1 286 ? -17.078 27.781 7.77 1 98.06 286 LEU B N 1
ATOM 4191 C CA . LEU B 1 286 ? -16.328 28.172 6.578 1 98.06 286 LEU B CA 1
ATOM 4192 C C . LEU B 1 286 ? -17.25 28.297 5.375 1 98.06 286 LEU B C 1
ATOM 4194 O O . LEU B 1 286 ? -16.797 28.578 4.262 1 98.06 286 LEU B O 1
ATOM 4198 N N . GLY B 1 287 ? -18.484 28.078 5.562 1 96.12 287 GLY B N 1
ATOM 4199 C CA . GLY B 1 287 ? -19.469 28.266 4.512 1 96.12 287 GLY B CA 1
ATOM 4200 C C . GLY B 1 287 ? -19.578 27.062 3.588 1 96.12 287 GLY B C 1
ATOM 4201 O O . GLY B 1 287 ? -19.922 27.203 2.41 1 96.12 287 GLY B O 1
ATOM 4202 N N . ARG B 1 288 ? -19.109 26.047 4.062 1 93.88 288 ARG B N 1
ATOM 4203 C CA . ARG B 1 288 ? -19.25 24.812 3.291 1 93.88 288 ARG B CA 1
ATOM 4204 C C . ARG B 1 288 ? -20.547 24.094 3.631 1 93.88 288 ARG B C 1
ATOM 4206 O O . ARG B 1 288 ? -21.094 24.266 4.723 1 93.88 288 ARG B O 1
#

Secondary structure (DSSP, 8-state):
--EEEEE--TTS-GGGHHHHHHHHHHHT-SEEEE---TTS--HHHHHHHHHHH-SS-EEEEEEEEGGGB-HHHHHHHHHHHHHHSTT-EEEEEE---HHHHHHTT---S-HHHHHHHHHHHHHHHHTT--EEEE-SS-EEEEE--SS--SSPPPEEEE--SHHHHHHHHHH-SEEEE-TB--HHHHHHHHHHHHHTT--TTPEEEEEEEEEE-S-HHHHHHHHHHHHHHHHHHHT--GGGSB-EEE-GGGHHHHHHHHHHTT-SEEEEEE-SS-HHHHHHHHHHHTT-/--EEEEE--TTS-GGGHHHHHHHHHHHT-SEEEE---TTS--HHHHHHHHHHH-SS-EEEEEEEEGGGB-HHHHHHHHHHHHHHSTT-EEEEEE---HHHHHHTT---S-HHHHHHHHHHHHHHHHTT--EEEE-SS-EEEEE--SS--SSPPPEEEE--SHHHHHHHHHH-SEEEE-TB--HHHHHHHHHHHHHTT--TT-EEEEEEEEEE-S-HHHHHHHHHHHHHHHHHHHT--GGGSB-EEE-GGGHHHHHHHHHHTT-SEEEEEE-SS-HHHHHHHHHHHTT-

Nearest PDB structures (foldseek):
  1z69-assembly1_C  TM=9.168E-01  e=4.129E-22  Methanosarcina barkeri
  8qq8-assembly1_A-2  TM=8.763E-01  e=1.083E-21  Methanocaldococcus jannaschii
  8qpl-assembly1_B  TM=8.624E-01  e=1.222E-21  Methanocaldococcus jannaschii
  8qpm-assembly2_D  TM=8.826E-01  e=7.910E-21  Methanocaldococcus jannaschii
  1f07-assembly1_A  TM=8.601E-01  e=1.427E-19  Methanothermobacter thermautotrophicus

Sequence (576 aa):
MSRIGVMFDRDLSPEDLQTFAVAVEEAGADDLWVVEDLGWAGSISAAALALAATSRIRVGIGITPAPLRSPALLAMELATLARVYPGRLVAGLGHGVPEWMRQVGVEPKSKLAMLEETILVVQGLLRGETVTLNGREVCIDGVRLVHPPVAVPPIVTGVVRPRSLELSGRVADGTIIAEGNGPAQLADALGHIRRGGATGGHELIVLTYLHVNDDPADAAKVTGAMVADQAGWLGLPPEEVFTLIGPAAEIPGRVRSLTEAGAATVVLRPLGPDPIPQVRAALQALGRMSRIGVMFDRDLSPEDLQTFAVAVEEAGADDLWVVEDLGWAGSISAAALALAATSRIRVGIGITPAPLRSPALLAMELATLARVYPGRLVAGLGHGVPEWMRQVGVEPKSKLAMLEETILVVQGLLRGETVTLNGREVCIDGVRLVHPPVAVPPIVTGVVRPRSLELSGRVADGTIIAEGNGPAQLADALGHIRRGGATGGHELIVLTYLHVNDDPADAAKVTGAMVADQAGWLGLPPEEVFTLIGPAAEIPGRVRSLTEAGAATVVLRPLGPDPIPQVRAALQALGR

Radius of gyration: 24.76 Å; Cα contacts (8 Å, |Δi|>4): 1380; chains: 2; bounding box: 44×70×62 Å

Solvent-accessible surface area (backbone atoms only — not comparable to full-atom values): 28312 Å² total; per-residue (Å²): 133,58,41,40,26,35,42,57,58,75,86,53,61,62,58,49,43,40,63,48,40,37,51,43,45,73,45,54,40,47,29,40,30,40,46,39,51,95,40,36,43,25,40,59,30,49,47,33,41,34,53,72,51,44,90,73,49,28,38,34,33,70,21,43,39,46,61,49,36,38,43,67,53,52,28,20,30,51,19,35,49,20,46,56,41,63,76,29,46,34,45,21,32,22,65,53,59,67,71,60,31,51,32,49,60,42,56,66,96,45,55,67,50,36,37,52,47,35,50,53,50,24,52,37,26,31,72,50,33,73,37,66,41,84,56,96,69,43,39,34,56,68,45,43,39,76,60,41,22,86,35,67,58,50,41,26,28,47,52,82,51,61,73,50,27,16,48,28,18,55,74,35,46,17,39,35,37,63,60,33,59,39,39,68,54,41,43,54,48,48,50,33,16,42,72,29,58,36,58,93,78,46,40,31,31,34,36,31,42,26,34,66,31,82,44,69,68,63,42,42,72,69,42,40,69,62,47,44,52,49,11,60,74,70,73,44,59,54,89,66,44,34,62,50,64,31,46,44,85,53,40,43,62,55,51,48,46,34,37,75,36,56,32,44,27,44,28,38,32,55,57,68,93,63,41,64,68,38,51,44,46,45,30,45,54,61,71,73,133,58,43,40,26,35,42,58,58,75,85,53,59,62,58,48,43,38,63,48,41,37,50,44,45,73,43,53,39,49,29,40,29,40,45,38,52,94,38,35,42,25,41,58,32,50,48,34,41,35,53,71,51,44,89,75,49,27,38,33,33,69,23,43,38,46,59,50,35,36,42,68,53,52,28,20,28,51,19,34,50,18,45,56,41,63,76,27,46,36,45,20,30,24,65,54,60,66,71,59,31,50,31,48,61,41,57,65,96,44,55,68,51,36,37,51,50,34,51,53,49,24,51,36,26,30,72,50,32,73,37,65,42,85,56,96,67,43,42,35,56,68,47,44,41,75,61,41,23,86,35,66,58,50,41,26,27,46,54,83,51,60,72,50,26,17,48,29,18,56,73,36,45,18,38,36,36,62,59,33,60,40,39,68,53,41,44,54,48,48,53,32,16,42,74,28,58,35,58,94,77,46,40,32,32,34,35,31,43,25,33,68,32,83,45,66,69,62,42,41,72,70,44,41,69,60,47,44,53,50,11,60,74,71,73,43,60,55,89,66,42,34,62,50,65,31,46,44,84,52,42,44,62,55,51,47,46,34,37,76,38,57,32,45,27,43,27,36,33,56,58,69,93,63,43,65,68,40,51,42,46,46,30,46,54,61,71,75

InterPro domains:
  IPR011251 Luciferase-like domain [PF00296] (13-227)
  IPR036661 Luciferase-like domain superfamily [G3DSA:3.20.20.30] (2-286)
  IPR036661 Luciferase-like domain superfamily [SSF51679] (3-278)
  IPR050564 F420-dependent glucose-6-phosphate dehydrogenase/mer [PTHR43244] (1-218)